Protein AF-0000000078822854 (afdb_homodimer)

Sequence (418 aa):
MWVIKLGGSLLGSSELNLWLDVVARHGDGKVLIVPGGGIFADAVRDAQLSSGVDDATAHRMAVMAMDQYGVLMTGLSPRLVTARSELEIAERGWQHRGIVWLPSEMICADESIPMNWGITSDSLAAYLAAKLNAEHLILVKSSRPDADQQVSLEKLTKEGFVDEAFGDHIAGQSFNTWVVGRQDCVAFNEGFREEELMRVGLPVRCSWNMWVIKLGGSLLGSSELNLWLDVVARHGDGKVLIVPGGGIFADAVRDAQLSSGVDDATAHRMAVMAMDQYGVLMTGLSPRLVTARSELEIAERGWQHRGIVWLPSEMICADESIPMNWGITSDSLAAYLAAKLNAEHLILVKSSRPDADQQVSLEKLTKEGFVDEAFGDHIAGQSFNTWVVGRQDCVAFNEGFREEELMRVGLPVRCSWN

pLDDT: mean 95.38, std 6.07, range [39.19, 98.88]

Organism: Methylobacillus flagellatus (strain ATCC 51484 / DSM 6875 / VKM B-1610 / KT) (NCBI:txid265072)

Radius of gyration: 23.48 Å; Cα contacts (8 Å, |Δi|>4): 858; chains: 2; bounding box: 45×71×51 Å

Solvent-accessible surface area (backbone atoms only — not comparable to full-atom values): 21105 Å² total; per-residue (Å²): 78,36,35,35,32,45,46,33,84,39,67,51,41,71,48,44,56,48,41,52,47,38,35,43,74,46,15,59,25,36,30,34,35,32,39,20,32,36,66,46,24,49,36,38,52,54,47,30,71,49,56,63,47,52,53,50,50,42,31,53,40,26,37,42,18,14,28,44,42,25,52,49,52,31,52,71,36,71,72,29,40,78,25,52,43,73,67,45,43,52,55,41,24,74,67,44,30,12,33,29,39,27,52,37,62,52,54,76,68,36,84,86,55,77,53,35,86,62,54,46,53,67,32,51,39,33,46,49,30,59,75,64,65,21,53,32,36,36,40,44,29,90,66,67,75,94,58,87,74,49,38,46,48,66,56,36,37,74,72,61,75,42,46,82,53,29,56,74,44,50,61,92,51,89,40,47,42,30,40,30,37,50,74,53,45,68,65,32,69,90,32,84,45,72,68,45,46,66,69,66,32,30,42,54,43,58,83,88,110,75,35,34,35,32,46,46,32,83,37,68,50,42,71,47,45,55,49,42,50,47,38,35,43,74,45,15,60,26,37,31,35,35,33,39,18,32,34,64,44,24,47,35,38,53,52,48,32,71,50,57,62,49,54,52,50,51,42,31,53,41,27,38,42,18,13,28,43,42,26,51,50,52,31,53,70,36,70,71,29,39,78,26,51,42,73,67,45,42,52,54,42,23,75,68,44,30,10,33,30,39,27,50,36,62,52,54,74,68,36,85,85,56,76,52,34,87,62,54,44,53,68,33,50,41,32,46,49,28,60,76,64,64,22,53,34,37,36,42,43,28,90,67,66,75,93,57,89,73,50,39,46,50,66,56,37,37,74,72,60,78,41,45,81,54,31,57,74,44,50,60,92,50,89,40,46,44,29,41,31,38,49,74,52,46,66,63,31,70,90,32,85,46,72,68,45,46,67,70,67,32,30,43,53,43,58,82,87,110

Nearest PDB structures (foldseek):
  7qrh-assembly1_AAA  TM=8.323E-01  e=1.284E-14  Methanococcus vannielii
  2ij9-assembly1_B-2  TM=6.956E-01  e=5.495E-09  Archaeoglobus fulgidus DSM 4304
  2ij9-assembly1_A-2  TM=6.717E-01  e=6.196E-09  Archaeoglobus fulgidus DSM 4304
  2j4l-assembly2_G  TM=7.210E-01  e=5.379E-08  Saccharolobus solfataricus
  7zse-assembly1_B  TM=6.983E-01  e=3.673E-07  Azotobacter vinelandii

Secondary structure (DSSP, 8-state):
-EEEEE-GGGTTSHHHHHHHHHHHHH-TTSEEEEE--HHHHHHHHHHHHHH---HHHHHHHHHHHHHHHHHHHHHH-TTSEEE-SHHHHHHHHHTT--EEE--HHHHHH-TTS--STT--HHHHHHHHHHHTT-SEEEEEESS--S-SS-EEHHHHHHTTSS-TTHHHHHTT-SSEEEEEEGGGGGGGTT---HHHHHHH-EEEE-TT-/-EEEEE-GGGTTSHHHHHHHHHHHHH-TTSEEEEE--HHHHHHHHHHHHHH---HHHHHHHHHHHHHHHHHHHHHH-TTSEEE-SHHHHHHHHHTT--EEE--HHHHHH-TTS--STT--HHHHHHHHHHHTT-SEEEEEESS--S-SS-EEHHHHHHTTSS-TTHHHHHTT-SSEEEEEEGGGGGGGTT---HHHHHHH-EEEE-TT-

Foldseek 3Di:
DEEEEDEQVCPPPPLLLLLLVLCLVFVQLQYEYFYFQHPNLVVLVVVCVVPVDDFLVSLLSSLQSSLVVLVVSCVSPVSEEEDADPVRSNVVSVVGGYYYYSDNVVQVVDPVDDRGPLATSLQVSLVVCQVNVHAEYEYEDQDDDPDDQAAEPVSCCVVPVHGPCNCVSNPPGNHWYWYAYSPLSVLANVYDDVVSCNVGIHTYDYVVD/DEEEEDEQVCPPPPLLLLLLVLCLVFVQLQYEYFYFQHPNLVVLVVVCVVPVDDFLVSLLSSLQSSLVVLVVSCVSPVSEEEDADPVRSNVVSVVGGYYYYSDNVVQVVDPVDDRGPLATSLQVSLVVCQVNVHAEYEYEDQDDDPDDQAAEPVSCCVVPVHGPCNCVSNPPGNHWYWYAYSPLSVLANVYDDVVSCNVGIHTYDYVVD

InterPro domains:
  IPR001048 Aspartate/glutamate/uridylate kinase [PF00696] (2-142)
  IPR036393 Acetylglutamate kinase-like superfamily [G3DSA:3.40.1160.10] (1-147)
  IPR036393 Acetylglutamate kinase-like superfamily [SSF53633] (1-166)

Structure (mmCIF, N/CA/C/O backbone):
data_AF-0000000078822854-model_v1
#
loop_
_entity.id
_entity.type
_entity.pdbx_description
1 polymer 'Kinase involved in biosynthesis of tetrahydromethanopterin, Orf21'
#
loop_
_atom_site.group_PDB
_atom_site.id
_atom_site.type_symbol
_atom_site.label_atom_id
_atom_site.label_alt_id
_atom_site.label_comp_id
_atom_site.label_asym_id
_atom_site.label_entity_id
_atom_site.label_seq_id
_atom_site.pdbx_PDB_ins_code
_atom_site.Cartn_x
_atom_site.Cartn_y
_atom_site.Cartn_z
_atom_site.occupancy
_atom_site.B_iso_or_equiv
_atom_site.auth_seq_id
_atom_site.auth_comp_id
_atom_site.auth_asym_id
_atom_site.auth_atom_id
_atom_site.pdbx_PDB_model_num
ATOM 1 N N . MET A 1 1 ? 3.596 -28.359 -1.476 1 94.88 1 MET A N 1
ATOM 2 C CA . MET A 1 1 ? 3.057 -27.016 -1.565 1 94.88 1 MET A CA 1
ATOM 3 C C . MET A 1 1 ? 3.285 -26.422 -2.955 1 94.88 1 MET A C 1
ATOM 5 O O . MET A 1 1 ? 4.336 -26.641 -3.559 1 94.88 1 MET A O 1
ATOM 9 N N . TRP A 1 2 ? 2.281 -25.766 -3.504 1 98.19 2 TRP A N 1
ATOM 10 C CA . TRP A 1 2 ? 2.352 -25.094 -4.789 1 98.19 2 TRP A CA 1
ATOM 11 C C . TRP A 1 2 ? 2.328 -23.578 -4.602 1 98.19 2 TRP A C 1
ATOM 13 O O . TRP A 1 2 ? 1.523 -23.047 -3.826 1 98.19 2 TRP A O 1
ATOM 23 N N . VAL A 1 3 ? 3.287 -22.922 -5.281 1 98.69 3 VAL A N 1
ATOM 24 C CA . VAL A 1 3 ? 3.309 -21.469 -5.309 1 98.69 3 VAL A CA 1
ATOM 25 C C . VAL A 1 3 ? 2.895 -20.969 -6.691 1 98.69 3 VAL A C 1
ATOM 27 O O . VAL A 1 3 ? 3.486 -21.359 -7.699 1 98.69 3 VAL A O 1
ATOM 30 N N . ILE A 1 4 ? 1.875 -20.188 -6.727 1 98.81 4 ILE A N 1
ATOM 31 C CA . ILE A 1 4 ? 1.341 -19.672 -7.98 1 98.81 4 ILE A CA 1
ATOM 32 C C . ILE A 1 4 ? 1.476 -18.141 -8.016 1 98.81 4 ILE A C 1
ATOM 34 O O . ILE A 1 4 ? 0.929 -17.453 -7.16 1 98.81 4 ILE A O 1
ATOM 38 N N . LYS A 1 5 ? 2.188 -17.641 -8.977 1 98.81 5 LYS A N 1
ATOM 39 C CA . LYS A 1 5 ? 2.32 -16.203 -9.148 1 98.81 5 LYS A CA 1
ATOM 40 C C . LYS A 1 5 ? 1.279 -15.664 -10.133 1 98.81 5 LYS A C 1
ATOM 42 O O . LYS A 1 5 ? 1.255 -16.062 -11.297 1 98.81 5 LYS A O 1
ATOM 47 N N . LEU A 1 6 ? 0.415 -14.836 -9.656 1 98.62 6 LEU A N 1
ATOM 48 C CA . LEU A 1 6 ? -0.577 -14.164 -10.484 1 98.62 6 LEU A CA 1
ATOM 49 C C . LEU A 1 6 ? -0.208 -12.703 -10.695 1 98.62 6 LEU A C 1
ATOM 51 O O . LEU A 1 6 ? -0.206 -11.914 -9.742 1 98.62 6 LEU A O 1
ATOM 55 N N . GLY A 1 7 ? 0.019 -12.297 -11.906 1 95.75 7 GLY A N 1
ATOM 56 C CA . GLY A 1 7 ? 0.52 -10.969 -12.242 1 95.75 7 GLY A CA 1
ATOM 57 C C . GLY A 1 7 ? -0.555 -9.898 -12.211 1 95.75 7 GLY A C 1
ATOM 58 O O . GLY A 1 7 ? -1.747 -10.211 -12.219 1 95.75 7 GLY A O 1
ATOM 59 N N . GLY A 1 8 ? -0.075 -8.695 -12.227 1 93.44 8 GLY A N 1
ATOM 60 C CA . GLY A 1 8 ? -0.965 -7.547 -12.195 1 93.44 8 GLY A CA 1
ATOM 61 C C . GLY A 1 8 ? -1.814 -7.414 -13.445 1 93.44 8 GLY A C 1
ATOM 62 O O . GLY A 1 8 ? -2.885 -6.801 -13.414 1 93.44 8 GLY A O 1
ATOM 63 N N . SER A 1 9 ? -1.4 -8.016 -14.492 1 93.06 9 SER A N 1
ATOM 64 C CA . SER A 1 9 ? -2.1 -7.898 -15.773 1 93.06 9 SER A CA 1
ATOM 65 C C . SER A 1 9 ? -3.449 -8.609 -15.727 1 93.06 9 SER A C 1
ATOM 67 O O . SER A 1 9 ? -4.289 -8.414 -16.609 1 93.06 9 SER A O 1
ATOM 69 N N . LEU A 1 10 ? -3.621 -9.422 -14.773 1 96.38 10 LEU A N 1
ATOM 70 C CA . LEU A 1 10 ? -4.859 -10.188 -14.672 1 96.38 10 LEU A CA 1
ATOM 71 C C . LEU A 1 10 ? -5.957 -9.352 -14.023 1 96.38 10 LEU A C 1
ATOM 73 O O . LEU A 1 10 ? -7.129 -9.742 -14.031 1 96.38 10 LEU A O 1
ATOM 77 N N . LEU A 1 11 ? -5.59 -8.273 -13.414 1 96.94 11 LEU A N 1
ATOM 78 C CA . LEU A 1 11 ? -6.566 -7.457 -12.695 1 96.94 11 LEU A CA 1
ATOM 79 C C . LEU A 1 11 ? -7.734 -7.09 -13.609 1 96.94 11 LEU A C 1
ATOM 81 O O . LEU A 1 11 ? -7.531 -6.602 -14.719 1 96.94 11 LEU A O 1
ATOM 85 N N . GLY A 1 12 ? -8.914 -7.324 -13.164 1 95.56 12 GLY A N 1
ATOM 86 C CA . GLY A 1 12 ? -10.117 -6.98 -13.906 1 95.56 12 GLY A CA 1
ATOM 87 C C . GLY A 1 12 ? -10.539 -8.055 -14.883 1 95.56 12 GLY A C 1
ATOM 88 O O . GLY A 1 12 ? -11.594 -7.953 -15.508 1 95.56 12 GLY A O 1
ATOM 89 N N . SER A 1 13 ? -9.781 -9.094 -15.078 1 96.38 13 SER A N 1
ATOM 90 C CA . SER A 1 13 ? -10.117 -10.18 -15.992 1 96.38 13 SER A CA 1
ATOM 91 C C . SER A 1 13 ? -10.969 -11.242 -15.305 1 96.38 13 SER A C 1
ATOM 93 O O . SER A 1 13 ? -10.922 -11.383 -14.086 1 96.38 13 SER A O 1
ATOM 95 N N . SER A 1 14 ? -11.719 -11.969 -16.094 1 96.94 14 SER A N 1
ATOM 96 C CA . SER A 1 14 ? -12.453 -13.109 -15.562 1 96.94 14 SER A CA 1
ATOM 97 C C . SER A 1 14 ? -11.508 -14.211 -15.094 1 96.94 14 SER A C 1
ATOM 99 O O . SER A 1 14 ? -11.812 -14.93 -14.141 1 96.94 14 SER A O 1
ATOM 101 N N . GLU A 1 15 ? -10.375 -14.297 -15.742 1 97.31 15 GLU A N 1
ATOM 102 C CA . GLU A 1 15 ? -9.406 -15.336 -15.422 1 97.31 15 GLU A CA 1
ATOM 103 C C . GLU A 1 15 ? -8.875 -15.18 -13.992 1 97.31 15 GLU A C 1
ATOM 105 O O . GLU A 1 15 ? -8.594 -16.172 -13.312 1 97.31 15 GLU A O 1
ATOM 110 N N . LEU A 1 16 ? -8.711 -13.93 -13.562 1 98.25 16 LEU A N 1
ATOM 111 C CA . LEU A 1 16 ? -8.289 -13.734 -12.18 1 98.25 16 LEU A CA 1
ATOM 112 C C . LEU A 1 16 ? -9.258 -14.414 -11.219 1 98.25 16 LEU A C 1
ATOM 114 O O . LEU A 1 16 ? -8.844 -15.188 -10.352 1 98.25 16 LEU A O 1
ATOM 118 N N . ASN A 1 17 ? -10.539 -14.188 -11.398 1 98.19 17 ASN A N 1
ATOM 119 C CA . ASN A 1 17 ? -11.562 -14.758 -10.523 1 98.19 17 ASN A CA 1
ATOM 120 C C . ASN A 1 17 ? -11.562 -16.281 -10.586 1 98.19 17 ASN A C 1
ATOM 122 O O . ASN A 1 17 ? -11.758 -16.953 -9.57 1 98.19 17 ASN A O 1
ATOM 126 N N . LEU A 1 18 ? -11.367 -16.781 -11.75 1 98.19 18 LEU A N 1
ATOM 127 C CA . LEU A 1 18 ? -11.352 -18.234 -11.922 1 98.19 18 LEU A CA 1
ATOM 128 C C . LEU A 1 18 ? -10.172 -18.859 -11.195 1 98.19 18 LEU A C 1
ATOM 130 O O . LEU A 1 18 ? -10.312 -19.891 -10.539 1 98.19 18 LEU A O 1
ATOM 134 N N . TRP A 1 19 ? -9.016 -18.281 -11.32 1 98.56 19 TRP A N 1
ATOM 135 C CA . TRP A 1 19 ? -7.844 -18.766 -10.602 1 98.56 19 TRP A CA 1
ATOM 136 C C . TRP A 1 19 ? -8.078 -18.75 -9.094 1 98.56 19 TRP A C 1
ATOM 138 O O . TRP A 1 19 ? -7.766 -19.703 -8.398 1 98.56 19 TRP A O 1
ATOM 148 N N . LEU A 1 20 ? -8.602 -17.578 -8.625 1 98.75 20 LEU A N 1
ATOM 149 C CA . LEU A 1 20 ? -8.867 -17.453 -7.195 1 98.75 20 LEU A CA 1
ATOM 150 C C . LEU A 1 20 ? -9.852 -18.516 -6.73 1 98.75 20 LEU A C 1
ATOM 152 O O . LEU A 1 20 ? -9.664 -19.109 -5.672 1 98.75 20 LEU A O 1
ATOM 156 N N . ASP A 1 21 ? -10.82 -18.75 -7.516 1 98.25 21 ASP A N 1
ATOM 157 C CA . ASP A 1 21 ? -11.844 -19.734 -7.172 1 98.25 21 ASP A CA 1
ATOM 158 C C . ASP A 1 21 ? -11.25 -21.141 -7.098 1 98.25 21 ASP A C 1
ATOM 160 O O . ASP A 1 21 ? -11.562 -21.906 -6.18 1 98.25 21 ASP A O 1
ATOM 164 N N . VAL A 1 22 ? -10.461 -21.484 -8.055 1 98.19 22 VAL A N 1
ATOM 165 C CA . VAL A 1 22 ? -9.859 -22.812 -8.102 1 98.19 22 VAL A CA 1
ATOM 166 C C . VAL A 1 22 ? -8.977 -23.016 -6.875 1 98.19 22 VAL A C 1
ATOM 168 O O . VAL A 1 22 ? -9.016 -24.078 -6.242 1 98.19 22 VAL A O 1
ATOM 171 N N . VAL A 1 23 ? -8.18 -22.031 -6.512 1 98.56 23 VAL A N 1
ATOM 172 C CA . VAL A 1 23 ? -7.312 -22.156 -5.348 1 98.56 23 VAL A CA 1
ATOM 173 C C . VAL A 1 23 ? -8.156 -22.234 -4.078 1 98.56 23 VAL A C 1
ATOM 175 O O . VAL A 1 23 ? -7.836 -23 -3.164 1 98.56 23 VAL A O 1
ATOM 178 N N . ALA A 1 24 ? -9.203 -21.438 -4.008 1 98.38 24 ALA A N 1
ATOM 179 C CA . ALA A 1 24 ? -10.078 -21.469 -2.844 1 98.38 24 ALA A CA 1
ATOM 180 C C . ALA A 1 24 ? -10.711 -22.844 -2.66 1 98.38 24 ALA A C 1
ATOM 182 O O . ALA A 1 24 ? -10.828 -23.328 -1.534 1 98.38 24 ALA A O 1
ATOM 183 N N . ARG A 1 25 ? -11.086 -23.484 -3.742 1 97.69 25 ARG A N 1
ATOM 184 C CA . ARG A 1 25 ? -11.797 -24.75 -3.699 1 97.69 25 ARG A CA 1
ATOM 185 C C . ARG A 1 25 ? -10.844 -25.906 -3.434 1 97.69 25 ARG A C 1
ATOM 187 O O . ARG A 1 25 ? -11.18 -26.859 -2.715 1 97.69 25 ARG A O 1
ATOM 194 N N . HIS A 1 26 ? -9.664 -25.719 -4.035 1 97.38 26 HIS A N 1
ATOM 195 C CA . HIS A 1 26 ? -8.859 -26.938 -4.109 1 97.38 26 HIS A CA 1
ATOM 196 C C . HIS A 1 26 ? -7.5 -26.75 -3.451 1 97.38 26 HIS A C 1
ATOM 198 O O . HIS A 1 26 ? -6.68 -27.672 -3.428 1 97.38 26 HIS A O 1
ATOM 204 N N . GLY A 1 27 ? -7.211 -25.562 -2.951 1 95.75 27 GLY A N 1
ATOM 205 C CA . GLY A 1 27 ? -5.906 -25.297 -2.367 1 95.75 27 GLY A CA 1
ATOM 206 C C . GLY A 1 27 ? -5.594 -26.188 -1.175 1 95.75 27 GLY A C 1
ATOM 207 O O . GLY A 1 27 ? -4.461 -26.641 -1.015 1 95.75 27 GLY A O 1
ATOM 208 N N . ASP A 1 28 ? -6.555 -26.422 -0.252 1 96 28 ASP A N 1
ATOM 209 C CA . ASP A 1 28 ? -6.48 -27.359 0.864 1 96 28 ASP A CA 1
ATOM 210 C C . ASP A 1 28 ? -5.207 -27.141 1.681 1 96 28 ASP A C 1
ATOM 212 O O . ASP A 1 28 ? -4.527 -28.109 2.045 1 96 28 ASP A O 1
ATOM 216 N N . GLY A 1 29 ? -4.848 -25.891 1.797 1 95.81 29 GLY A N 1
ATOM 217 C CA . GLY A 1 29 ? -3.686 -25.547 2.6 1 95.81 29 GLY A CA 1
ATOM 218 C C . GLY A 1 29 ? -2.369 -25.812 1.896 1 95.81 29 GLY A C 1
ATOM 219 O O . GLY A 1 29 ? -1.299 -25.656 2.484 1 95.81 29 GLY A O 1
ATOM 220 N N . LYS A 1 30 ? -2.42 -26.156 0.643 1 96.56 30 LYS A N 1
ATOM 221 C CA . LYS A 1 30 ? -1.224 -26.609 -0.061 1 96.56 30 LYS A CA 1
ATOM 222 C C . LYS A 1 30 ? -0.913 -25.719 -1.255 1 96.56 30 LYS A C 1
ATOM 224 O O . LYS A 1 30 ? 0.011 -26 -2.023 1 96.56 30 LYS A O 1
ATOM 229 N N . VAL A 1 31 ? -1.681 -24.672 -1.436 1 98.38 31 VAL A N 1
ATOM 230 C CA . VAL A 1 31 ? -1.477 -23.766 -2.562 1 98.38 31 VAL A CA 1
ATOM 231 C C . VAL A 1 31 ? -1.405 -22.312 -2.061 1 98.38 31 VAL A C 1
ATOM 233 O O . VAL A 1 31 ? -2.262 -21.875 -1.291 1 98.38 31 VAL A O 1
ATOM 236 N N . LEU A 1 32 ? -0.362 -21.656 -2.51 1 98.56 32 LEU A N 1
ATOM 237 C CA . LEU A 1 32 ? -0.13 -20.266 -2.145 1 98.56 32 LEU A CA 1
ATOM 238 C C . LEU A 1 32 ? -0.048 -19.391 -3.385 1 98.56 32 LEU A C 1
ATOM 240 O O . LEU A 1 32 ? 0.632 -19.734 -4.355 1 98.56 32 LEU A O 1
ATOM 244 N N . ILE A 1 33 ? -0.779 -18.281 -3.328 1 98.88 33 ILE A N 1
ATOM 245 C CA . ILE A 1 33 ? -0.764 -17.297 -4.41 1 98.88 33 ILE A CA 1
ATOM 246 C C . ILE A 1 33 ? 0.211 -16.172 -4.07 1 98.88 33 ILE A C 1
ATOM 248 O O . ILE A 1 33 ? 0.23 -15.68 -2.941 1 98.88 33 ILE A O 1
ATOM 252 N N . VAL A 1 34 ? 1.044 -15.82 -4.988 1 98.88 34 VAL A N 1
ATOM 253 C CA . VAL A 1 34 ? 1.876 -14.625 -4.934 1 98.88 34 VAL A CA 1
ATOM 254 C C . VAL A 1 34 ? 1.321 -13.562 -5.883 1 98.88 34 VAL A C 1
ATOM 256 O O . VAL A 1 34 ? 1.384 -13.727 -7.105 1 98.88 34 VAL A O 1
ATOM 259 N N . PRO A 1 35 ? 0.808 -12.484 -5.336 1 98.81 35 PRO A N 1
ATOM 260 C CA . PRO A 1 35 ? 0.307 -11.422 -6.211 1 98.81 35 PRO A CA 1
ATOM 261 C C . PRO A 1 35 ? 1.428 -10.625 -6.875 1 98.81 35 PRO A C 1
ATOM 263 O O . PRO A 1 35 ? 2.52 -10.508 -6.312 1 98.81 35 PRO A O 1
ATOM 266 N N . GLY A 1 36 ? 1.213 -10.125 -8.047 1 97.62 36 GLY A N 1
ATOM 267 C CA . GLY A 1 36 ? 2.066 -9.094 -8.617 1 97.62 36 GLY A CA 1
ATOM 268 C C . GLY A 1 36 ? 1.789 -7.715 -8.062 1 97.62 36 GLY A C 1
ATOM 269 O O . GLY A 1 36 ? 1.143 -7.574 -7.02 1 97.62 36 GLY A O 1
ATOM 270 N N . GLY A 1 37 ? 2.35 -6.77 -8.75 1 96.5 37 GLY A N 1
ATOM 271 C CA . GLY A 1 37 ? 2.125 -5.398 -8.312 1 96.5 37 GLY A CA 1
ATOM 272 C C . GLY A 1 37 ? 1.044 -4.691 -9.109 1 96.5 37 GLY A C 1
ATOM 273 O O . GLY A 1 37 ? 0.25 -3.932 -8.547 1 96.5 37 GLY A O 1
ATOM 274 N N . GLY A 1 38 ? 1.121 -4.895 -10.5 1 96.19 38 GLY A N 1
ATOM 275 C CA . GLY A 1 38 ? 0.129 -4.328 -11.406 1 96.19 38 GLY A CA 1
ATOM 276 C C . GLY A 1 38 ? 0.048 -2.816 -11.328 1 96.19 38 GLY A C 1
ATOM 277 O O . GLY A 1 38 ? 1.074 -2.137 -11.289 1 96.19 38 GLY A O 1
ATOM 278 N N . ILE A 1 39 ? -1.203 -2.32 -11.391 1 98.12 39 ILE A N 1
ATOM 279 C CA . ILE A 1 39 ? -1.471 -0.887 -11.438 1 98.12 39 ILE A CA 1
ATOM 280 C C . ILE A 1 39 ? -0.963 -0.231 -10.148 1 98.12 39 ILE A C 1
ATOM 282 O O . ILE A 1 39 ? -0.625 0.955 -10.148 1 98.12 39 ILE A O 1
ATOM 286 N N . PHE A 1 40 ? -0.895 -0.97 -9.039 1 98.56 40 PHE A N 1
ATOM 287 C CA . PHE A 1 40 ? -0.417 -0.43 -7.773 1 98.56 40 PHE A CA 1
ATOM 288 C C . PHE A 1 40 ? 1.081 -0.155 -7.832 1 98.56 40 PHE A C 1
ATOM 290 O O . PHE A 1 40 ? 1.547 0.883 -7.359 1 98.56 40 PHE A O 1
ATOM 297 N N . ALA A 1 41 ? 1.852 -1.127 -8.352 1 97.94 41 ALA A N 1
ATOM 298 C CA . ALA A 1 41 ? 3.287 -0.929 -8.531 1 97.94 41 ALA A CA 1
ATOM 299 C C . ALA A 1 41 ? 3.568 0.148 -9.57 1 97.94 41 ALA A C 1
ATOM 301 O O . ALA A 1 41 ? 4.543 0.894 -9.453 1 97.94 41 ALA A O 1
ATOM 302 N N . ASP A 1 42 ? 2.729 0.228 -10.578 1 97.94 42 ASP A N 1
ATOM 303 C CA . ASP A 1 42 ? 2.867 1.292 -11.57 1 97.94 42 ASP A CA 1
ATOM 304 C C . ASP A 1 42 ? 2.766 2.668 -10.914 1 97.94 42 ASP A C 1
ATOM 306 O O . ASP A 1 42 ? 3.498 3.59 -11.273 1 97.94 42 ASP A O 1
ATOM 310 N N . ALA A 1 43 ? 1.852 2.809 -10 1 98.56 43 ALA A N 1
ATOM 311 C CA . ALA A 1 43 ? 1.716 4.062 -9.266 1 98.56 43 ALA A CA 1
ATOM 312 C C . ALA A 1 43 ? 3.004 4.406 -8.523 1 98.56 43 ALA A C 1
ATOM 314 O O . ALA A 1 43 ? 3.381 5.574 -8.43 1 98.56 43 ALA A O 1
ATOM 315 N N . VAL A 1 44 ? 3.676 3.389 -7.965 1 98.62 44 VAL A N 1
ATOM 316 C CA . VAL A 1 44 ? 4.938 3.596 -7.266 1 98.62 44 VAL A CA 1
ATOM 317 C C . VAL A 1 44 ? 5.992 4.117 -8.234 1 98.62 44 VAL 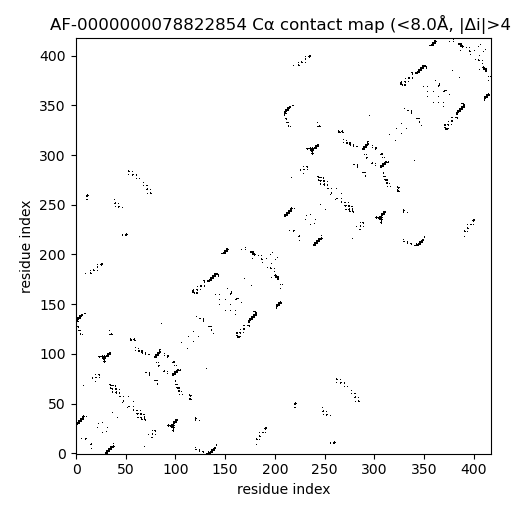A C 1
ATOM 319 O O . VAL A 1 44 ? 6.738 5.047 -7.914 1 98.62 44 VAL A O 1
ATOM 322 N N . ARG A 1 45 ? 6.059 3.547 -9.414 1 97.81 45 ARG A N 1
ATOM 323 C CA . ARG A 1 45 ? 6.996 4.008 -10.43 1 97.81 45 ARG A CA 1
ATOM 324 C C . ARG A 1 45 ? 6.75 5.473 -10.781 1 97.81 45 ARG A C 1
ATOM 326 O O . ARG A 1 45 ? 7.688 6.266 -10.867 1 97.81 45 ARG A O 1
ATOM 333 N N . ASP A 1 46 ? 5.512 5.785 -11.016 1 98.38 46 ASP A N 1
ATOM 334 C CA . ASP A 1 46 ? 5.145 7.16 -11.336 1 98.38 46 ASP A CA 1
ATOM 335 C C . ASP A 1 46 ? 5.523 8.109 -10.203 1 98.38 46 ASP A C 1
ATOM 337 O O . ASP A 1 46 ? 6.035 9.203 -10.453 1 98.38 46 ASP A O 1
ATOM 341 N N . ALA A 1 47 ? 5.234 7.68 -8.992 1 98.5 47 ALA A N 1
ATOM 342 C CA . ALA A 1 47 ? 5.566 8.492 -7.828 1 98.5 47 ALA A CA 1
ATOM 343 C C . ALA A 1 47 ? 7.07 8.727 -7.73 1 98.5 47 ALA A C 1
ATOM 345 O O . ALA A 1 47 ? 7.516 9.82 -7.379 1 98.5 47 ALA A O 1
ATOM 346 N N . GLN A 1 48 ? 7.816 7.676 -7.965 1 98.25 48 GLN A N 1
ATOM 347 C CA . GLN A 1 48 ? 9.266 7.805 -7.918 1 98.25 48 GLN A CA 1
ATOM 348 C C . GLN A 1 48 ? 9.766 8.805 -8.953 1 98.25 48 GLN A C 1
ATOM 350 O O . GLN A 1 48 ? 10.641 9.625 -8.664 1 98.25 48 GLN A O 1
ATOM 355 N N . LEU A 1 49 ? 9.219 8.695 -10.188 1 97.62 49 LEU A N 1
ATOM 356 C CA . LEU A 1 49 ? 9.602 9.609 -11.258 1 97.62 49 LEU A CA 1
ATOM 357 C C . LEU A 1 49 ? 9.328 11.055 -10.859 1 97.62 49 LEU A C 1
ATOM 359 O O . LEU A 1 49 ? 10.141 11.945 -11.117 1 97.62 49 LEU A O 1
ATOM 363 N N . SER A 1 50 ? 8.266 11.297 -10.203 1 97 50 SER A N 1
ATOM 364 C CA . SER A 1 50 ? 7.836 12.648 -9.852 1 97 50 SER A CA 1
ATOM 365 C C . SER A 1 50 ? 8.578 13.164 -8.625 1 97 50 SER A C 1
ATOM 367 O O . SER A 1 50 ? 8.82 14.367 -8.5 1 97 50 SER A O 1
ATOM 369 N N . SER A 1 51 ? 8.914 12.312 -7.707 1 97.69 51 SER A N 1
ATOM 370 C CA . SER A 1 51 ? 9.461 12.734 -6.422 1 97.69 51 SER A CA 1
ATOM 371 C C . SER A 1 51 ? 10.984 12.617 -6.395 1 97.69 51 SER A C 1
ATOM 373 O O . SER A 1 51 ? 11.648 13.266 -5.594 1 97.69 51 SER A O 1
ATOM 375 N N . GLY A 1 52 ? 11.508 11.656 -7.145 1 97.38 52 GLY A N 1
ATOM 376 C CA . GLY A 1 52 ? 12.938 11.398 -7.16 1 97.38 52 GLY A CA 1
ATOM 377 C C . GLY A 1 52 ? 13.406 10.562 -5.984 1 97.38 52 GLY A C 1
ATOM 378 O O . GLY A 1 52 ? 14.594 10.57 -5.648 1 97.38 52 GLY A O 1
ATOM 379 N N . VAL A 1 53 ? 12.5 9.93 -5.344 1 97.5 53 VAL A N 1
ATOM 380 C CA . VAL A 1 53 ? 12.891 9.094 -4.215 1 97.5 53 VAL A CA 1
ATOM 381 C C . VAL A 1 53 ? 13.797 7.965 -4.699 1 97.5 53 VAL A C 1
ATOM 383 O O . VAL A 1 53 ? 13.773 7.602 -5.875 1 97.5 53 VAL A O 1
ATOM 386 N N . ASP A 1 54 ? 14.609 7.359 -3.85 1 97.06 54 ASP A N 1
ATOM 387 C CA . ASP A 1 54 ? 15.625 6.387 -4.234 1 97.06 54 ASP A CA 1
ATOM 388 C C . ASP A 1 54 ? 15.008 5.031 -4.543 1 97.06 54 ASP A C 1
ATOM 390 O O . ASP A 1 54 ? 13.836 4.793 -4.238 1 97.06 54 ASP A O 1
ATOM 394 N N . ASP A 1 55 ? 15.773 4.109 -5.125 1 95.81 55 ASP A N 1
ATOM 395 C CA . ASP A 1 55 ? 15.312 2.803 -5.582 1 95.81 55 ASP A CA 1
ATOM 396 C C . ASP A 1 55 ? 14.875 1.931 -4.406 1 95.81 55 ASP A C 1
ATOM 398 O O . ASP A 1 55 ? 13.898 1.188 -4.508 1 95.81 55 ASP A O 1
ATOM 402 N N . ALA A 1 56 ? 15.625 1.978 -3.338 1 94.88 56 ALA A N 1
ATOM 403 C CA . ALA A 1 56 ? 15.312 1.139 -2.184 1 94.88 56 ALA A CA 1
ATOM 404 C C . ALA A 1 56 ? 13.93 1.469 -1.622 1 94.88 56 ALA A C 1
ATOM 406 O O . ALA A 1 56 ? 13.141 0.568 -1.329 1 94.88 56 ALA A O 1
ATOM 407 N N . THR A 1 57 ? 13.648 2.764 -1.491 1 97.25 57 THR A N 1
ATOM 408 C CA . THR A 1 57 ? 12.344 3.203 -1.022 1 97.25 57 THR A CA 1
ATOM 409 C C . THR A 1 57 ? 11.25 2.801 -2.01 1 97.25 57 THR A C 1
ATOM 411 O O . THR A 1 57 ? 10.195 2.297 -1.61 1 97.25 57 THR A O 1
ATOM 414 N N . ALA A 1 58 ? 11.531 3.02 -3.248 1 97.88 58 ALA A N 1
ATOM 415 C CA . ALA A 1 58 ? 10.57 2.652 -4.285 1 97.88 58 ALA A CA 1
ATOM 416 C C . ALA A 1 58 ? 10.289 1.152 -4.27 1 97.88 58 ALA A C 1
ATOM 418 O O . ALA A 1 58 ? 9.141 0.729 -4.406 1 97.88 58 ALA A O 1
ATOM 419 N N . HIS A 1 59 ? 11.328 0.379 -4.109 1 96.12 59 HIS A N 1
ATOM 420 C CA . HIS A 1 59 ? 11.156 -1.068 -4.047 1 96.12 59 HIS A CA 1
ATOM 421 C C . HIS A 1 59 ? 10.281 -1.468 -2.863 1 96.12 59 HIS A C 1
ATOM 423 O O . HIS A 1 59 ? 9.391 -2.314 -2.998 1 96.12 59 HIS A O 1
ATOM 429 N N . ARG A 1 60 ? 10.562 -0.885 -1.737 1 96.62 60 ARG A N 1
ATOM 430 C CA . ARG A 1 60 ? 9.734 -1.147 -0.562 1 96.62 60 ARG A CA 1
ATOM 431 C C . ARG A 1 60 ? 8.266 -0.842 -0.841 1 96.62 60 ARG A C 1
ATOM 433 O O . ARG A 1 60 ? 7.391 -1.643 -0.516 1 96.62 60 ARG A O 1
ATOM 440 N N . MET A 1 61 ? 8.031 0.235 -1.447 1 98.38 61 MET A N 1
ATOM 441 C CA . MET A 1 61 ? 6.664 0.623 -1.781 1 98.38 61 MET A CA 1
ATOM 442 C C . MET A 1 61 ? 6.059 -0.335 -2.803 1 98.38 61 MET A C 1
ATOM 444 O O . MET A 1 61 ? 4.863 -0.625 -2.758 1 98.38 61 MET A O 1
ATOM 448 N N . ALA A 1 62 ? 6.852 -0.792 -3.719 1 98.19 62 ALA A N 1
ATOM 449 C CA . ALA A 1 62 ? 6.367 -1.727 -4.73 1 98.19 62 ALA A CA 1
ATOM 450 C C . ALA A 1 62 ? 5.957 -3.053 -4.098 1 98.19 62 ALA A C 1
ATOM 452 O O . ALA A 1 62 ? 4.977 -3.672 -4.523 1 98.19 62 ALA A O 1
ATOM 453 N N . VAL A 1 63 ? 6.742 -3.494 -3.17 1 98.06 63 VAL A N 1
ATOM 454 C CA . VAL A 1 63 ? 6.383 -4.727 -2.477 1 98.06 63 VAL A CA 1
ATOM 455 C C . VAL A 1 63 ? 5.109 -4.512 -1.663 1 98.06 63 VAL A C 1
ATOM 457 O O . VAL A 1 63 ? 4.273 -5.41 -1.559 1 98.06 63 VAL A O 1
ATOM 460 N N . MET A 1 64 ? 4.914 -3.334 -1.078 1 98.44 64 MET A N 1
ATOM 461 C CA . MET A 1 64 ? 3.66 -2.977 -0.423 1 98.44 64 MET A CA 1
ATOM 462 C C . MET A 1 64 ? 2.5 -3.01 -1.414 1 98.44 64 MET A C 1
ATOM 464 O O . MET A 1 64 ? 1.374 -3.348 -1.047 1 98.44 64 MET A O 1
ATOM 468 N N . ALA A 1 65 ? 2.783 -2.619 -2.625 1 98.69 65 ALA A N 1
ATOM 469 C CA . ALA A 1 65 ? 1.78 -2.697 -3.684 1 98.69 65 ALA A CA 1
ATOM 470 C C . ALA A 1 65 ? 1.312 -4.133 -3.893 1 98.69 65 ALA A C 1
ATOM 472 O O . ALA A 1 65 ? 0.129 -4.379 -4.137 1 98.69 65 ALA A O 1
ATOM 473 N N . MET A 1 66 ? 2.234 -5.023 -3.785 1 98.69 66 MET A N 1
ATOM 474 C CA . MET A 1 66 ? 1.87 -6.434 -3.885 1 98.69 66 MET A CA 1
ATOM 475 C C . MET A 1 66 ? 0.913 -6.828 -2.766 1 98.69 66 MET A C 1
ATOM 477 O O . MET A 1 66 ? -0.004 -7.625 -2.979 1 98.69 66 MET A O 1
ATOM 481 N N . ASP A 1 67 ? 1.124 -6.277 -1.57 1 98.75 67 ASP A N 1
ATOM 482 C CA . ASP A 1 67 ? 0.19 -6.504 -0.472 1 98.75 67 ASP A CA 1
ATOM 483 C C . ASP A 1 67 ? -1.21 -6.008 -0.83 1 98.75 67 ASP A C 1
ATOM 485 O O . ASP A 1 67 ? -2.203 -6.68 -0.544 1 98.75 67 ASP A O 1
ATOM 489 N N . GLN A 1 68 ? -1.271 -4.844 -1.396 1 98.75 68 GLN A N 1
ATOM 490 C CA . GLN A 1 68 ? -2.562 -4.289 -1.795 1 98.75 68 GLN A CA 1
ATOM 491 C C . GLN A 1 68 ? -3.285 -5.227 -2.76 1 98.75 68 GLN A C 1
ATOM 493 O O . GLN A 1 68 ? -4.488 -5.465 -2.619 1 98.75 68 GLN A O 1
ATOM 498 N N . TYR A 1 69 ? -2.52 -5.719 -3.709 1 98.88 69 TYR A N 1
ATOM 499 C CA . TYR A 1 69 ? -3.127 -6.641 -4.664 1 98.88 69 TYR A CA 1
ATOM 500 C C . TYR A 1 69 ? -3.586 -7.918 -3.973 1 98.88 69 TYR A C 1
ATOM 502 O O . TYR A 1 69 ? -4.645 -8.461 -4.301 1 98.88 69 TYR A O 1
ATOM 510 N N . GLY A 1 70 ? -2.826 -8.445 -3.055 1 98.81 70 GLY A N 1
ATOM 511 C CA . GLY A 1 70 ? -3.25 -9.594 -2.271 1 98.81 70 GLY A CA 1
ATOM 512 C C . GLY A 1 70 ? -4.543 -9.352 -1.514 1 98.81 70 GLY A C 1
ATOM 513 O O . GLY A 1 70 ? -5.422 -10.219 -1.492 1 98.81 70 GLY A O 1
ATOM 514 N N . VAL A 1 71 ? -4.66 -8.195 -0.896 1 98.62 71 VAL A N 1
ATOM 515 C CA . VAL A 1 71 ? -5.875 -7.824 -0.176 1 98.62 71 VAL A CA 1
ATOM 516 C C . VAL A 1 71 ? -7.059 -7.781 -1.143 1 98.62 71 VAL A C 1
ATOM 518 O O . VAL A 1 71 ? -8.148 -8.266 -0.824 1 98.62 71 VAL A O 1
ATOM 521 N N . LEU A 1 72 ? -6.836 -7.234 -2.311 1 98.81 72 LEU A N 1
ATOM 522 C CA . LEU A 1 72 ? -7.879 -7.211 -3.33 1 98.81 72 LEU A CA 1
ATOM 523 C C . LEU A 1 72 ? -8.336 -8.625 -3.676 1 98.81 72 LEU A C 1
ATOM 525 O O . LEU A 1 72 ? -9.539 -8.891 -3.76 1 98.81 72 LEU A O 1
ATOM 529 N N . MET A 1 73 ? -7.352 -9.523 -3.844 1 98.81 73 MET A N 1
ATOM 530 C CA . MET A 1 73 ? -7.66 -10.906 -4.215 1 98.81 73 MET A CA 1
ATOM 531 C C . MET A 1 73 ? -8.539 -11.57 -3.162 1 98.81 73 MET A C 1
ATOM 533 O O . MET A 1 73 ? -9.5 -12.258 -3.5 1 98.81 73 MET A O 1
ATOM 537 N N . THR A 1 74 ? -8.234 -11.336 -1.908 1 98.56 74 THR A N 1
ATOM 538 C CA . THR A 1 74 ? -9.031 -11.961 -0.852 1 98.56 74 THR A CA 1
ATOM 539 C C . THR A 1 74 ? -10.375 -11.258 -0.706 1 98.56 74 THR A C 1
ATOM 541 O O . THR A 1 74 ? -11.336 -11.844 -0.191 1 98.56 74 THR A O 1
ATOM 544 N N . GLY A 1 75 ? -10.477 -9.977 -1.104 1 98.31 75 GLY A N 1
ATOM 545 C CA . GLY A 1 75 ? -11.766 -9.32 -1.217 1 98.31 75 GLY A CA 1
ATOM 546 C C . GLY A 1 75 ? -12.648 -9.922 -2.293 1 98.31 75 GLY A C 1
ATOM 547 O O . GLY A 1 75 ? -13.867 -10.016 -2.123 1 98.31 75 GLY A O 1
ATOM 548 N N . LEU A 1 76 ? -12.102 -10.336 -3.385 1 98.5 76 LEU A N 1
ATOM 549 C CA . LEU A 1 76 ? -12.82 -10.953 -4.492 1 98.5 76 LEU A CA 1
ATOM 550 C C . LEU A 1 76 ? -13.227 -12.383 -4.141 1 98.5 76 LEU A C 1
ATOM 552 O O . LEU A 1 76 ? -14.258 -12.875 -4.613 1 98.5 76 LEU A O 1
ATOM 556 N N . SER A 1 77 ? -12.414 -13.055 -3.377 1 98.38 77 SER A N 1
ATOM 557 C CA . SER A 1 77 ? -12.656 -14.43 -2.941 1 98.38 77 SER A CA 1
ATOM 558 C C . SER A 1 77 ? -12.422 -14.578 -1.443 1 98.38 77 SER A C 1
ATOM 560 O O . SER A 1 77 ? -11.344 -15.008 -1.019 1 98.38 77 SER A O 1
ATOM 562 N N . PRO A 1 78 ? -13.461 -14.383 -0.676 1 96.88 78 PRO A N 1
ATOM 563 C CA . PRO A 1 78 ? -13.328 -14.32 0.782 1 96.88 78 PRO A CA 1
ATOM 564 C C . PRO A 1 78 ? -12.969 -15.672 1.396 1 96.88 78 PRO A C 1
ATOM 566 O O . PRO A 1 78 ? -12.656 -15.75 2.586 1 96.88 78 PRO A O 1
ATOM 569 N N . ARG A 1 79 ? -13.031 -16.75 0.614 1 97.75 79 ARG A N 1
ATOM 570 C CA . ARG A 1 79 ? -12.617 -18.062 1.105 1 97.75 79 ARG A CA 1
ATOM 571 C C . ARG A 1 79 ? -11.102 -18.156 1.227 1 97.75 79 ARG A C 1
ATOM 573 O O . ARG A 1 79 ? -10.578 -19.047 1.915 1 97.75 79 ARG A O 1
ATOM 580 N N . LEU A 1 80 ? -10.398 -17.312 0.501 1 98.56 80 LEU A N 1
ATOM 581 C CA . LEU A 1 80 ? -8.945 -17.234 0.617 1 98.56 80 LEU A CA 1
ATOM 582 C C . LEU A 1 80 ? -8.547 -16.406 1.828 1 98.56 80 LEU A C 1
ATOM 584 O O . LEU A 1 80 ? -9.289 -15.516 2.254 1 98.56 80 LEU A O 1
ATOM 588 N N . VAL A 1 81 ? -7.379 -16.703 2.322 1 98.38 81 VAL A N 1
ATOM 589 C CA . VAL A 1 81 ? -6.875 -15.953 3.473 1 98.38 81 VAL A CA 1
ATOM 590 C C . VAL A 1 81 ? -5.484 -15.406 3.16 1 98.38 81 VAL A C 1
ATOM 592 O O . VAL A 1 81 ? -4.746 -15.984 2.361 1 98.38 81 VAL A O 1
ATOM 595 N N . THR A 1 82 ? -5.133 -14.336 3.812 1 98.56 82 THR A N 1
ATOM 596 C CA . THR A 1 82 ? -3.809 -13.75 3.633 1 98.56 82 THR A CA 1
ATOM 597 C C . THR A 1 82 ? -2.83 -14.297 4.668 1 98.56 82 THR A C 1
ATOM 599 O O . THR A 1 82 ? -3.242 -14.797 5.715 1 98.56 82 THR A O 1
ATOM 602 N N . ALA A 1 83 ? -1.594 -14.273 4.367 1 98.5 83 ALA A N 1
ATOM 603 C CA . ALA A 1 83 ? -0.516 -14.578 5.305 1 98.5 83 ALA A CA 1
ATOM 604 C C . ALA A 1 83 ? 0.702 -13.695 5.043 1 98.5 83 ALA A C 1
ATOM 606 O O . ALA A 1 83 ? 1.091 -13.484 3.893 1 98.5 83 ALA A O 1
ATOM 607 N N . ARG A 1 84 ? 1.345 -13.211 6.113 1 97.62 84 ARG A N 1
ATOM 608 C CA . ARG A 1 84 ? 2.416 -12.227 5.988 1 97.62 84 ARG A CA 1
ATOM 609 C C . ARG A 1 84 ? 3.754 -12.812 6.422 1 97.62 84 ARG A C 1
ATOM 611 O O . ARG A 1 84 ? 4.801 -12.188 6.254 1 97.62 84 ARG A O 1
ATOM 618 N N . SER A 1 85 ? 3.686 -13.969 6.98 1 97.12 85 SER A N 1
ATOM 619 C CA . SER A 1 85 ? 4.895 -14.586 7.516 1 97.12 85 SER A CA 1
ATOM 620 C C . SER A 1 85 ? 4.875 -16.094 7.312 1 97.12 85 SER A C 1
ATOM 622 O O . SER A 1 85 ? 3.83 -16.672 6.996 1 97.12 85 SER A O 1
ATOM 624 N N . GLU A 1 86 ? 6.074 -16.688 7.551 1 96.25 86 GLU A N 1
ATOM 625 C CA . GLU A 1 86 ? 6.148 -18.141 7.453 1 96.25 86 GLU A CA 1
ATOM 626 C C . GLU A 1 86 ? 5.254 -18.812 8.492 1 96.25 86 GLU A C 1
ATOM 628 O O . GLU A 1 86 ? 4.625 -19.828 8.211 1 96.25 86 GLU A O 1
ATOM 633 N N . LEU A 1 87 ? 5.215 -18.188 9.664 1 97.31 87 LEU A N 1
ATOM 634 C CA . LEU A 1 87 ? 4.375 -18.719 10.727 1 97.31 87 LEU A CA 1
ATOM 635 C C . LEU A 1 87 ? 2.9 -18.641 10.344 1 97.31 87 LEU A C 1
ATOM 637 O O . LEU A 1 87 ? 2.156 -19.609 10.531 1 97.31 87 LEU A O 1
ATOM 641 N N . GLU A 1 88 ? 2.463 -17.578 9.812 1 97.94 88 GLU A N 1
ATOM 642 C CA . GLU A 1 88 ? 1.074 -17.422 9.383 1 97.94 88 GLU A CA 1
ATOM 643 C C . GLU A 1 88 ? 0.745 -18.391 8.25 1 97.94 88 GLU A C 1
ATOM 645 O O . GLU A 1 88 ? -0.352 -18.953 8.203 1 97.94 88 GLU A O 1
ATOM 650 N N . ILE A 1 89 ? 1.672 -18.531 7.32 1 97.94 89 ILE A N 1
ATOM 651 C CA . ILE A 1 89 ? 1.478 -19.453 6.203 1 97.94 89 ILE A CA 1
ATOM 652 C C . ILE A 1 89 ? 1.253 -20.875 6.73 1 97.94 89 ILE A C 1
ATOM 654 O O . ILE A 1 89 ? 0.322 -21.562 6.301 1 97.94 89 ILE A O 1
ATOM 658 N N . ALA A 1 90 ? 2.094 -21.297 7.68 1 97.5 90 ALA A N 1
ATOM 659 C CA . ALA A 1 90 ? 1.965 -22.625 8.273 1 97.5 90 ALA A CA 1
ATOM 660 C C . ALA A 1 90 ? 0.616 -22.781 8.969 1 97.5 90 ALA A C 1
ATOM 662 O O . ALA A 1 90 ? -0.058 -23.812 8.797 1 97.5 90 ALA A O 1
ATOM 663 N N . GLU A 1 91 ? 0.25 -21.766 9.719 1 97.88 91 GLU A N 1
ATOM 664 C CA . GLU A 1 91 ? -1.01 -21.797 10.453 1 97.88 91 GLU A CA 1
ATOM 665 C C . GLU A 1 91 ? -2.199 -21.922 9.508 1 97.88 91 GLU A C 1
ATOM 667 O O . GLU A 1 91 ? -3.09 -22.75 9.734 1 97.88 91 GLU A O 1
ATOM 672 N N . ARG A 1 92 ? -2.223 -21.141 8.484 1 97.56 92 ARG A N 1
ATOM 673 C CA . ARG A 1 92 ? -3.318 -21.172 7.523 1 97.56 92 ARG A CA 1
ATOM 674 C C . ARG A 1 92 ? -3.352 -22.5 6.77 1 97.56 92 ARG A C 1
ATOM 676 O O . ARG A 1 92 ? -4.426 -23 6.434 1 97.56 92 ARG A O 1
ATOM 683 N N . GLY A 1 93 ? -2.143 -22.922 6.434 1 96.62 93 GLY A N 1
ATOM 684 C CA . GLY A 1 93 ? -2.051 -24.234 5.801 1 96.62 93 GLY A CA 1
ATOM 685 C C . GLY A 1 93 ? -2.711 -25.328 6.613 1 96.62 93 GLY A C 1
ATOM 686 O O . GLY A 1 93 ? -3.469 -26.141 6.07 1 96.62 93 GLY A O 1
ATOM 687 N N . TRP A 1 94 ? -2.467 -25.312 7.902 1 96.38 94 TRP A N 1
ATOM 688 C CA . TRP A 1 94 ? -3.041 -26.312 8.805 1 96.38 94 TRP A CA 1
ATOM 689 C C . TRP A 1 94 ? -4.562 -26.203 8.836 1 96.38 94 TRP A C 1
ATOM 691 O O . TRP A 1 94 ? -5.254 -27.188 9.102 1 96.38 94 TRP A O 1
ATOM 701 N N . GLN A 1 95 ? -5.094 -25.094 8.484 1 96.75 95 GLN A N 1
ATOM 702 C CA . GLN A 1 95 ? -6.535 -24.875 8.461 1 96.75 95 GLN A CA 1
ATOM 703 C C . GLN A 1 95 ? -7.129 -25.234 7.105 1 96.75 95 GLN A C 1
ATOM 705 O O . GLN A 1 95 ? -8.305 -24.969 6.84 1 96.75 95 GLN A O 1
ATOM 710 N N . HIS A 1 96 ? -6.332 -25.734 6.211 1 96.81 96 HIS A N 1
ATOM 711 C CA . HIS A 1 96 ? -6.73 -26.219 4.895 1 96.81 96 HIS A CA 1
ATOM 712 C C . HIS A 1 96 ? -7.273 -25.094 4.027 1 96.81 96 HIS A C 1
ATOM 714 O O . HIS A 1 96 ? -8.266 -25.266 3.318 1 96.81 96 HIS A O 1
ATOM 720 N N . ARG A 1 97 ? -6.688 -23.891 4.148 1 96.31 97 ARG A N 1
ATOM 721 C CA . ARG A 1 97 ? -7.137 -22.734 3.393 1 96.31 97 ARG A CA 1
ATOM 722 C C . ARG A 1 97 ? -6.16 -22.391 2.27 1 96.31 97 ARG A C 1
ATOM 724 O O . ARG A 1 97 ? -4.945 -22.547 2.43 1 96.31 97 ARG A O 1
ATOM 731 N N . GLY A 1 98 ? -6.707 -21.938 1.077 1 98.12 98 GLY A N 1
ATOM 732 C CA . GLY A 1 98 ? -5.859 -21.266 0.108 1 98.12 98 GLY A CA 1
ATOM 733 C C . GLY A 1 98 ? -5.289 -19.953 0.622 1 98.12 98 GLY A C 1
ATOM 734 O O . GLY A 1 98 ? -5.977 -19.203 1.316 1 98.12 98 GLY A O 1
ATOM 735 N N . ILE A 1 99 ? -4.066 -19.703 0.302 1 98.69 99 ILE A N 1
ATOM 736 C CA . ILE A 1 99 ? -3.369 -18.609 0.947 1 98.69 99 ILE A CA 1
ATOM 737 C C . ILE A 1 99 ? -2.932 -17.578 -0.104 1 98.69 99 ILE A C 1
ATOM 739 O O . ILE A 1 99 ? -2.449 -17.953 -1.176 1 98.69 99 ILE A O 1
ATOM 743 N N . VAL A 1 100 ? -3.152 -16.359 0.155 1 98.88 100 VAL A N 1
ATOM 744 C CA . VAL A 1 100 ? -2.543 -15.273 -0.59 1 98.88 100 VAL A CA 1
ATOM 745 C C . VAL A 1 100 ? -1.429 -14.633 0.241 1 98.88 100 VAL A C 1
ATOM 747 O O . VAL A 1 100 ? -1.671 -14.156 1.35 1 98.88 100 VAL A O 1
ATOM 750 N N . TRP A 1 101 ? -0.229 -14.648 -0.306 1 98.81 101 TRP A N 1
ATOM 751 C CA . TRP A 1 101 ? 0.944 -14.133 0.391 1 98.81 101 TRP A CA 1
ATOM 752 C C . TRP A 1 101 ? 0.975 -12.609 0.346 1 98.81 101 TRP A C 1
ATOM 754 O O . TRP A 1 101 ? 0.763 -12.008 -0.71 1 98.81 101 TRP A O 1
ATOM 764 N N . LEU A 1 102 ? 1.111 -11.977 1.475 1 98.75 102 LEU A N 1
ATOM 765 C CA . LEU A 1 102 ? 1.456 -10.562 1.556 1 98.75 102 LEU A CA 1
ATOM 766 C C . LEU A 1 102 ? 2.943 -10.383 1.842 1 98.75 102 LEU A C 1
ATOM 768 O O . LEU A 1 102 ? 3.383 -10.523 2.984 1 98.75 102 LEU A O 1
ATOM 772 N N . PRO A 1 103 ? 3.697 -10 0.861 1 98.44 103 PRO A N 1
ATOM 773 C CA . PRO A 1 103 ? 5.145 -10.219 0.915 1 98.44 103 PRO A CA 1
ATOM 774 C C . PRO A 1 103 ? 5.883 -9.133 1.688 1 98.44 103 PRO A C 1
ATOM 776 O O . PRO A 1 103 ? 7.043 -9.312 2.059 1 98.44 103 PRO A O 1
ATOM 779 N N . SER A 1 104 ? 5.336 -7.961 1.959 1 97.12 104 SER A N 1
ATOM 780 C CA . SER A 1 104 ? 6.078 -6.77 2.357 1 97.12 104 SER A CA 1
ATOM 781 C C . SER A 1 104 ? 6.898 -7.02 3.617 1 97.12 104 SER A C 1
ATOM 783 O O . SER A 1 104 ? 8.086 -6.703 3.664 1 97.12 104 SER A O 1
ATOM 785 N N . GLU A 1 105 ? 6.301 -7.648 4.598 1 95.06 105 GLU A N 1
ATOM 786 C CA . GLU A 1 105 ? 6.992 -7.867 5.863 1 95.06 105 GLU A CA 1
ATOM 787 C C . GLU A 1 105 ? 8.203 -8.781 5.684 1 95.06 105 GLU A C 1
ATOM 789 O O . GLU A 1 105 ? 9.297 -8.469 6.148 1 95.06 105 GLU A O 1
ATOM 794 N N . MET A 1 106 ? 8.047 -9.891 5.051 1 96.25 106 MET A N 1
ATOM 795 C CA . MET A 1 106 ? 9.109 -10.875 4.859 1 96.25 106 MET A CA 1
ATOM 796 C C . MET A 1 106 ? 10.219 -10.312 3.982 1 96.25 106 MET A C 1
ATOM 798 O O . MET A 1 106 ? 11.406 -10.477 4.289 1 96.25 106 MET A O 1
ATOM 802 N N . ILE A 1 107 ? 9.859 -9.617 2.943 1 95.94 107 ILE A N 1
ATOM 803 C CA . ILE A 1 107 ? 10.836 -9.133 1.972 1 95.94 107 ILE A CA 1
ATOM 804 C C . ILE A 1 107 ? 11.641 -7.988 2.576 1 95.94 107 ILE A C 1
ATOM 806 O O . ILE A 1 107 ? 12.859 -7.914 2.396 1 95.94 107 ILE A O 1
ATOM 810 N N . CYS A 1 108 ? 10.977 -7.082 3.312 1 90.56 108 CYS A N 1
ATOM 811 C CA . CYS A 1 108 ? 11.672 -5.941 3.904 1 90.56 108 CYS A CA 1
ATOM 812 C C . CYS A 1 108 ? 12.578 -6.387 5.043 1 90.56 108 CYS A C 1
ATOM 814 O O . CYS A 1 108 ? 13.539 -5.691 5.387 1 90.56 108 CYS A O 1
ATOM 816 N N . ALA A 1 109 ? 12.312 -7.551 5.543 1 91.19 109 ALA A N 1
ATOM 817 C CA . ALA A 1 109 ? 13.117 -8.062 6.652 1 91.19 109 ALA A CA 1
ATOM 818 C C . ALA A 1 109 ? 14.312 -8.859 6.145 1 91.19 109 ALA A C 1
ATOM 820 O O . ALA A 1 109 ? 15.234 -9.164 6.906 1 91.19 109 ALA A O 1
ATOM 821 N N . ASP A 1 110 ? 14.305 -9.266 4.918 1 92.75 110 ASP A N 1
ATOM 822 C CA . ASP A 1 110 ? 15.352 -10.125 4.363 1 92.75 110 ASP A CA 1
ATOM 823 C C . ASP A 1 110 ? 16.391 -9.312 3.596 1 92.75 110 ASP A C 1
ATOM 825 O O . ASP A 1 110 ? 16.156 -8.914 2.453 1 92.75 110 ASP A O 1
ATOM 829 N N . GLU A 1 111 ? 17.516 -9.148 4.07 1 89.62 111 GLU A N 1
ATOM 830 C CA . GLU A 1 111 ? 18.578 -8.305 3.516 1 89.62 111 GLU A CA 1
ATOM 831 C C . GLU A 1 111 ? 19.188 -8.938 2.268 1 89.62 111 GLU A C 1
ATOM 833 O O . GLU A 1 111 ? 19.906 -8.266 1.514 1 89.62 111 GLU A O 1
ATOM 838 N N . SER A 1 112 ? 18.938 -10.203 2.045 1 88.56 112 SER A N 1
ATOM 839 C CA . SER A 1 112 ? 19.531 -10.898 0.904 1 88.56 112 SER A CA 1
ATOM 840 C C . SER A 1 112 ? 18.797 -10.555 -0.391 1 88.56 112 SER A C 1
ATOM 842 O O . SER A 1 112 ? 19.297 -10.836 -1.482 1 88.56 112 SER A O 1
ATOM 844 N N . ILE A 1 113 ? 17.656 -9.961 -0.303 1 89.81 113 ILE A N 1
ATOM 845 C CA . ILE A 1 113 ? 16.875 -9.57 -1.48 1 89.81 113 ILE A CA 1
ATOM 846 C C . ILE A 1 113 ? 17.25 -8.148 -1.89 1 89.81 113 ILE A C 1
ATOM 848 O O . ILE A 1 113 ? 16.984 -7.195 -1.148 1 89.81 113 ILE A O 1
ATOM 852 N N . PRO A 1 114 ? 17.828 -8.031 -3.039 1 87.12 114 PRO A N 1
ATOM 853 C CA . PRO A 1 114 ? 18.125 -6.676 -3.492 1 87.12 114 PRO A CA 1
ATOM 854 C C . PRO A 1 114 ? 16.875 -5.801 -3.598 1 87.12 114 PRO A C 1
ATOM 856 O O . PRO A 1 114 ? 15.844 -6.258 -4.078 1 87.12 114 PRO A O 1
ATOM 859 N N . MET A 1 115 ? 17.031 -4.562 -3.207 1 86.06 115 MET A N 1
ATOM 860 C CA . MET A 1 115 ? 15.891 -3.643 -3.186 1 86.06 115 MET A CA 1
ATOM 861 C C . MET A 1 115 ? 15.969 -2.66 -4.352 1 86.06 115 MET A C 1
ATOM 863 O O . MET A 1 115 ? 16.25 -1.477 -4.152 1 86.06 115 MET A O 1
ATOM 867 N N . ASN A 1 116 ? 15.656 -3.203 -5.504 1 87.94 116 ASN A N 1
ATOM 868 C CA . ASN A 1 116 ? 15.641 -2.373 -6.707 1 87.94 116 ASN A CA 1
ATOM 869 C C . ASN A 1 116 ? 14.664 -2.91 -7.746 1 87.94 116 ASN A C 1
ATOM 871 O O . ASN A 1 116 ? 14.039 -3.953 -7.539 1 87.94 116 ASN A O 1
ATOM 875 N N . TRP A 1 117 ? 14.547 -2.186 -8.883 1 87.62 117 TRP A N 1
ATOM 876 C CA . TRP A 1 117 ? 13.523 -2.492 -9.883 1 87.62 117 TRP A CA 1
ATOM 877 C C . TRP A 1 117 ? 13.938 -3.686 -10.734 1 87.62 117 TRP A C 1
ATOM 879 O O . TRP A 1 117 ? 13.156 -4.18 -11.547 1 87.62 117 TRP A O 1
ATOM 889 N N . GLY A 1 118 ? 15.109 -4.168 -10.531 1 89.38 118 GLY A N 1
ATOM 890 C CA . GLY A 1 118 ? 15.547 -5.348 -11.266 1 89.38 118 GLY A CA 1
ATOM 891 C C . GLY A 1 118 ? 14.906 -6.629 -10.766 1 89.38 118 GLY A C 1
ATOM 892 O O . GLY A 1 118 ? 14.93 -7.652 -11.453 1 89.38 118 GLY A O 1
ATOM 893 N N . ILE A 1 119 ? 14.328 -6.594 -9.648 1 90.75 119 ILE A N 1
ATOM 894 C CA . ILE A 1 119 ? 13.641 -7.742 -9.062 1 90.75 119 ILE A CA 1
ATOM 895 C C . ILE A 1 119 ? 12.125 -7.562 -9.195 1 90.75 119 ILE A C 1
ATOM 897 O O . ILE A 1 119 ? 11.578 -6.555 -8.742 1 90.75 119 ILE A O 1
ATOM 901 N N . THR A 1 120 ? 11.477 -8.516 -9.805 1 94.81 120 THR A N 1
ATOM 902 C CA . THR A 1 120 ? 10.031 -8.453 -9.961 1 94.81 120 THR A CA 1
ATOM 903 C C . THR A 1 120 ? 9.352 -9.492 -9.07 1 94.81 120 THR A C 1
ATOM 905 O O . THR A 1 120 ? 10.016 -10.25 -8.367 1 94.81 120 THR A O 1
ATOM 908 N N . SER A 1 121 ? 8.031 -9.445 -9.164 1 97.06 121 SER A N 1
ATOM 909 C CA . SER A 1 121 ? 7.23 -10.367 -8.367 1 97.06 121 SER A CA 1
ATOM 910 C C . SER A 1 121 ? 7.504 -11.82 -8.758 1 97.06 121 SER A C 1
ATOM 912 O O . SER A 1 121 ? 7.332 -12.734 -7.945 1 97.06 121 SER A O 1
ATOM 914 N N . ASP A 1 122 ? 7.961 -12.086 -9.969 1 97.38 122 ASP A N 1
ATOM 915 C CA . ASP A 1 122 ? 8.32 -13.445 -10.375 1 97.38 122 ASP A CA 1
ATOM 916 C C . ASP A 1 122 ? 9.484 -13.977 -9.547 1 97.38 122 ASP A C 1
ATOM 918 O O . ASP A 1 122 ? 9.453 -15.109 -9.055 1 97.38 122 ASP A O 1
ATOM 922 N N . SER A 1 123 ? 10.5 -13.109 -9.359 1 97.12 123 SER A N 1
ATOM 923 C CA . SER A 1 123 ? 11.648 -13.492 -8.539 1 97.12 123 SER A CA 1
ATOM 924 C C . SER A 1 123 ? 11.25 -13.656 -7.074 1 97.12 123 SER A C 1
ATOM 926 O O . SER A 1 123 ? 11.758 -14.547 -6.391 1 97.12 123 SER A O 1
ATOM 928 N N . LEU A 1 124 ? 10.359 -12.859 -6.652 1 97.5 124 LEU A N 1
ATOM 929 C CA . LEU A 1 124 ? 9.922 -12.961 -5.266 1 97.5 124 LEU A CA 1
ATOM 930 C C . LEU A 1 124 ? 9.102 -14.227 -5.039 1 97.5 124 LEU A C 1
ATOM 932 O O . LEU A 1 124 ? 9.141 -14.812 -3.957 1 97.5 124 LEU A O 1
ATOM 936 N N . ALA A 1 125 ? 8.344 -14.617 -6.062 1 98.38 125 ALA A N 1
ATOM 937 C CA . ALA A 1 125 ? 7.648 -15.898 -5.992 1 98.38 125 ALA A CA 1
ATOM 938 C C . ALA A 1 125 ? 8.633 -17.047 -5.875 1 98.38 125 ALA A C 1
ATOM 940 O O . ALA A 1 125 ? 8.414 -17.984 -5.105 1 98.38 125 ALA A O 1
ATOM 941 N N . ALA A 1 126 ? 9.711 -16.984 -6.617 1 97.62 126 ALA A N 1
ATOM 942 C CA . ALA A 1 126 ? 10.758 -18 -6.535 1 97.62 126 ALA A CA 1
ATOM 943 C C . ALA A 1 126 ? 11.414 -18 -5.156 1 97.62 126 ALA A C 1
ATOM 945 O O . ALA A 1 126 ? 11.68 -19.078 -4.594 1 97.62 126 ALA A O 1
ATOM 946 N N . TYR A 1 127 ? 11.68 -16.844 -4.68 1 96.62 127 TYR A N 1
ATOM 947 C CA . TYR A 1 127 ? 12.188 -16.688 -3.324 1 96.62 127 TYR A CA 1
ATOM 948 C C . TYR A 1 127 ? 11.297 -17.406 -2.316 1 96.62 127 TYR A C 1
ATOM 950 O O . TYR A 1 127 ? 11.789 -18.172 -1.478 1 96.62 127 TYR A O 1
ATOM 958 N N . LEU A 1 128 ? 9.984 -17.188 -2.447 1 97.62 128 LEU A N 1
ATOM 959 C CA . LEU A 1 128 ? 9.039 -17.797 -1.517 1 97.62 128 LEU A CA 1
ATOM 960 C C . LEU A 1 128 ? 9.016 -19.312 -1.688 1 97.62 128 LEU A C 1
ATOM 962 O O . LEU A 1 128 ? 8.953 -20.047 -0.702 1 97.62 128 LEU A O 1
ATOM 966 N N . ALA A 1 129 ? 8.977 -19.766 -2.914 1 98.06 129 ALA A N 1
ATOM 967 C CA . ALA A 1 129 ? 8.969 -21.188 -3.195 1 98.06 129 ALA A CA 1
ATOM 968 C C . ALA A 1 129 ? 10.156 -21.891 -2.533 1 98.06 129 ALA A C 1
ATOM 970 O O . ALA A 1 129 ? 10 -22.969 -1.949 1 98.06 129 ALA A O 1
ATOM 971 N N . ALA A 1 130 ? 11.297 -21.266 -2.607 1 96.31 130 ALA A N 1
ATOM 972 C CA . ALA A 1 130 ? 12.5 -21.828 -1.976 1 96.31 130 ALA A CA 1
ATOM 973 C C . ALA A 1 130 ? 12.352 -21.844 -0.457 1 96.31 130 ALA A C 1
ATOM 975 O O . ALA A 1 130 ? 12.648 -22.859 0.184 1 96.31 130 ALA A O 1
ATOM 976 N N . LYS A 1 131 ? 11.906 -20.75 0.064 1 95.12 131 LYS A N 1
ATOM 977 C CA . LYS A 1 131 ? 11.766 -20.594 1.51 1 95.12 131 LYS A CA 1
ATOM 978 C C . LYS A 1 131 ? 10.82 -21.656 2.082 1 95.12 131 LYS A C 1
ATOM 980 O O . LYS A 1 131 ? 10.992 -22.094 3.223 1 95.12 131 LYS A O 1
ATOM 985 N N . LEU A 1 132 ? 9.844 -22.047 1.267 1 96.31 132 LEU A N 1
ATOM 986 C CA . LEU A 1 132 ? 8.805 -22.953 1.758 1 96.31 132 LEU A CA 1
ATOM 987 C C . LEU A 1 132 ? 9.078 -24.391 1.33 1 96.31 132 LEU A C 1
ATOM 989 O O . LEU A 1 132 ? 8.273 -25.281 1.599 1 96.31 132 LEU A O 1
ATOM 993 N N . ASN A 1 133 ? 10.172 -24.594 0.694 1 95.94 133 ASN A N 1
ATOM 994 C CA . ASN A 1 133 ? 10.461 -25.906 0.112 1 95.94 133 ASN A CA 1
ATOM 995 C C . ASN A 1 133 ? 9.297 -26.406 -0.73 1 95.94 133 ASN A C 1
ATOM 997 O O . ASN A 1 133 ? 8.82 -27.531 -0.53 1 95.94 133 ASN A O 1
ATOM 1001 N N . ALA A 1 134 ? 8.789 -25.562 -1.617 1 97.56 134 ALA A N 1
ATOM 1002 C CA . ALA A 1 134 ? 7.652 -25.891 -2.475 1 97.56 134 ALA A CA 1
ATOM 1003 C C . ALA A 1 134 ? 8.031 -26.984 -3.473 1 97.56 134 ALA A C 1
ATOM 1005 O O . ALA A 1 134 ? 9.211 -27.219 -3.732 1 97.56 134 ALA A O 1
ATOM 1006 N N . GLU A 1 135 ? 7.012 -27.656 -3.926 1 97.69 135 GLU A N 1
ATOM 1007 C CA . GLU A 1 135 ? 7.199 -28.641 -4.988 1 97.69 135 GLU A CA 1
ATOM 1008 C C . GLU A 1 135 ? 7.18 -27.984 -6.363 1 97.69 135 GLU A C 1
ATOM 1010 O O . GLU A 1 135 ? 7.961 -28.344 -7.242 1 97.69 135 GLU A O 1
ATOM 1015 N N . HIS A 1 136 ? 6.297 -27.031 -6.527 1 98.25 136 HIS A N 1
ATOM 1016 C CA . HIS A 1 136 ? 6.105 -26.391 -7.824 1 98.25 136 HIS A CA 1
ATOM 1017 C C . HIS A 1 136 ? 5.973 -24.875 -7.68 1 98.25 136 HIS A C 1
ATOM 1019 O O . HIS A 1 136 ? 5.324 -24.391 -6.75 1 98.25 136 HIS A O 1
ATOM 1025 N N . LEU A 1 137 ? 6.633 -24.156 -8.547 1 98.62 137 LEU A N 1
ATOM 1026 C CA . LEU A 1 137 ? 6.395 -22.734 -8.82 1 98.62 137 LEU A CA 1
ATOM 1027 C C . LEU A 1 137 ? 5.734 -22.547 -10.18 1 98.62 137 LEU A C 1
ATOM 1029 O O . LEU A 1 137 ? 6.277 -22.984 -11.203 1 98.62 137 LEU A O 1
ATOM 1033 N N . ILE A 1 138 ? 4.582 -21.969 -10.164 1 98.44 138 ILE A N 1
ATOM 1034 C CA . ILE A 1 138 ? 3.822 -21.766 -11.391 1 98.44 138 ILE A CA 1
ATOM 1035 C C . ILE A 1 138 ? 3.73 -20.266 -11.695 1 98.44 138 ILE A C 1
ATOM 1037 O O . ILE A 1 138 ? 3.201 -19.5 -10.891 1 98.44 138 ILE A O 1
ATOM 1041 N N . LEU A 1 139 ? 4.242 -19.859 -12.805 1 98.44 139 LEU A N 1
ATOM 1042 C CA . LEU A 1 139 ? 4.094 -18.484 -13.289 1 98.44 139 LEU A CA 1
ATOM 1043 C C . LEU A 1 139 ? 2.947 -18.391 -14.289 1 98.44 139 LEU A C 1
ATOM 1045 O O . LEU A 1 139 ? 3.027 -18.938 -15.391 1 98.44 139 LEU A O 1
ATOM 1049 N N . VAL A 1 140 ? 1.906 -17.703 -13.922 1 98.25 140 VAL A N 1
ATOM 1050 C CA . VAL A 1 140 ? 0.776 -17.484 -14.82 1 98.25 140 VAL A CA 1
ATOM 1051 C C . VAL A 1 140 ? 1.017 -16.234 -15.664 1 98.25 140 VAL A C 1
ATOM 1053 O O . VAL A 1 140 ? 1.145 -15.125 -15.125 1 98.25 140 VAL A O 1
ATOM 1056 N N . LYS A 1 141 ? 1.088 -16.406 -16.953 1 96.88 141 LYS A N 1
ATOM 1057 C CA . LYS A 1 141 ? 1.385 -15.289 -17.844 1 96.88 141 LYS A CA 1
ATOM 1058 C C . LYS A 1 141 ? 0.214 -15.023 -18.797 1 96.88 141 LYS A C 1
ATOM 1060 O O . LYS A 1 141 ? -0.549 -15.93 -19.125 1 96.88 141 LYS A O 1
ATOM 1065 N N . SER A 1 142 ? 0.049 -13.742 -19.141 1 92.12 142 SER A N 1
ATOM 1066 C CA . SER A 1 142 ? -1.011 -13.344 -20.062 1 92.12 142 SER A CA 1
ATOM 1067 C C . SER A 1 142 ? -0.801 -13.953 -21.438 1 92.12 142 SER A C 1
ATOM 1069 O O . SER A 1 142 ? -1.767 -14.266 -22.141 1 92.12 142 SER A O 1
ATOM 1071 N N . SER A 1 143 ? 0.469 -14.047 -21.828 1 88.56 143 SER A N 1
ATOM 1072 C CA . SER A 1 143 ? 0.828 -14.695 -23.094 1 88.56 143 SER A CA 1
ATOM 1073 C C . SER A 1 143 ? 1.837 -15.82 -22.859 1 88.56 143 SER A C 1
ATOM 1075 O O . SER A 1 143 ? 2.82 -15.641 -22.141 1 88.56 143 SER A O 1
ATOM 1077 N N . ARG A 1 144 ? 1.602 -16.922 -23.469 1 87.56 144 ARG A N 1
ATOM 1078 C CA . ARG A 1 144 ? 2.51 -18.047 -23.344 1 87.56 144 ARG A CA 1
ATOM 1079 C C . ARG A 1 144 ? 3.73 -17.875 -24.234 1 87.56 144 ARG A C 1
ATOM 1081 O O . ARG A 1 144 ? 3.607 -17.422 -25.375 1 87.56 144 ARG A O 1
ATOM 1088 N N . PRO 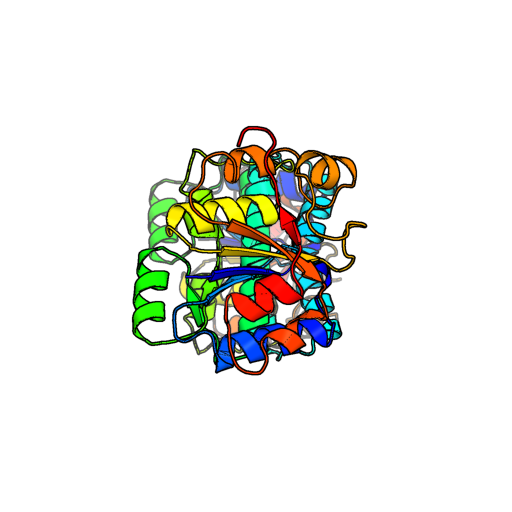A 1 145 ? 4.785 -18.203 -23.625 1 92.19 145 PRO A N 1
ATOM 1089 C CA . PRO A 1 145 ? 5.953 -18.234 -24.5 1 92.19 145 PRO A CA 1
ATOM 1090 C C . PRO A 1 145 ? 5.797 -19.234 -25.656 1 92.19 145 PRO A C 1
ATOM 1092 O O . PRO A 1 145 ? 5.156 -20.281 -25.484 1 92.19 145 PRO A O 1
ATOM 1095 N N . ASP A 1 146 ? 6.324 -18.859 -26.766 1 90.75 146 ASP A N 1
ATOM 1096 C CA . ASP A 1 146 ? 6.328 -19.781 -27.906 1 90.75 146 ASP A CA 1
ATOM 1097 C C . ASP A 1 146 ? 7.281 -20.938 -27.672 1 90.75 146 ASP A C 1
ATOM 1099 O O . ASP A 1 146 ? 8.5 -20.797 -27.797 1 90.75 146 ASP A O 1
ATOM 1103 N N . ALA A 1 147 ? 6.77 -22.016 -27.219 1 89.25 147 ALA A N 1
ATOM 1104 C CA . ALA A 1 147 ? 7.523 -23.234 -26.953 1 89.25 147 ALA A CA 1
ATOM 1105 C C . ALA A 1 147 ? 6.598 -24.453 -26.891 1 89.25 147 ALA A C 1
ATOM 1107 O O . ALA A 1 147 ? 5.426 -24.328 -26.531 1 89.25 147 ALA A O 1
ATOM 1108 N N . ASP A 1 148 ? 7.027 -25.641 -27.25 1 86.31 148 ASP A N 1
ATOM 1109 C CA . ASP A 1 148 ? 6.195 -26.828 -27.344 1 86.31 148 ASP A CA 1
ATOM 1110 C C . ASP A 1 148 ? 6.219 -27.625 -26.047 1 86.31 148 ASP A C 1
ATOM 1112 O O . ASP A 1 148 ? 5.195 -27.75 -25.375 1 86.31 148 ASP A O 1
ATOM 1116 N N . GLN A 1 149 ? 7.387 -28.125 -25.641 1 90.5 149 GLN A N 1
ATOM 1117 C CA . GLN A 1 149 ? 7.441 -29.062 -24.531 1 90.5 149 GLN A CA 1
ATOM 1118 C C . GLN A 1 149 ? 8.086 -28.422 -23.297 1 90.5 149 GLN A C 1
ATOM 1120 O O . GLN A 1 149 ? 7.746 -28.75 -22.156 1 90.5 149 GLN A O 1
ATOM 1125 N N . GLN A 1 150 ? 9.023 -27.531 -23.547 1 93.81 150 GLN A N 1
ATOM 1126 C CA . GLN A 1 150 ? 9.75 -26.859 -22.484 1 93.81 150 GLN A CA 1
ATOM 1127 C C . GLN A 1 150 ? 10.258 -25.484 -22.938 1 93.81 150 GLN A C 1
ATOM 1129 O O . GLN A 1 150 ? 10.281 -25.203 -24.141 1 93.81 150 GLN A O 1
ATOM 1134 N N . VAL A 1 151 ? 10.539 -24.641 -21.969 1 95.75 151 VAL A N 1
ATOM 1135 C CA . VAL A 1 151 ? 11.078 -23.328 -22.281 1 95.75 151 VAL A CA 1
ATOM 1136 C C . VAL A 1 151 ? 12.344 -23.078 -21.484 1 95.75 151 VAL A C 1
ATOM 1138 O O . VAL A 1 151 ? 12.43 -23.469 -20.312 1 95.75 151 VAL A O 1
ATOM 1141 N N . SER A 1 152 ? 13.367 -22.516 -22.094 1 95.06 152 SER A N 1
ATOM 1142 C CA . SER A 1 152 ? 14.609 -22.219 -21.391 1 95.06 152 SER A CA 1
ATOM 1143 C C . SER A 1 152 ? 14.5 -20.938 -20.578 1 95.06 152 SER A C 1
ATOM 1145 O O . SER A 1 152 ? 13.781 -20.016 -20.969 1 95.06 152 SER A O 1
ATOM 1147 N N . LEU A 1 153 ? 15.211 -20.891 -19.547 1 95.5 153 LEU A N 1
ATOM 1148 C CA . LEU A 1 153 ? 15.297 -19.672 -18.75 1 95.5 153 LEU A CA 1
ATOM 1149 C C . LEU A 1 153 ? 15.82 -18.5 -19.578 1 95.5 153 LEU A C 1
ATOM 1151 O O . LEU A 1 153 ? 15.344 -17.375 -19.438 1 95.5 153 LEU A O 1
ATOM 1155 N N . GLU A 1 154 ? 16.766 -18.781 -20.406 1 94.38 154 GLU A N 1
ATOM 1156 C CA . GLU A 1 154 ? 17.359 -17.781 -21.281 1 94.38 154 GLU A CA 1
ATOM 1157 C C . GLU A 1 154 ? 16.312 -17.141 -22.188 1 94.38 154 GLU A C 1
ATOM 1159 O O . GLU A 1 154 ? 16.281 -15.922 -22.359 1 94.38 154 GLU A O 1
ATOM 1164 N N . LYS A 1 155 ? 15.539 -17.969 -22.75 1 94.94 155 LYS A N 1
ATOM 1165 C CA . LYS A 1 155 ? 14.484 -17.469 -23.625 1 94.94 155 LYS A CA 1
ATOM 1166 C C . LYS A 1 155 ? 13.492 -16.609 -22.844 1 94.94 155 LYS A C 1
ATOM 1168 O O . LYS A 1 155 ? 13.109 -15.523 -23.297 1 94.94 155 LYS A O 1
ATOM 1173 N N . LEU A 1 156 ? 13.07 -17.031 -21.672 1 96.12 156 LEU A N 1
ATOM 1174 C CA . LEU A 1 156 ? 12.133 -16.297 -20.844 1 96.12 156 LEU A CA 1
ATOM 1175 C C . LEU A 1 156 ? 12.68 -14.914 -20.5 1 96.12 156 LEU A C 1
ATOM 1177 O O . LEU A 1 156 ? 11.961 -13.922 -20.547 1 96.12 156 LEU A O 1
ATOM 1181 N N . THR A 1 157 ? 13.945 -14.859 -20.141 1 95.31 157 THR A N 1
ATOM 1182 C CA . THR A 1 157 ? 14.578 -13.602 -19.766 1 95.31 157 THR A CA 1
ATOM 1183 C C . THR A 1 157 ? 14.727 -12.68 -20.969 1 95.31 157 THR A C 1
ATOM 1185 O O . THR A 1 157 ? 14.383 -11.5 -20.906 1 95.31 157 THR A O 1
ATOM 1188 N N . LYS A 1 158 ? 15.133 -13.242 -22.047 1 94.75 158 LYS A N 1
ATOM 1189 C CA . LYS A 1 158 ? 15.359 -12.477 -23.281 1 94.75 158 LYS A CA 1
ATOM 1190 C C . LYS A 1 158 ? 14.062 -11.875 -23.797 1 94.75 158 LYS A C 1
ATOM 1192 O O . LYS A 1 158 ? 14.039 -10.75 -24.297 1 94.75 158 LYS A O 1
ATOM 1197 N N . GLU A 1 159 ? 13 -12.633 -23.703 1 95.12 159 GLU A N 1
ATOM 1198 C CA . GLU A 1 159 ? 11.719 -12.195 -24.234 1 95.12 159 GLU A CA 1
ATOM 1199 C C . GLU A 1 159 ? 10.945 -11.367 -23.203 1 95.12 159 GLU A C 1
ATOM 1201 O O . GLU A 1 159 ? 9.82 -10.945 -23.469 1 95.12 159 GLU A O 1
ATOM 1206 N N . GLY A 1 160 ? 11.438 -11.234 -21.984 1 93.62 160 GLY A N 1
ATOM 1207 C CA . GLY A 1 160 ? 10.906 -10.305 -21 1 93.62 160 GLY A CA 1
ATOM 1208 C C . GLY A 1 160 ? 9.805 -10.906 -20.156 1 93.62 160 GLY A C 1
ATOM 1209 O O . GLY A 1 160 ? 9.023 -10.18 -19.531 1 93.62 160 GLY A O 1
ATOM 1210 N N . PHE A 1 161 ? 9.688 -12.203 -20.188 1 94.44 161 PHE A N 1
ATOM 1211 C CA . PHE A 1 161 ? 8.672 -12.859 -19.375 1 94.44 161 PHE A CA 1
ATOM 1212 C C . PHE A 1 161 ? 9.039 -12.812 -17.891 1 94.44 161 PHE A C 1
ATOM 1214 O O . PHE A 1 161 ? 8.164 -12.781 -17.031 1 94.44 161 PHE A O 1
ATOM 1221 N N . VAL A 1 162 ? 10.367 -12.852 -17.594 1 95.69 162 VAL A N 1
ATOM 1222 C CA . VAL A 1 162 ? 10.875 -12.742 -16.234 1 95.69 162 VAL A CA 1
ATOM 1223 C C . VAL A 1 162 ? 12.062 -11.781 -16.203 1 95.69 162 VAL A C 1
ATOM 1225 O O . VAL A 1 162 ? 12.625 -11.445 -17.25 1 95.69 162 VAL A O 1
ATOM 1228 N N . ASP A 1 163 ? 12.367 -11.32 -15.016 1 94.62 163 ASP A N 1
ATOM 1229 C CA . ASP A 1 163 ? 13.484 -10.391 -14.875 1 94.62 163 ASP A CA 1
ATOM 1230 C C . ASP A 1 163 ? 14.82 -11.133 -14.906 1 94.62 163 ASP A C 1
ATOM 1232 O O . ASP A 1 163 ? 14.852 -12.359 -14.828 1 94.62 163 ASP A O 1
ATOM 1236 N N . GLU A 1 164 ? 15.883 -10.414 -14.93 1 91.81 164 GLU A N 1
ATOM 1237 C CA . GLU A 1 164 ? 17.219 -10.977 -15.062 1 91.81 164 GLU A CA 1
ATOM 1238 C C . GLU A 1 164 ? 17.641 -11.727 -13.805 1 91.81 164 GLU A C 1
ATOM 1240 O O . GLU A 1 164 ? 18.438 -12.656 -13.859 1 91.81 164 GLU A O 1
ATOM 1245 N N . ALA A 1 165 ? 17.078 -11.344 -12.727 1 91.69 165 ALA A N 1
ATOM 1246 C CA . ALA A 1 165 ? 17.469 -11.93 -11.453 1 91.69 165 ALA A CA 1
ATOM 1247 C C . ALA A 1 165 ? 16.734 -13.25 -11.195 1 91.69 165 ALA A C 1
ATOM 1249 O O . ALA A 1 165 ? 17.125 -14.016 -10.312 1 91.69 165 ALA A O 1
ATOM 1250 N N . PHE A 1 166 ? 15.773 -13.57 -11.969 1 95.94 166 PHE A N 1
ATOM 1251 C CA . PHE A 1 166 ? 14.898 -14.719 -11.734 1 95.94 166 PHE A CA 1
ATOM 1252 C C . PHE A 1 166 ? 15.695 -16.016 -11.695 1 95.94 166 PHE A C 1
ATOM 1254 O O . PHE A 1 166 ? 15.461 -16.859 -10.836 1 95.94 166 PHE A O 1
ATOM 1261 N N . GLY A 1 167 ? 16.578 -16.109 -12.602 1 93.56 167 GLY A N 1
ATOM 1262 C CA . GLY A 1 167 ? 17.391 -17.312 -12.688 1 93.56 167 GLY A CA 1
ATOM 1263 C C . GLY A 1 167 ? 18.156 -17.609 -11.414 1 93.56 167 GLY A C 1
ATOM 1264 O O . GLY A 1 167 ? 18.297 -18.766 -11.031 1 93.56 167 GLY A O 1
ATOM 1265 N N . ASP A 1 168 ? 18.609 -16.594 -10.734 1 91.56 168 ASP A N 1
ATOM 1266 C CA . ASP A 1 168 ? 19.359 -16.75 -9.492 1 91.56 168 ASP A CA 1
ATOM 1267 C C . ASP A 1 168 ? 18.5 -17.359 -8.398 1 91.56 168 ASP A C 1
ATOM 1269 O O . ASP A 1 168 ? 19 -18.047 -7.5 1 91.56 168 ASP A O 1
ATOM 1273 N N . HIS A 1 169 ? 17.203 -17.219 -8.547 1 92.31 169 HIS A N 1
ATOM 1274 C CA . HIS A 1 169 ? 16.297 -17.672 -7.5 1 92.31 169 HIS A CA 1
ATOM 1275 C C . HIS A 1 169 ? 15.797 -19.094 -7.77 1 92.31 169 HIS A C 1
ATOM 1277 O O . HIS A 1 169 ? 15.297 -19.766 -6.863 1 92.31 169 HIS A O 1
ATOM 1283 N N . ILE A 1 170 ? 15.961 -19.516 -9.008 1 94.06 170 ILE A N 1
ATOM 1284 C CA . ILE A 1 170 ? 15.406 -20.844 -9.273 1 94.06 170 ILE A CA 1
ATOM 1285 C C . ILE A 1 170 ? 16.531 -21.828 -9.516 1 94.06 170 ILE A C 1
ATOM 1287 O O . ILE A 1 170 ? 16.328 -23.047 -9.438 1 94.06 170 ILE A O 1
ATOM 1291 N N . ALA A 1 171 ? 17.703 -21.328 -9.844 1 90.31 171 ALA A N 1
ATOM 1292 C CA . ALA A 1 171 ? 18.844 -22.203 -10.117 1 90.31 171 ALA A CA 1
ATOM 1293 C C . ALA A 1 171 ? 19.203 -23.031 -8.883 1 90.31 171 ALA A C 1
ATOM 1295 O O . ALA A 1 171 ? 19.359 -22.484 -7.785 1 90.31 171 ALA A O 1
ATOM 1296 N N . GLY A 1 172 ? 19.312 -24.344 -9.094 1 89.5 172 GLY A N 1
ATOM 1297 C CA . GLY A 1 172 ? 19.75 -25.234 -8.031 1 89.5 172 GLY A CA 1
ATOM 1298 C C . GLY A 1 172 ? 18.656 -25.531 -7.02 1 89.5 172 GLY A C 1
ATOM 1299 O O . GLY A 1 172 ? 18.906 -26.219 -6.023 1 89.5 172 GLY A O 1
ATOM 1300 N N . GLN A 1 173 ? 17.531 -25.047 -7.281 1 92.25 173 GLN A N 1
ATOM 1301 C CA . GLN A 1 173 ? 16.438 -25.281 -6.34 1 92.25 173 GLN A CA 1
ATOM 1302 C C . GLN A 1 173 ? 15.766 -26.625 -6.598 1 92.25 173 GLN A C 1
ATOM 1304 O O . GLN A 1 173 ? 15.898 -27.203 -7.684 1 92.25 173 GLN A O 1
ATOM 1309 N N . SER A 1 174 ? 15.047 -27.109 -5.598 1 92.88 174 SER A N 1
ATOM 1310 C CA . SER A 1 174 ? 14.453 -28.453 -5.668 1 92.88 174 SER A CA 1
ATOM 1311 C C . SER A 1 174 ? 13.07 -28.406 -6.312 1 92.88 174 SER A C 1
ATOM 1313 O O . SER A 1 174 ? 12.57 -29.438 -6.781 1 92.88 174 SER A O 1
ATOM 1315 N N . PHE A 1 175 ? 12.469 -27.266 -6.316 1 96.44 175 PHE A N 1
ATOM 1316 C CA . PHE A 1 175 ? 11.125 -27.188 -6.875 1 96.44 175 PHE A CA 1
ATOM 1317 C C . PHE A 1 175 ? 11.172 -27.078 -8.391 1 96.44 175 PHE A C 1
ATOM 1319 O O . PHE A 1 175 ? 12.156 -26.594 -8.953 1 96.44 175 PHE A O 1
ATOM 1326 N N . ASN A 1 176 ? 10.117 -27.562 -9.023 1 96.75 176 ASN A N 1
ATOM 1327 C CA . ASN A 1 176 ? 9.945 -27.391 -10.469 1 96.75 176 ASN A CA 1
ATOM 1328 C C . ASN A 1 176 ? 9.266 -26.078 -10.805 1 96.75 176 ASN A C 1
ATOM 1330 O O . ASN A 1 176 ? 8.352 -25.641 -10.102 1 96.75 176 ASN A O 1
ATOM 1334 N N . THR A 1 177 ? 9.766 -25.406 -11.875 1 97.81 177 THR A N 1
ATOM 1335 C CA . THR A 1 177 ? 9.188 -24.141 -12.312 1 97.81 177 THR A CA 1
ATOM 1336 C C . THR A 1 177 ? 8.414 -24.312 -13.617 1 97.81 177 THR A C 1
ATOM 1338 O O . THR A 1 177 ? 8.914 -24.938 -14.555 1 97.81 177 THR A O 1
ATOM 1341 N N . TRP A 1 178 ? 7.195 -23.766 -13.648 1 97.31 178 TRP A N 1
ATOM 1342 C CA . TRP A 1 178 ? 6.309 -23.922 -14.797 1 97.31 178 TRP A CA 1
ATOM 1343 C C . TRP A 1 178 ? 5.781 -22.562 -15.266 1 97.31 178 TRP A C 1
ATOM 1345 O O . TRP A 1 178 ? 5.555 -21.672 -14.445 1 97.31 178 TRP A O 1
ATOM 1355 N N . VAL A 1 179 ? 5.562 -22.422 -16.547 1 97.81 179 VAL A N 1
ATOM 1356 C CA . VAL A 1 179 ? 4.801 -21.312 -17.109 1 97.81 179 VAL A CA 1
ATOM 1357 C C . VAL A 1 179 ? 3.463 -21.812 -17.641 1 97.81 179 VAL A C 1
ATOM 1359 O O . VAL A 1 179 ? 3.414 -22.797 -18.375 1 97.81 179 VAL A O 1
ATOM 1362 N N . VAL A 1 180 ? 2.396 -21.219 -17.219 1 97 180 VAL A N 1
ATOM 1363 C CA . VAL A 1 180 ? 1.073 -21.531 -17.75 1 97 180 VAL A CA 1
ATOM 1364 C C . VAL A 1 180 ? 0.398 -20.25 -18.234 1 97 180 VAL A C 1
ATOM 1366 O O . VAL A 1 180 ? 0.825 -19.141 -17.875 1 97 180 VAL A O 1
ATOM 1369 N N . GLY A 1 181 ? -0.619 -20.359 -19.094 1 96.06 181 GLY A N 1
ATOM 1370 C CA . GLY A 1 181 ? -1.394 -19.219 -19.531 1 96.06 181 GLY A CA 1
ATOM 1371 C C . GLY A 1 181 ? -2.523 -18.859 -18.594 1 96.06 181 GLY A C 1
ATOM 1372 O O . GLY A 1 181 ? -2.996 -19.703 -17.828 1 96.06 181 GLY A O 1
ATOM 1373 N N . ARG A 1 182 ? -2.959 -17.594 -18.703 1 96 182 ARG A N 1
ATOM 1374 C CA . ARG A 1 182 ? -4.004 -17.109 -17.797 1 96 182 ARG A CA 1
ATOM 1375 C C . ARG A 1 182 ? -5.277 -17.938 -17.953 1 96 182 ARG A C 1
ATOM 1377 O O . ARG A 1 182 ? -6.055 -18.062 -17 1 96 182 ARG A O 1
ATOM 1384 N N . GLN A 1 183 ? -5.465 -18.625 -19.062 1 95.44 183 GLN A N 1
ATOM 1385 C CA . GLN A 1 183 ? -6.688 -19.391 -19.312 1 95.44 183 GLN A CA 1
ATOM 1386 C C . GLN A 1 183 ? -6.555 -20.828 -18.797 1 95.44 183 GLN A C 1
ATOM 1388 O O . GLN A 1 183 ? -7.539 -21.562 -18.75 1 95.44 183 GLN A O 1
ATOM 1393 N N . ASP A 1 184 ? -5.434 -21.156 -18.391 1 96.62 184 ASP A N 1
ATOM 1394 C CA . ASP A 1 184 ? -5.168 -22.562 -18.062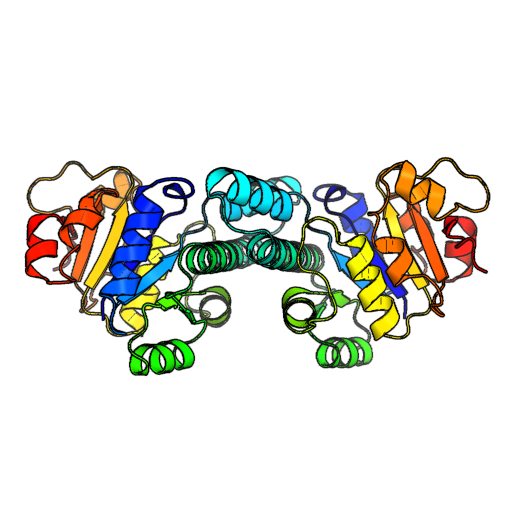 1 96.62 184 ASP A CA 1
ATOM 1395 C C . ASP A 1 184 ? -5.715 -22.922 -16.688 1 96.62 184 ASP A C 1
ATOM 1397 O O . ASP A 1 184 ? -5.551 -24.047 -16.219 1 96.62 184 ASP A O 1
ATOM 1401 N N . CYS A 1 185 ? -6.367 -21.969 -15.992 1 95.81 185 CYS A N 1
ATOM 1402 C CA . CYS A 1 185 ? -7 -22.234 -14.703 1 95.81 185 CYS A CA 1
ATOM 1403 C C . CYS A 1 185 ? -7.992 -23.391 -14.812 1 95.81 185 CYS A C 1
ATOM 1405 O O . CYS A 1 185 ? -8.172 -24.156 -13.859 1 95.81 185 CYS A O 1
ATOM 1407 N N . VAL A 1 186 ? -8.539 -23.609 -15.992 1 95.75 186 VAL A N 1
ATOM 1408 C CA . VAL A 1 186 ? -9.586 -24.609 -16.219 1 95.75 186 VAL A CA 1
ATOM 1409 C C . VAL A 1 186 ? -9.016 -26.016 -16.016 1 95.75 186 VAL A C 1
ATOM 1411 O O . VAL A 1 186 ? -9.742 -26.938 -15.656 1 95.75 186 VAL A O 1
ATOM 1414 N N . ALA A 1 187 ? -7.773 -26.156 -16.281 1 96.5 187 ALA A N 1
ATOM 1415 C CA . ALA A 1 187 ? -7.125 -27.469 -16.141 1 96.5 187 ALA A CA 1
ATOM 1416 C C . ALA A 1 187 ? -7.156 -27.938 -14.695 1 96.5 187 ALA A C 1
ATOM 1418 O O . ALA A 1 187 ? -7.07 -29.141 -14.422 1 96.5 187 ALA A O 1
ATOM 1419 N N . PHE A 1 188 ? -7.332 -27 -13.734 1 97.06 188 PHE A N 1
ATOM 1420 C CA . PHE A 1 188 ? -7.234 -27.328 -12.32 1 97.06 188 PHE A CA 1
ATOM 1421 C C . PHE A 1 188 ? -8.609 -27.312 -11.664 1 97.06 188 PHE A C 1
ATOM 1423 O O . PHE A 1 188 ? -8.719 -27.297 -10.438 1 97.06 188 PHE A O 1
ATOM 1430 N N . ASN A 1 189 ? -9.648 -27.328 -12.43 1 96.06 189 ASN A N 1
ATOM 1431 C CA . ASN A 1 189 ? -11.016 -27.234 -11.922 1 96.06 189 ASN A CA 1
ATOM 1432 C C . ASN A 1 189 ? -11.344 -28.406 -10.992 1 96.06 189 ASN A C 1
ATOM 1434 O O . ASN A 1 189 ? -12.203 -28.281 -10.125 1 96.06 189 ASN A O 1
ATOM 1438 N N . GLU A 1 190 ? -10.68 -29.531 -11.219 1 95.19 190 GLU A N 1
ATOM 1439 C CA . GLU A 1 190 ? -10.945 -30.703 -10.398 1 95.19 190 GLU A CA 1
ATOM 1440 C C . GLU A 1 190 ? -9.867 -30.906 -9.336 1 95.19 190 GLU A C 1
ATOM 1442 O O . GLU A 1 190 ? -9.828 -31.938 -8.656 1 95.19 190 GLU A O 1
ATOM 1447 N N . GLY A 1 191 ? -8.984 -29.953 -9.297 1 95.94 191 GLY A N 1
ATOM 1448 C CA . GLY A 1 191 ? -7.934 -30.016 -8.289 1 95.94 191 GLY A CA 1
ATOM 1449 C C . GLY A 1 191 ? -6.543 -29.828 -8.867 1 95.94 191 GLY A C 1
ATOM 1450 O O . GLY A 1 191 ? -6.355 -29.906 -10.086 1 95.94 191 GLY A O 1
ATOM 1451 N N . PHE A 1 192 ? -5.66 -29.609 -8.008 1 96.06 192 PHE A N 1
ATOM 1452 C CA . PHE A 1 192 ? -4.27 -29.438 -8.414 1 96.06 192 PHE A CA 1
ATOM 1453 C C . PHE A 1 192 ? -3.545 -30.781 -8.445 1 96.06 192 PHE A C 1
ATOM 1455 O O . PHE A 1 192 ? -3.307 -31.391 -7.402 1 96.06 192 PHE A O 1
ATOM 1462 N N . ARG A 1 193 ? -3.281 -31.266 -9.57 1 94.88 193 ARG A N 1
ATOM 1463 C CA . ARG A 1 193 ? -2.531 -32.5 -9.812 1 94.88 193 ARG A CA 1
ATOM 1464 C C . ARG A 1 193 ? -1.382 -32.25 -10.781 1 94.88 193 ARG A C 1
ATOM 1466 O O . ARG A 1 193 ? -1.521 -31.5 -11.742 1 94.88 193 ARG A O 1
ATOM 1473 N N . GLU A 1 194 ? -0.297 -32.875 -10.5 1 95.25 194 GLU A N 1
ATOM 1474 C CA . GLU A 1 194 ? 0.887 -32.688 -11.328 1 95.25 194 GLU A CA 1
ATOM 1475 C C . GLU A 1 194 ? 0.602 -33.062 -12.781 1 95.25 194 GLU A C 1
ATOM 1477 O O . GLU A 1 194 ? 1.146 -32.438 -13.703 1 95.25 194 GLU A O 1
ATOM 1482 N N . GLU A 1 195 ? -0.308 -34 -12.992 1 95.5 195 GLU A N 1
ATOM 1483 C CA . GLU A 1 195 ? -0.662 -34.438 -14.344 1 95.5 195 GLU A CA 1
ATOM 1484 C C . GLU A 1 195 ? -1.253 -33.281 -15.156 1 95.5 195 GLU A C 1
ATOM 1486 O O . GLU A 1 195 ? -1.007 -33.188 -16.359 1 95.5 195 GLU A O 1
ATOM 1491 N N . GLU A 1 196 ? -2.086 -32.469 -14.523 1 94.75 196 GLU A N 1
ATOM 1492 C CA . GLU A 1 196 ? -2.66 -31.312 -15.188 1 94.75 196 GLU A CA 1
ATOM 1493 C C . GLU A 1 196 ? -1.583 -30.297 -15.539 1 94.75 196 GLU A C 1
ATOM 1495 O O . GLU A 1 196 ? -1.641 -29.656 -16.594 1 94.75 196 GLU A O 1
ATOM 1500 N N . LEU A 1 197 ? -0.656 -30.141 -14.617 1 94.5 197 LEU A N 1
ATOM 1501 C CA . LEU A 1 197 ? 0.457 -29.219 -14.852 1 94.5 197 LEU A CA 1
ATOM 1502 C C . LEU A 1 197 ? 1.3 -29.688 -16.031 1 94.5 197 LEU A C 1
ATOM 1504 O O . LEU A 1 197 ? 1.723 -28.875 -16.859 1 94.5 197 LEU A O 1
ATOM 1508 N N . MET A 1 198 ? 1.534 -31.016 -16.156 1 94.75 198 MET A N 1
ATOM 1509 C CA . MET A 1 198 ? 2.301 -31.594 -17.25 1 94.75 198 MET A CA 1
ATOM 1510 C C . MET A 1 198 ? 1.568 -31.406 -18.578 1 94.75 198 MET A C 1
ATOM 1512 O O . MET A 1 198 ? 2.199 -31.266 -19.625 1 94.75 198 MET A O 1
ATOM 1516 N N . ARG A 1 199 ? 0.295 -31.375 -18.469 1 94.19 199 ARG A N 1
ATOM 1517 C CA . ARG A 1 199 ? -0.535 -31.281 -19.656 1 94.19 199 ARG A CA 1
ATOM 1518 C C . ARG A 1 199 ? -0.553 -29.859 -20.203 1 94.19 199 ARG A C 1
ATOM 1520 O O . ARG A 1 199 ? -0.457 -29.641 -21.406 1 94.19 199 ARG A O 1
ATOM 1527 N N . VAL A 1 200 ? -0.635 -28.859 -19.375 1 94.81 200 VAL A N 1
ATOM 1528 C CA . VAL A 1 200 ? -0.913 -27.516 -19.859 1 94.81 200 VAL A CA 1
ATOM 1529 C C . VAL A 1 200 ? 0.296 -26.609 -19.625 1 94.81 200 VAL A C 1
ATOM 1531 O O . VAL A 1 200 ? 0.399 -25.531 -20.203 1 94.81 200 VAL A O 1
ATOM 1534 N N . GLY A 1 201 ? 1.212 -27 -18.734 1 96.44 201 GLY A N 1
ATOM 1535 C CA . GLY A 1 201 ? 2.32 -26.141 -18.359 1 96.44 201 GLY A CA 1
ATOM 1536 C C . GLY A 1 201 ? 3.562 -26.359 -19.203 1 96.44 201 GLY A C 1
ATOM 1537 O O . GLY A 1 201 ? 3.723 -27.406 -19.828 1 96.44 201 GLY A O 1
ATOM 1538 N N . LEU A 1 202 ? 4.367 -25.328 -19.297 1 96.81 202 LEU A N 1
ATOM 1539 C CA . LEU A 1 202 ? 5.707 -25.406 -19.875 1 96.81 202 LEU A CA 1
ATOM 1540 C C . LEU A 1 202 ? 6.762 -25.438 -18.766 1 96.81 202 LEU A C 1
ATOM 1542 O O . LEU A 1 202 ? 6.973 -24.438 -18.078 1 96.81 202 LEU A O 1
ATOM 1546 N N . PRO A 1 203 ? 7.414 -26.578 -18.562 1 96.56 203 PRO A N 1
ATOM 1547 C CA . PRO A 1 203 ? 8.5 -26.578 -17.578 1 96.56 203 PRO A CA 1
ATOM 1548 C C . PRO A 1 203 ? 9.664 -25.688 -17.984 1 96.56 203 PRO A C 1
ATOM 1550 O O . PRO A 1 203 ? 10.016 -25.625 -19.172 1 96.56 203 PRO A O 1
ATOM 1553 N N . VAL A 1 204 ? 10.195 -24.984 -17.047 1 96.44 204 VAL A N 1
ATOM 1554 C CA . VAL A 1 204 ? 11.328 -24.094 -17.281 1 96.44 204 VAL A CA 1
ATOM 1555 C C . VAL A 1 204 ? 12.633 -24.859 -17.062 1 96.44 204 VAL A C 1
ATOM 1557 O O . VAL A 1 204 ? 12.836 -25.453 -15.992 1 96.44 204 VAL A O 1
ATOM 1560 N N . ARG A 1 205 ? 13.508 -24.859 -18.016 1 92.31 205 ARG A N 1
ATOM 1561 C CA . ARG A 1 205 ? 14.797 -25.547 -17.922 1 92.31 205 ARG A CA 1
ATOM 1562 C C . ARG A 1 205 ? 15.922 -24.547 -17.672 1 92.31 205 ARG A C 1
ATOM 1564 O O . ARG A 1 205 ? 16.016 -23.516 -18.344 1 92.31 205 ARG A O 1
ATOM 1571 N N . CYS A 1 206 ? 16.703 -24.844 -16.656 1 87 206 CYS A N 1
ATOM 1572 C CA . CYS A 1 206 ? 17.875 -24.031 -16.359 1 87 206 CYS A CA 1
ATOM 1573 C C . CYS A 1 206 ? 19.141 -24.656 -16.938 1 87 206 CYS A C 1
ATOM 1575 O O . CYS A 1 206 ? 19.234 -25.891 -17.062 1 87 206 CYS A O 1
ATOM 1577 N N . SER A 1 207 ? 19.828 -24.094 -17.891 1 66.5 207 SER A N 1
ATOM 1578 C CA . SER A 1 207 ? 21 -24.672 -18.516 1 66.5 207 SER A CA 1
ATOM 1579 C C . SER A 1 207 ? 21.859 -25.438 -17.5 1 66.5 207 SER A C 1
ATOM 1581 O O . SER A 1 207 ? 22.688 -26.266 -17.875 1 66.5 207 SER A O 1
ATOM 1583 N N . TRP A 1 208 ? 22 -25.094 -16.25 1 51.97 208 TRP A N 1
ATOM 1584 C CA . TRP A 1 208 ? 23.031 -25.844 -15.547 1 51.97 208 TRP A CA 1
ATOM 1585 C C . TRP A 1 208 ? 22.578 -27.25 -15.234 1 51.97 208 TRP A C 1
ATOM 1587 O O . TRP A 1 208 ? 23.312 -28.031 -14.609 1 51.97 208 TRP A O 1
ATOM 1597 N N . ASN A 1 209 ? 21.156 -27.547 -15.344 1 39.78 209 ASN A N 1
ATOM 1598 C CA . ASN A 1 209 ? 21.062 -28.969 -15.031 1 39.78 209 ASN A CA 1
ATOM 1599 C C . ASN A 1 209 ? 21.391 -29.828 -16.234 1 39.78 209 ASN A C 1
ATOM 1601 O O . ASN A 1 209 ? 21.062 -29.484 -17.375 1 39.78 209 ASN A O 1
ATOM 1605 N N . MET B 1 1 ? 0.931 18.531 20.922 1 94.81 1 MET B N 1
ATOM 1606 C CA . MET B 1 1 ? 1.202 17.797 19.688 1 94.81 1 MET B CA 1
ATOM 1607 C C . MET B 1 1 ? 0.446 18.406 18.516 1 94.81 1 MET B C 1
ATOM 1609 O O . MET B 1 1 ? -0.698 18.828 18.656 1 94.81 1 MET B O 1
ATOM 1613 N N . TRP B 1 2 ? 1.107 18.531 17.375 1 98.19 2 TRP B N 1
ATOM 1614 C CA . TRP B 1 2 ? 0.519 19.016 16.141 1 98.19 2 TRP B CA 1
ATOM 1615 C C . TRP B 1 2 ? 0.377 17.891 15.125 1 98.19 2 TRP B C 1
ATOM 1617 O O . TRP B 1 2 ? 1.302 17.094 14.93 1 98.19 2 TRP B O 1
ATOM 1627 N N . VAL B 1 3 ? -0.841 17.828 14.562 1 98.69 3 VAL B N 1
ATOM 1628 C CA . VAL B 1 3 ? -1.09 16.875 13.477 1 98.69 3 VAL B CA 1
ATOM 1629 C C . VAL B 1 3 ? -1.228 17.641 12.156 1 98.69 3 VAL B C 1
ATOM 1631 O O . VAL B 1 3 ? -2.051 18.547 12.039 1 98.69 3 VAL B O 1
ATOM 1634 N N . ILE B 1 4 ? -0.399 17.312 11.219 1 98.81 4 ILE B N 1
ATOM 1635 C CA . ILE B 1 4 ? -0.388 17.984 9.922 1 98.81 4 ILE B CA 1
ATOM 1636 C C . ILE B 1 4 ? -0.755 16.984 8.82 1 98.81 4 ILE B C 1
ATOM 1638 O O . ILE B 1 4 ? -0.07 15.984 8.633 1 98.81 4 ILE B O 1
ATOM 1642 N N . LYS B 1 5 ? -1.81 17.25 8.109 1 98.81 5 LYS B N 1
ATOM 1643 C CA . LYS B 1 5 ? -2.213 16.422 6.984 1 98.81 5 LYS B CA 1
ATOM 1644 C C . LYS B 1 5 ? -1.641 16.953 5.672 1 98.81 5 LYS B C 1
ATOM 1646 O O . LYS B 1 5 ? -1.936 18.078 5.273 1 98.81 5 LYS B O 1
ATOM 1651 N N . LEU B 1 6 ? -0.798 16.188 5.062 1 98.56 6 LEU B N 1
ATOM 1652 C CA . LEU B 1 6 ? -0.245 16.5 3.75 1 98.56 6 LEU B CA 1
ATOM 1653 C C . LEU B 1 6 ? -0.876 15.641 2.666 1 98.56 6 LEU B C 1
ATOM 1655 O O . LEU B 1 6 ? -0.684 14.422 2.648 1 98.56 6 LEU B O 1
ATOM 1659 N N . GLY B 1 7 ? -1.537 16.234 1.73 1 95.81 7 GLY B N 1
ATOM 1660 C CA . GLY B 1 7 ? -2.311 15.531 0.717 1 95.81 7 GLY B CA 1
ATOM 1661 C C . GLY B 1 7 ? -1.456 14.969 -0.405 1 95.81 7 GLY B C 1
ATOM 1662 O O . GLY B 1 7 ? -0.301 15.367 -0.569 1 95.81 7 GLY B O 1
ATOM 1663 N N . GLY B 1 8 ? -2.084 14.125 -1.152 1 93.38 8 GLY B N 1
ATOM 1664 C CA . GLY B 1 8 ? -1.411 13.484 -2.271 1 93.38 8 GLY B CA 1
ATOM 1665 C C . GLY B 1 8 ? -1.056 14.445 -3.387 1 93.38 8 GLY B C 1
ATOM 1666 O O . GLY B 1 8 ? -0.142 14.188 -4.172 1 93.38 8 GLY B O 1
ATOM 1667 N N . SER B 1 9 ? -1.714 15.547 -3.424 1 93 9 SER B N 1
ATOM 1668 C CA . SER B 1 9 ? -1.5 16.516 -4.488 1 93 9 SER B CA 1
ATOM 1669 C C . SER B 1 9 ? -0.123 17.172 -4.379 1 93 9 SER B C 1
ATOM 1671 O O . SER B 1 9 ? 0.341 17.812 -5.316 1 93 9 SER B O 1
ATOM 1673 N N . LEU B 1 10 ? 0.474 17.047 -3.273 1 96.31 10 LEU B N 1
ATOM 1674 C CA . LEU B 1 10 ? 1.777 17.656 -3.049 1 96.31 10 LEU B CA 1
ATOM 1675 C C . LEU B 1 10 ? 2.891 16.797 -3.646 1 96.31 10 LEU B C 1
ATOM 1677 O O . LEU B 1 10 ? 4.035 17.25 -3.748 1 96.31 10 LEU B O 1
ATOM 1681 N N . LEU B 1 11 ? 2.584 15.578 -3.979 1 96.81 11 LEU B N 1
ATOM 1682 C CA . LEU B 1 11 ? 3.607 14.664 -4.477 1 96.81 11 LEU B CA 1
ATOM 1683 C C . LEU B 1 11 ? 4.352 15.273 -5.66 1 96.81 11 LEU B C 1
ATOM 1685 O O . LEU B 1 11 ? 3.725 15.75 -6.613 1 96.81 11 LEU B O 1
ATOM 1689 N N . GLY B 1 12 ? 5.629 15.281 -5.602 1 95.31 12 GLY B N 1
ATOM 1690 C CA . GLY B 1 12 ? 6.461 15.781 -6.68 1 95.31 12 GLY B CA 1
ATOM 1691 C C . GLY B 1 12 ? 6.695 17.281 -6.605 1 95.31 12 GLY B C 1
ATOM 1692 O O . GLY B 1 12 ? 7.465 17.828 -7.391 1 95.31 12 GLY B O 1
ATOM 1693 N N . SER B 1 13 ? 6.082 17.984 -5.695 1 96.31 13 SER B N 1
ATOM 1694 C CA . SER B 1 13 ? 6.258 19.422 -5.543 1 96.31 13 SER B CA 1
ATOM 1695 C C . SER B 1 13 ? 7.434 19.734 -4.629 1 96.31 13 SER B C 1
ATOM 1697 O O . SER B 1 13 ? 7.816 18.922 -3.787 1 96.31 13 SER B O 1
ATOM 1699 N N . SER B 1 14 ? 7.973 20.922 -4.805 1 96.94 14 SER B N 1
ATOM 1700 C CA . SER B 1 14 ? 9.008 21.391 -3.887 1 96.94 14 SER B CA 1
ATOM 1701 C C . SER B 1 14 ? 8.438 21.625 -2.488 1 96.94 14 SER B C 1
ATOM 1703 O O . SER B 1 14 ? 9.141 21.438 -1.493 1 96.94 14 SER B O 1
ATOM 1705 N N . GLU B 1 15 ? 7.188 21.969 -2.436 1 97.19 15 GLU B N 1
ATOM 1706 C CA . GLU B 1 15 ? 6.547 22.266 -1.159 1 97.19 15 GLU B CA 1
ATOM 1707 C C . GLU B 1 15 ? 6.492 21.031 -0.267 1 97.19 15 GLU B C 1
ATOM 1709 O O . GLU B 1 15 ? 6.605 21.141 0.956 1 97.19 15 GLU B O 1
ATOM 1714 N N . LEU B 1 16 ? 6.293 19.875 -0.877 1 98.25 16 LEU B N 1
ATOM 1715 C CA . LEU B 1 16 ? 6.328 18.656 -0.07 1 98.25 16 LEU B CA 1
ATOM 1716 C C . LEU B 1 16 ? 7.648 18.547 0.682 1 98.25 16 LEU B C 1
ATOM 1718 O O . LEU B 1 16 ? 7.66 18.344 1.898 1 98.25 16 LEU B O 1
ATOM 1722 N N . ASN B 1 17 ? 8.75 18.719 -0.013 1 98.12 17 ASN B N 1
ATOM 1723 C CA . ASN B 1 17 ? 10.07 18.609 0.589 1 98.12 17 ASN B CA 1
ATOM 1724 C C . ASN B 1 17 ? 10.281 19.656 1.68 1 98.12 17 ASN B C 1
ATOM 1726 O O . ASN B 1 17 ? 10.898 19.359 2.709 1 98.12 17 ASN B O 1
ATOM 1730 N N . LEU B 1 18 ? 9.797 20.812 1.433 1 98.19 18 LEU B N 1
ATOM 1731 C CA . LEU B 1 18 ? 9.953 21.891 2.404 1 98.19 18 LEU B CA 1
ATOM 1732 C C . LEU B 1 18 ? 9.172 21.578 3.682 1 98.19 18 LEU B C 1
ATOM 1734 O O . LEU B 1 18 ? 9.688 21.781 4.785 1 98.19 18 LEU B O 1
ATOM 1738 N N . TRP B 1 19 ? 7.973 21.125 3.562 1 98.56 19 TRP B N 1
ATOM 1739 C CA . TRP B 1 19 ? 7.184 20.719 4.723 1 98.56 19 TRP B CA 1
ATOM 1740 C C . TRP B 1 19 ? 7.891 19.625 5.516 1 98.56 19 TRP B C 1
ATOM 1742 O O . TRP B 1 19 ? 7.973 19.688 6.746 1 98.56 19 TRP B O 1
ATOM 1752 N N . LEU B 1 20 ? 8.359 18.594 4.758 1 98.69 20 LEU B N 1
ATOM 1753 C CA . LEU B 1 20 ? 9.047 17.5 5.414 1 98.69 20 LEU B CA 1
ATOM 1754 C C . LEU B 1 20 ? 10.281 18 6.156 1 98.69 20 LEU B C 1
ATOM 1756 O O . LEU B 1 20 ? 10.547 17.578 7.289 1 98.69 20 LEU B O 1
ATOM 1760 N N . ASP B 1 21 ? 10.969 18.891 5.566 1 98.25 21 ASP B N 1
ATOM 1761 C CA . ASP B 1 21 ? 12.188 19.438 6.164 1 98.25 21 ASP B CA 1
ATOM 1762 C C . ASP B 1 21 ? 11.867 20.203 7.441 1 98.25 21 ASP B C 1
ATOM 1764 O O . ASP B 1 21 ? 12.57 20.078 8.445 1 98.25 21 ASP B O 1
ATOM 1768 N N . VAL B 1 22 ? 10.867 21.016 7.379 1 98.19 22 VAL B N 1
ATOM 1769 C CA . VAL B 1 22 ? 10.484 21.828 8.531 1 98.19 22 VAL B CA 1
ATOM 1770 C C . VAL B 1 22 ? 10.094 20.922 9.695 1 98.19 22 VAL B C 1
ATOM 1772 O O . VAL B 1 22 ? 10.5 21.156 10.836 1 98.19 22 VAL B O 1
ATOM 1775 N N . VAL B 1 23 ? 9.336 19.891 9.438 1 98.56 23 VAL B N 1
ATOM 1776 C CA . VAL B 1 23 ? 8.922 18.969 10.492 1 98.56 23 VAL B CA 1
ATOM 1777 C C . VAL B 1 23 ? 10.141 18.219 11.031 1 98.56 23 VAL B C 1
ATOM 1779 O O . VAL B 1 23 ? 10.25 17.984 12.234 1 98.56 23 VAL B O 1
ATOM 1782 N N . ALA B 1 24 ? 11.008 17.797 10.141 1 98.31 24 ALA B N 1
ATOM 1783 C CA . ALA B 1 24 ? 12.211 17.094 10.555 1 98.31 24 ALA B CA 1
ATOM 1784 C C . ALA B 1 24 ? 13.062 17.953 11.484 1 98.31 24 ALA B C 1
ATOM 1786 O O . ALA B 1 24 ? 13.617 17.469 12.469 1 98.31 24 ALA B O 1
ATOM 1787 N N . ARG B 1 25 ? 13.164 19.234 11.203 1 97.62 25 ARG B N 1
ATOM 1788 C CA . ARG B 1 25 ? 14.031 20.156 11.938 1 97.62 25 ARG B CA 1
ATOM 1789 C C . ARG B 1 25 ? 13.398 20.562 13.258 1 97.62 25 ARG B C 1
ATOM 1791 O O . ARG B 1 25 ? 14.094 20.703 14.273 1 97.62 25 ARG B O 1
ATOM 1798 N N . HIS B 1 26 ? 12.07 20.703 13.141 1 97.31 26 HIS B N 1
ATOM 1799 C CA . HIS B 1 26 ? 11.477 21.438 14.258 1 97.31 26 HIS B CA 1
ATOM 1800 C C . HIS B 1 26 ? 10.398 20.609 14.953 1 97.31 26 HIS B C 1
ATOM 1802 O O . HIS B 1 26 ? 9.789 21.062 15.922 1 97.31 26 HIS B O 1
ATOM 1808 N N . GLY B 1 27 ? 10.109 19.422 14.461 1 95.56 27 GLY B N 1
ATOM 1809 C CA . GLY B 1 27 ? 9.039 18.609 15.031 1 95.56 27 GLY B CA 1
ATOM 1810 C C . GLY B 1 27 ? 9.273 18.266 16.484 1 95.56 27 GLY B C 1
ATOM 1811 O O . GLY B 1 27 ? 8.344 18.266 17.297 1 95.56 27 GLY B O 1
ATOM 1812 N N . ASP B 1 28 ? 10.508 17.875 16.906 1 95.81 28 ASP B N 1
ATOM 1813 C CA . ASP B 1 28 ? 10.945 17.656 18.281 1 95.81 28 ASP B CA 1
ATOM 1814 C C . ASP B 1 28 ? 9.992 16.719 19.016 1 95.81 28 ASP B C 1
ATOM 1816 O O . ASP B 1 28 ? 9.617 16.984 20.172 1 95.81 28 ASP B O 1
ATOM 1820 N N . GLY B 1 29 ? 9.5 15.75 18.281 1 95.69 29 GLY B N 1
ATOM 1821 C CA . GLY B 1 29 ? 8.617 14.758 18.875 1 95.69 29 GLY B CA 1
ATOM 1822 C C . GLY B 1 29 ? 7.207 15.266 19.094 1 95.69 29 GLY B C 1
ATOM 1823 O O . GLY B 1 29 ? 6.371 14.57 19.672 1 95.69 29 GLY B O 1
ATOM 1824 N N . LYS B 1 30 ? 6.898 16.438 18.594 1 96.38 30 LYS B N 1
ATOM 1825 C CA . LYS B 1 30 ? 5.629 17.078 18.906 1 96.38 30 LYS B CA 1
ATOM 1826 C C . LYS B 1 30 ? 4.812 17.312 17.625 1 96.38 30 LYS B C 1
ATOM 1828 O O . LYS B 1 30 ? 3.744 17.938 17.688 1 96.38 30 LYS B O 1
ATOM 1833 N N . VAL B 1 31 ? 5.309 16.875 16.5 1 98.31 31 VAL B N 1
ATOM 1834 C CA . VAL B 1 31 ? 4.613 17.094 15.227 1 98.31 31 VAL B CA 1
ATOM 1835 C C . VAL B 1 31 ? 4.492 15.758 14.477 1 98.31 31 VAL B C 1
ATOM 1837 O O . VAL B 1 31 ? 5.477 15.031 14.336 1 98.31 31 VAL B O 1
ATOM 1840 N N . LEU B 1 32 ? 3.279 15.5 14.062 1 98.56 32 LEU B N 1
ATOM 1841 C CA . LEU B 1 32 ? 2.971 14.281 13.328 1 98.56 32 LEU B CA 1
ATOM 1842 C C . LEU B 1 32 ? 2.355 14.609 11.969 1 98.56 32 LEU B C 1
ATOM 1844 O O . LEU B 1 32 ? 1.458 15.445 11.875 1 98.56 32 LEU B O 1
ATOM 1848 N N . ILE B 1 33 ? 2.895 13.945 10.945 1 98.88 33 ILE B N 1
ATOM 1849 C CA . ILE B 1 33 ? 2.379 14.102 9.594 1 98.88 33 ILE B CA 1
ATOM 1850 C C . ILE B 1 33 ? 1.412 12.961 9.273 1 98.88 33 ILE B C 1
ATOM 1852 O O . ILE B 1 33 ? 1.688 11.805 9.578 1 98.88 33 ILE B O 1
ATOM 1856 N N . VAL B 1 34 ? 0.282 13.281 8.742 1 98.88 34 VAL B N 1
ATOM 1857 C CA . VAL B 1 34 ? -0.657 12.328 8.164 1 98.88 34 VAL B CA 1
ATOM 1858 C C . VAL B 1 34 ? -0.609 12.422 6.637 1 98.88 34 VAL B C 1
ATOM 1860 O O . VAL B 1 34 ? -1.032 13.422 6.055 1 98.88 34 VAL B O 1
ATOM 1863 N N . PRO B 1 35 ? -0.124 11.375 6 1 98.81 35 PRO B N 1
ATOM 1864 C CA . PRO B 1 35 ? -0.101 11.406 4.535 1 98.81 35 PRO B CA 1
ATOM 1865 C C . PRO B 1 35 ? -1.484 11.203 3.92 1 98.81 35 PRO B C 1
ATOM 1867 O O . PRO B 1 35 ? -2.338 10.539 4.516 1 98.81 35 PRO B O 1
ATOM 1870 N N . GLY B 1 36 ? -1.739 11.781 2.785 1 97.69 36 GLY B N 1
ATOM 1871 C CA . GLY B 1 36 ? -2.881 11.406 1.968 1 97.69 36 GLY B CA 1
ATOM 1872 C C . GLY B 1 36 ? -2.65 10.125 1.179 1 97.69 36 GLY B C 1
ATOM 1873 O O . GLY B 1 36 ? -1.731 9.367 1.478 1 97.69 36 GLY B O 1
ATOM 1874 N N . GLY B 1 37 ? -3.549 9.93 0.265 1 96.5 37 GLY B N 1
ATOM 1875 C CA . GLY B 1 37 ? -3.41 8.742 -0.569 1 96.5 37 GLY B CA 1
ATOM 1876 C C . GLY B 1 37 ? -2.766 9.031 -1.911 1 96.5 37 GLY B C 1
ATOM 1877 O O . GLY B 1 37 ? -1.959 8.242 -2.402 1 96.5 37 GLY B O 1
ATOM 1878 N N . GLY B 1 38 ? -3.242 10.188 -2.555 1 96.19 38 GLY B N 1
ATOM 1879 C CA . GLY B 1 38 ? -2.695 10.633 -3.824 1 96.19 38 GLY B CA 1
ATOM 1880 C C . GLY B 1 38 ? -2.828 9.602 -4.93 1 96.19 38 GLY B C 1
ATOM 1881 O O . GLY B 1 38 ? -3.879 8.977 -5.074 1 96.19 38 GLY B O 1
ATOM 1882 N N . ILE B 1 39 ? -1.754 9.523 -5.738 1 98.12 39 ILE B N 1
ATOM 1883 C CA . ILE B 1 39 ? -1.734 8.656 -6.914 1 98.12 39 ILE B CA 1
ATOM 1884 C C . ILE B 1 39 ? -1.889 7.203 -6.484 1 98.12 39 ILE B C 1
ATOM 1886 O O . ILE B 1 39 ? -2.381 6.371 -7.25 1 98.12 39 ILE B O 1
ATOM 1890 N N . PHE B 1 40 ? -1.48 6.84 -5.27 1 98.56 40 PHE B N 1
ATOM 1891 C CA . PHE B 1 40 ? -1.598 5.473 -4.773 1 98.56 40 PHE B CA 1
ATOM 1892 C C . PHE B 1 40 ? -3.057 5.109 -4.523 1 98.56 40 PHE B C 1
ATOM 1894 O O . PHE B 1 40 ? -3.496 4.008 -4.859 1 98.56 40 PHE B O 1
ATOM 1901 N N . ALA B 1 41 ? -3.795 6.016 -3.852 1 98 41 ALA B N 1
ATOM 1902 C CA . ALA B 1 41 ? -5.223 5.797 -3.635 1 98 41 ALA B CA 1
ATOM 1903 C C . ALA B 1 41 ? -5.988 5.828 -4.953 1 98 41 ALA B C 1
ATOM 1905 O O . ALA B 1 41 ? -6.977 5.105 -5.121 1 98 41 ALA B O 1
ATOM 1906 N N . ASP B 1 42 ? -5.551 6.648 -5.879 1 98 42 ASP B N 1
ATOM 1907 C CA . ASP B 1 42 ? -6.164 6.668 -7.203 1 98 42 ASP B CA 1
ATOM 1908 C C . ASP B 1 42 ? -6.062 5.297 -7.875 1 98 42 ASP B C 1
ATOM 1910 O O . ASP B 1 42 ? -7.004 4.855 -8.531 1 98 42 ASP B O 1
ATOM 1914 N N . ALA B 1 43 ? -4.93 4.668 -7.742 1 98.62 43 ALA B N 1
ATOM 1915 C CA . ALA B 1 43 ? -4.758 3.322 -8.281 1 98.62 43 ALA B CA 1
ATOM 1916 C C . ALA B 1 43 ? -5.77 2.352 -7.68 1 98.62 43 ALA B C 1
ATOM 1918 O O . ALA B 1 43 ? -6.273 1.462 -8.375 1 98.62 43 ALA B O 1
ATOM 1919 N N . VAL B 1 44 ? -6.059 2.498 -6.383 1 98.62 44 VAL B N 1
ATOM 1920 C CA . VAL B 1 44 ? -7.043 1.65 -5.715 1 98.62 44 VAL B CA 1
ATOM 1921 C C . VAL B 1 44 ? -8.422 1.87 -6.332 1 98.62 44 VAL B C 1
ATOM 1923 O O . VAL B 1 44 ? -9.156 0.912 -6.586 1 98.62 44 VAL B O 1
ATOM 1926 N N . ARG B 1 45 ? -8.781 3.119 -6.57 1 97.88 45 ARG B N 1
ATOM 1927 C CA . ARG B 1 45 ? -10.062 3.43 -7.207 1 97.88 45 ARG B CA 1
ATOM 1928 C C . ARG B 1 45 ? -10.164 2.771 -8.578 1 97.88 45 ARG B C 1
ATOM 1930 O O . ARG B 1 45 ? -11.188 2.168 -8.906 1 97.88 45 ARG B O 1
ATOM 1937 N N . ASP B 1 46 ? -9.133 2.926 -9.352 1 98.38 46 ASP B N 1
ATOM 1938 C CA . ASP B 1 46 ? -9.102 2.32 -10.68 1 98.38 46 ASP B CA 1
ATOM 1939 C C . ASP B 1 46 ? -9.234 0.801 -10.594 1 98.38 46 ASP B C 1
ATOM 1941 O O . ASP B 1 46 ? -9.953 0.191 -11.383 1 98.38 46 ASP B O 1
ATOM 1945 N N . ALA B 1 47 ? -8.5 0.219 -9.664 1 98.5 47 ALA B N 1
ATOM 1946 C CA . ALA B 1 47 ? -8.555 -1.228 -9.469 1 98.5 47 ALA B CA 1
ATOM 1947 C C . ALA B 1 47 ? -9.961 -1.679 -9.094 1 98.5 47 ALA B C 1
ATOM 1949 O O . ALA B 1 47 ? -10.43 -2.721 -9.562 1 98.5 47 ALA B O 1
ATOM 1950 N N . GLN B 1 48 ? -10.578 -0.932 -8.211 1 98.25 48 GLN B N 1
ATOM 1951 C CA . GLN B 1 48 ? -11.938 -1.27 -7.805 1 98.25 48 GLN B CA 1
ATOM 1952 C C . GLN B 1 48 ? -12.891 -1.231 -8.992 1 98.25 48 GLN B C 1
ATOM 1954 O O . GLN B 1 48 ? -13.742 -2.113 -9.141 1 98.25 48 GLN B O 1
ATOM 1959 N N . LEU B 1 49 ? -12.766 -0.16 -9.812 1 97.69 49 LEU B N 1
ATOM 1960 C CA . LEU B 1 49 ? -13.609 -0.031 -10.992 1 97.69 49 LEU B CA 1
ATOM 1961 C C . LEU B 1 49 ? -13.445 -1.232 -11.922 1 97.69 49 LEU B C 1
ATOM 1963 O O . LEU B 1 49 ? -14.422 -1.742 -12.469 1 97.69 49 LEU B O 1
ATOM 1967 N N . SER B 1 50 ? -12.273 -1.712 -12.062 1 97 50 SER B N 1
ATOM 1968 C CA . SER B 1 50 ? -11.969 -2.789 -12.992 1 97 50 SER B CA 1
ATOM 1969 C C . SER B 1 50 ? -12.344 -4.148 -12.414 1 97 50 SER B C 1
ATOM 1971 O O . SER B 1 50 ? -12.727 -5.059 -13.156 1 97 50 SER B O 1
ATOM 1973 N N . SER B 1 51 ? -12.227 -4.32 -11.133 1 97.69 51 SER B N 1
ATOM 1974 C CA . SER B 1 51 ? -12.383 -5.637 -10.516 1 97.69 51 SER B CA 1
ATOM 1975 C C . SER B 1 51 ? -13.773 -5.801 -9.914 1 97.69 51 SER B C 1
ATOM 1977 O O . SER B 1 51 ? -14.234 -6.926 -9.703 1 97.69 51 SER B O 1
ATOM 1979 N N . GLY B 1 52 ? -14.352 -4.699 -9.469 1 97.44 52 GLY B N 1
ATOM 1980 C CA . GLY B 1 52 ? -15.656 -4.742 -8.82 1 97.44 52 GLY B CA 1
ATOM 1981 C C . GLY B 1 52 ? -15.586 -5.133 -7.359 1 97.44 52 GLY B C 1
ATOM 1982 O O . GLY B 1 52 ? -16.578 -5.559 -6.773 1 97.44 52 GLY B O 1
ATOM 1983 N N . VAL B 1 53 ? -14.43 -5.051 -6.812 1 97.56 53 VAL B N 1
ATOM 1984 C CA . VAL B 1 53 ? -14.289 -5.395 -5.402 1 97.56 53 VAL B CA 1
ATOM 1985 C C . VAL B 1 53 ? -15.133 -4.438 -4.555 1 97.56 53 VAL B C 1
ATOM 1987 O O . VAL B 1 53 ? -15.43 -3.318 -4.984 1 97.56 53 VAL B O 1
ATOM 1990 N N . ASP B 1 54 ? -15.523 -4.793 -3.348 1 97.25 54 ASP B N 1
ATOM 1991 C CA . ASP B 1 54 ? -16.453 -4.027 -2.521 1 97.25 54 ASP B CA 1
ATOM 1992 C C . ASP B 1 54 ? -15.766 -2.812 -1.903 1 97.25 54 ASP B C 1
ATOM 1994 O O . ASP B 1 54 ? -14.539 -2.705 -1.928 1 97.25 54 ASP B O 1
ATOM 1998 N N . ASP B 1 55 ? -16.531 -1.894 -1.316 1 96 55 ASP B N 1
ATOM 1999 C CA . ASP B 1 55 ? -16.062 -0.628 -0.767 1 96 55 ASP B CA 1
ATOM 2000 C C . ASP B 1 55 ? -15.141 -0.861 0.43 1 96 55 ASP B C 1
ATOM 2002 O O . ASP B 1 55 ? -14.148 -0.152 0.604 1 96 55 ASP B O 1
ATOM 2006 N N . ALA B 1 56 ? -15.492 -1.789 1.266 1 95.06 56 ALA B N 1
ATOM 2007 C CA . ALA B 1 56 ? -14.703 -2.047 2.467 1 95.06 56 ALA B CA 1
ATOM 2008 C C . ALA B 1 56 ? -13.281 -2.471 2.107 1 95.06 56 ALA B C 1
ATOM 2010 O O . ALA B 1 56 ? -12.312 -1.979 2.693 1 95.06 56 ALA B O 1
ATOM 2011 N N . THR B 1 57 ? -13.172 -3.377 1.138 1 97.44 57 THR B N 1
ATOM 2012 C CA . THR B 1 57 ? -11.867 -3.816 0.667 1 97.44 57 THR B CA 1
ATOM 2013 C C . THR B 1 57 ? -11.102 -2.658 0.028 1 97.44 57 THR B C 1
ATOM 2015 O O . THR B 1 57 ? -9.914 -2.467 0.299 1 97.44 57 THR B O 1
ATOM 2018 N N . ALA B 1 58 ? -11.797 -1.929 -0.776 1 98 58 ALA B N 1
ATOM 2019 C CA . ALA B 1 58 ? -11.18 -0.777 -1.43 1 98 58 ALA B CA 1
ATOM 2020 C C . ALA B 1 58 ? -10.68 0.236 -0.401 1 98 58 ALA B C 1
ATOM 2022 O O . ALA B 1 58 ? -9.586 0.79 -0.544 1 98 58 ALA B O 1
ATOM 2023 N N . HIS B 1 59 ? -11.484 0.474 0.602 1 96.25 59 HIS B N 1
ATOM 2024 C CA . HIS B 1 59 ? -11.086 1.403 1.653 1 96.25 59 HIS B CA 1
ATOM 2025 C C . HIS B 1 59 ? -9.828 0.924 2.363 1 96.25 59 HIS B C 1
ATOM 2027 O O . HIS B 1 59 ? -8.914 1.714 2.619 1 96.25 59 HIS B O 1
ATOM 2033 N N . ARG B 1 60 ? -9.812 -0.338 2.689 1 96.75 60 ARG B N 1
ATOM 2034 C CA . ARG B 1 60 ? -8.617 -0.911 3.311 1 96.75 60 ARG B CA 1
ATOM 2035 C C . ARG B 1 60 ? -7.387 -0.685 2.443 1 96.75 60 ARG B C 1
ATOM 2037 O O . ARG B 1 60 ? -6.336 -0.273 2.943 1 96.75 60 ARG B O 1
ATOM 2044 N N . MET B 1 61 ? -7.527 -0.903 1.215 1 98.38 61 MET B N 1
ATOM 2045 C CA . MET B 1 61 ? -6.418 -0.706 0.286 1 98.38 61 MET B CA 1
ATOM 2046 C C . MET B 1 61 ? -6.043 0.769 0.195 1 98.38 61 MET B C 1
ATOM 2048 O O . MET B 1 61 ? -4.867 1.105 0.043 1 98.38 61 MET B O 1
ATOM 2052 N N . ALA B 1 62 ? -7.004 1.626 0.251 1 98.19 62 ALA B N 1
ATOM 2053 C CA . ALA B 1 62 ? -6.734 3.061 0.191 1 98.19 62 ALA B CA 1
ATOM 2054 C C . ALA B 1 62 ? -5.945 3.523 1.412 1 98.19 62 ALA B C 1
ATOM 2056 O O . ALA B 1 62 ? -5.074 4.391 1.305 1 98.19 62 ALA B O 1
ATOM 2057 N N . VAL B 1 63 ? -6.309 3.004 2.537 1 98.12 63 VAL B N 1
ATOM 2058 C CA . VAL B 1 63 ? -5.566 3.35 3.744 1 98.12 63 VAL B CA 1
ATOM 2059 C C . VAL B 1 63 ? -4.145 2.801 3.648 1 98.12 63 VAL B C 1
ATOM 2061 O O . VAL B 1 63 ? -3.191 3.441 4.102 1 98.12 63 VAL B O 1
ATOM 2064 N N . MET B 1 64 ? -3.949 1.625 3.053 1 98.44 64 MET B N 1
ATOM 2065 C CA . MET B 1 64 ? -2.619 1.098 2.764 1 98.44 64 MET B CA 1
ATOM 2066 C C . MET B 1 64 ? -1.854 2.029 1.83 1 98.44 64 MET B C 1
ATOM 2068 O O . MET B 1 64 ? -0.632 2.15 1.932 1 98.44 64 MET B O 1
ATOM 2072 N N . ALA B 1 65 ? -2.572 2.627 0.927 1 98.69 65 ALA B N 1
ATOM 2073 C CA . ALA B 1 65 ? -1.97 3.613 0.035 1 98.69 65 ALA B CA 1
ATOM 2074 C C . ALA B 1 65 ? -1.384 4.781 0.825 1 98.69 65 ALA B C 1
ATOM 2076 O O . ALA B 1 65 ? -0.325 5.305 0.475 1 98.69 65 ALA B O 1
ATOM 2077 N N . MET B 1 66 ? -2.072 5.145 1.846 1 98.69 66 MET B N 1
ATOM 2078 C CA . MET B 1 66 ? -1.553 6.195 2.717 1 98.69 66 MET B CA 1
ATOM 2079 C C . MET B 1 66 ? -0.236 5.773 3.357 1 98.69 66 MET B C 1
ATOM 2081 O O . MET B 1 66 ? 0.67 6.59 3.523 1 98.69 66 MET B O 1
ATOM 2085 N N . ASP B 1 67 ? -0.125 4.488 3.713 1 98.75 67 ASP B N 1
ATOM 2086 C CA . ASP B 1 67 ? 1.138 3.965 4.223 1 98.75 67 ASP B CA 1
ATOM 2087 C C . ASP B 1 67 ? 2.252 4.117 3.191 1 98.75 67 ASP B C 1
ATOM 2089 O O . ASP B 1 67 ? 3.375 4.492 3.533 1 98.75 67 ASP B O 1
ATOM 2093 N N . GLN B 1 68 ? 1.95 3.787 1.974 1 98.75 68 GLN B N 1
ATOM 2094 C CA . GLN B 1 68 ? 2.939 3.916 0.909 1 98.75 68 GLN B CA 1
ATOM 2095 C C . GLN B 1 68 ? 3.447 5.352 0.8 1 98.75 68 GLN B C 1
ATOM 2097 O O . GLN B 1 68 ? 4.648 5.582 0.669 1 98.75 68 GLN B O 1
ATOM 2102 N N . TYR B 1 69 ? 2.506 6.27 0.869 1 98.81 69 TYR B N 1
ATOM 2103 C CA . TYR B 1 69 ? 2.9 7.672 0.792 1 98.81 69 TYR B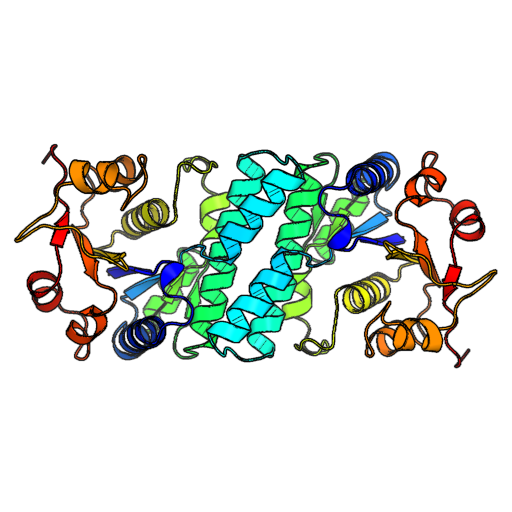 CA 1
ATOM 2104 C C . TYR B 1 69 ? 3.748 8.07 1.994 1 98.81 69 TYR B C 1
ATOM 2106 O O . TYR B 1 69 ? 4.707 8.828 1.861 1 98.81 69 TYR B O 1
ATOM 2114 N N . GLY B 1 70 ? 3.408 7.613 3.166 1 98.81 70 GLY B N 1
ATOM 2115 C CA . GLY B 1 70 ? 4.23 7.852 4.34 1 98.81 70 GLY B CA 1
ATOM 2116 C C . GLY B 1 70 ? 5.648 7.328 4.191 1 98.81 70 GLY B C 1
ATOM 2117 O O . GLY B 1 70 ? 6.605 8.016 4.559 1 98.81 70 GLY B O 1
ATOM 2118 N N . VAL B 1 71 ? 5.785 6.129 3.652 1 98.62 71 VAL B N 1
ATOM 2119 C CA . VAL B 1 71 ? 7.098 5.539 3.408 1 98.62 71 VAL B CA 1
ATOM 2120 C C . VAL B 1 71 ? 7.879 6.402 2.422 1 98.62 71 VAL B C 1
ATOM 2122 O O . VAL B 1 71 ? 9.07 6.648 2.609 1 98.62 71 VAL B O 1
ATOM 2125 N N . LEU B 1 72 ? 7.207 6.879 1.396 1 98.81 72 LEU B N 1
ATOM 2126 C CA . LEU B 1 72 ? 7.844 7.773 0.438 1 98.81 72 LEU B CA 1
ATOM 2127 C C . LEU B 1 72 ? 8.375 9.023 1.131 1 98.81 72 LEU B C 1
ATOM 2129 O O . LEU B 1 72 ? 9.508 9.445 0.886 1 98.81 72 LEU B O 1
ATOM 2133 N N . MET B 1 73 ? 7.539 9.586 2.025 1 98.81 73 MET B N 1
ATOM 2134 C CA . MET B 1 73 ? 7.914 10.812 2.727 1 98.81 73 MET B CA 1
ATOM 2135 C C . MET B 1 73 ? 9.18 10.602 3.549 1 98.81 73 MET B C 1
ATOM 2137 O O . MET B 1 73 ? 10.07 11.453 3.551 1 98.81 73 MET B O 1
ATOM 2141 N N . THR B 1 74 ? 9.273 9.477 4.215 1 98.56 74 THR B N 1
ATOM 2142 C CA . THR B 1 74 ? 10.445 9.219 5.039 1 98.56 74 THR B CA 1
ATOM 2143 C C . THR B 1 74 ? 11.648 8.859 4.168 1 98.56 74 THR B C 1
ATOM 2145 O O . THR B 1 74 ? 12.797 9.008 4.594 1 98.56 74 THR B O 1
ATOM 2148 N N . GLY B 1 75 ? 11.422 8.336 2.953 1 98.31 75 GLY B N 1
ATOM 2149 C CA . GLY B 1 75 ? 12.484 8.18 1.979 1 98.31 75 GLY B CA 1
ATOM 2150 C C . GLY B 1 75 ? 13.055 9.508 1.502 1 98.31 75 GLY B C 1
ATOM 2151 O O . GLY B 1 75 ? 14.258 9.625 1.271 1 98.31 75 GLY B O 1
ATOM 2152 N N . LEU B 1 76 ? 12.242 10.5 1.348 1 98.44 76 LEU B N 1
ATOM 2153 C CA . LEU B 1 76 ? 12.648 11.836 0.922 1 98.44 76 LEU B CA 1
ATOM 2154 C C . LEU B 1 76 ? 13.359 12.57 2.053 1 98.44 76 LEU B C 1
ATOM 2156 O O . LEU B 1 76 ? 14.234 13.398 1.803 1 98.44 76 LEU B O 1
ATOM 2160 N N . SER B 1 77 ? 12.945 12.328 3.271 1 98.38 77 SER B N 1
ATOM 2161 C CA . SER B 1 77 ? 13.523 12.938 4.465 1 98.38 77 SER B CA 1
ATOM 2162 C C . SER B 1 77 ? 13.812 11.891 5.535 1 98.38 77 SER B C 1
ATOM 2164 O O . SER B 1 77 ? 13.016 11.688 6.449 1 98.38 77 SER B O 1
ATOM 2166 N N . PRO B 1 78 ? 15 11.359 5.488 1 96.88 78 PRO B N 1
ATOM 2167 C CA . PRO B 1 78 ? 15.344 10.219 6.348 1 96.88 78 PRO B CA 1
ATOM 2168 C C . PRO B 1 78 ? 15.414 10.602 7.828 1 96.88 78 PRO B C 1
ATOM 2170 O O . PRO B 1 78 ? 15.516 9.719 8.688 1 96.88 78 PRO B O 1
ATOM 2173 N N . ARG B 1 79 ? 15.375 11.898 8.156 1 97.69 79 ARG B N 1
ATOM 2174 C CA . ARG B 1 79 ? 15.344 12.328 9.547 1 97.69 79 ARG B CA 1
ATOM 2175 C C . ARG B 1 79 ? 13.984 12.07 10.18 1 97.69 79 ARG B C 1
ATOM 2177 O O . ARG B 1 79 ? 13.852 12.055 11.398 1 97.69 79 ARG B O 1
ATOM 2184 N N . LEU B 1 80 ? 12.961 11.945 9.344 1 98.5 80 LEU B N 1
ATOM 2185 C CA . LEU B 1 80 ? 11.633 11.586 9.828 1 98.5 80 LEU B CA 1
ATOM 2186 C C . LEU B 1 80 ? 11.523 10.086 10.047 1 98.5 80 LEU B C 1
ATOM 2188 O O . LEU B 1 80 ? 12.227 9.305 9.398 1 98.5 80 LEU B O 1
ATOM 2192 N N . VAL B 1 81 ? 10.648 9.734 10.938 1 98.38 81 VAL B N 1
ATOM 2193 C CA . VAL B 1 81 ? 10.438 8.32 11.227 1 98.38 81 VAL B CA 1
ATOM 2194 C C . VAL B 1 81 ? 8.961 7.977 11.094 1 98.38 81 VAL B C 1
ATOM 2196 O O . VAL B 1 81 ? 8.094 8.836 11.289 1 98.38 81 VAL B O 1
ATOM 2199 N N . THR B 1 82 ? 8.688 6.734 10.805 1 98.56 82 THR B N 1
ATOM 2200 C CA . THR B 1 82 ? 7.305 6.285 10.695 1 98.56 82 THR B CA 1
ATOM 2201 C C . THR B 1 82 ? 6.816 5.719 12.031 1 98.56 82 THR B C 1
ATOM 2203 O O . THR B 1 82 ? 7.617 5.328 12.875 1 98.56 82 THR B O 1
ATOM 2206 N N . ALA B 1 83 ? 5.555 5.75 12.234 1 98.5 83 ALA B N 1
ATOM 2207 C CA . ALA B 1 83 ? 4.902 5.086 13.359 1 98.5 83 ALA B CA 1
ATOM 2208 C C . ALA B 1 83 ? 3.547 4.52 12.953 1 98.5 83 ALA B C 1
ATOM 2210 O O . ALA B 1 83 ? 2.777 5.176 12.25 1 98.5 83 ALA B O 1
ATOM 2211 N N . ARG B 1 84 ? 3.221 3.303 13.438 1 97.62 84 ARG B N 1
ATOM 2212 C CA . ARG B 1 84 ? 2.031 2.592 12.977 1 97.62 84 ARG B CA 1
ATOM 2213 C C . ARG B 1 84 ? 1.016 2.447 14.109 1 97.62 84 ARG B C 1
ATOM 2215 O O . ARG B 1 84 ? -0.106 1.986 13.883 1 97.62 84 ARG B O 1
ATOM 2222 N N . SER B 1 85 ? 1.429 2.807 15.273 1 97.12 85 SER B N 1
ATOM 2223 C CA . SER B 1 85 ? 0.569 2.637 16.438 1 97.12 85 SER B CA 1
ATOM 2224 C C . SER B 1 85 ? 0.75 3.779 17.422 1 97.12 85 SER B C 1
ATOM 2226 O O . SER B 1 85 ? 1.709 4.547 17.328 1 97.12 85 SER B O 1
ATOM 2228 N N . GLU B 1 86 ? -0.197 3.801 18.391 1 96.25 86 GLU B N 1
ATOM 2229 C CA . GLU B 1 86 ? -0.082 4.816 19.438 1 96.25 86 GLU B CA 1
ATOM 2230 C C . GLU B 1 86 ? 1.192 4.625 20.25 1 96.25 86 GLU B C 1
ATOM 2232 O O . GLU B 1 86 ? 1.84 5.602 20.641 1 96.25 86 GLU B O 1
ATOM 2237 N N . LEU B 1 87 ? 1.517 3.355 20.453 1 97.25 87 LEU B N 1
ATOM 2238 C CA . LEU B 1 87 ? 2.729 3.049 21.203 1 97.25 87 LEU B CA 1
ATOM 2239 C C . LEU B 1 87 ? 3.969 3.512 20.453 1 97.25 87 LEU B C 1
ATOM 2241 O O . LEU B 1 87 ? 4.867 4.117 21.031 1 97.25 87 LEU B O 1
ATOM 2245 N N . GLU B 1 88 ? 4.047 3.258 19.203 1 97.94 88 GLU B N 1
ATOM 2246 C CA . GLU B 1 88 ? 5.18 3.691 18.391 1 97.94 88 GLU B CA 1
ATOM 2247 C C . GLU B 1 88 ? 5.262 5.215 18.328 1 97.94 88 GLU B C 1
ATOM 2249 O O . GLU B 1 88 ? 6.355 5.785 18.359 1 97.94 88 GLU B O 1
ATOM 2254 N N . ILE B 1 89 ? 4.117 5.855 18.203 1 97.94 89 ILE B N 1
ATOM 2255 C CA . ILE B 1 89 ? 4.074 7.312 18.156 1 97.94 89 ILE B CA 1
ATOM 2256 C C . ILE B 1 89 ? 4.668 7.891 19.438 1 97.94 89 ILE B C 1
ATOM 2258 O O . ILE B 1 89 ? 5.504 8.797 19.391 1 97.94 89 ILE B O 1
ATOM 2262 N N . ALA B 1 90 ? 4.258 7.348 20.578 1 97.44 90 ALA B N 1
ATOM 2263 C CA . ALA B 1 90 ? 4.77 7.801 21.875 1 97.44 90 ALA B CA 1
ATOM 2264 C C . ALA B 1 90 ? 6.281 7.602 21.969 1 97.44 90 ALA B C 1
ATOM 2266 O O . ALA B 1 90 ? 7.008 8.492 22.391 1 97.44 90 ALA B O 1
ATOM 2267 N N . GLU B 1 91 ? 6.707 6.418 21.531 1 97.81 91 GLU B N 1
ATOM 2268 C CA . GLU B 1 91 ? 8.125 6.09 21.594 1 97.81 91 GLU B CA 1
ATOM 2269 C C . GLU B 1 91 ? 8.953 7.051 20.75 1 97.81 91 GLU B C 1
ATOM 2271 O O . GLU B 1 91 ? 9.984 7.559 21.188 1 97.81 91 GLU B O 1
ATOM 2276 N N . ARG B 1 92 ? 8.523 7.293 19.547 1 97.5 92 ARG B N 1
ATOM 2277 C CA . ARG B 1 92 ? 9.234 8.188 18.641 1 97.5 92 ARG B CA 1
ATOM 2278 C C . ARG B 1 92 ? 9.227 9.617 19.172 1 97.5 92 ARG B C 1
ATOM 2280 O O . ARG B 1 92 ? 10.195 10.359 19 1 97.5 92 ARG B O 1
ATOM 2287 N N . GLY B 1 93 ? 8.055 9.969 19.688 1 96.56 93 GLY B N 1
ATOM 2288 C CA . GLY B 1 93 ? 7.961 11.281 20.297 1 96.56 93 GLY B CA 1
ATOM 2289 C C . GLY B 1 93 ? 9.008 11.508 21.391 1 96.56 93 GLY B C 1
ATOM 2290 O O . GLY B 1 93 ? 9.656 12.547 21.422 1 96.56 93 GLY B O 1
ATOM 2291 N N . TRP B 1 94 ? 9.188 10.516 22.219 1 96.31 94 TRP B N 1
ATOM 2292 C CA . TRP B 1 94 ? 10.164 10.586 23.297 1 96.31 94 TRP B CA 1
ATOM 2293 C C . TRP B 1 94 ? 11.578 10.719 22.75 1 96.31 94 TRP B C 1
ATOM 2295 O O . TRP B 1 94 ? 12.453 11.273 23.406 1 96.31 94 TRP B O 1
ATOM 2305 N N . GLN B 1 95 ? 11.789 10.328 21.547 1 96.75 95 GLN B N 1
ATOM 2306 C CA . GLN B 1 95 ? 13.094 10.414 20.906 1 96.75 95 GLN B CA 1
ATOM 2307 C C . GLN B 1 95 ? 13.266 11.742 20.172 1 96.75 95 GLN B C 1
ATOM 2309 O O . GLN B 1 95 ? 14.227 11.93 19.438 1 96.75 95 GLN B O 1
ATOM 2314 N N . HIS B 1 96 ? 12.305 12.609 20.281 1 96.69 96 HIS B N 1
ATOM 2315 C CA . HIS B 1 96 ? 12.328 13.961 19.734 1 96.69 96 HIS B CA 1
ATOM 2316 C C . HIS B 1 96 ? 12.383 13.945 18.219 1 96.69 96 HIS B C 1
ATOM 2318 O O . HIS B 1 96 ? 13.102 14.734 17.609 1 96.69 96 HIS B O 1
ATOM 2324 N N . ARG B 1 97 ? 11.68 12.984 17.578 1 96.19 97 ARG B N 1
ATOM 2325 C CA . ARG B 1 97 ? 11.68 12.852 16.125 1 96.19 97 ARG B CA 1
ATOM 2326 C C . ARG B 1 97 ? 10.359 13.32 15.539 1 96.19 97 ARG B C 1
ATOM 2328 O O . ARG B 1 97 ? 9.297 13.117 16.141 1 96.19 97 ARG B O 1
ATOM 2335 N N . GLY B 1 98 ? 10.406 13.984 14.32 1 98.12 98 GLY B N 1
ATOM 2336 C CA . GLY B 1 98 ? 9.203 14.133 13.516 1 98.12 98 GLY B CA 1
ATOM 2337 C C . GLY B 1 98 ? 8.641 12.805 13.039 1 98.12 98 GLY B C 1
ATOM 2338 O O . GLY B 1 98 ? 9.398 11.906 12.664 1 98.12 98 GLY B O 1
ATOM 2339 N N . ILE B 1 99 ? 7.359 12.695 13.07 1 98.69 99 ILE B N 1
ATOM 2340 C CA . ILE B 1 99 ? 6.75 11.383 12.852 1 98.69 99 ILE B CA 1
ATOM 2341 C C . ILE B 1 99 ? 5.844 11.43 11.625 1 98.69 99 ILE B C 1
ATOM 2343 O O . ILE B 1 99 ? 5.102 12.398 11.43 1 98.69 99 ILE B O 1
ATOM 2347 N N . VAL B 1 100 ? 5.953 10.469 10.805 1 98.88 100 VAL B N 1
ATOM 2348 C CA . VAL B 1 100 ? 4.973 10.203 9.75 1 98.88 100 VAL B CA 1
ATOM 2349 C C . VAL B 1 100 ? 4.109 9.008 10.133 1 98.88 100 VAL B C 1
ATOM 2351 O O . VAL B 1 100 ? 4.625 7.91 10.352 1 98.88 100 VAL B O 1
ATOM 2354 N N . TRP B 1 101 ? 2.816 9.242 10.211 1 98.81 101 TRP B N 1
ATOM 2355 C CA . TRP B 1 101 ? 1.869 8.211 10.617 1 98.81 101 TRP B CA 1
ATOM 2356 C C . TRP B 1 101 ? 1.594 7.238 9.477 1 98.81 101 TRP B C 1
ATOM 2358 O O . TRP B 1 101 ? 1.36 7.66 8.336 1 98.81 101 TRP B O 1
ATOM 2368 N N . LEU B 1 102 ? 1.727 5.977 9.719 1 98.75 102 LEU B N 1
ATOM 2369 C CA . LEU B 1 102 ? 1.217 4.941 8.828 1 98.75 102 LEU B CA 1
ATOM 2370 C C . LEU B 1 102 ? -0.106 4.383 9.344 1 98.75 102 LEU B C 1
ATOM 2372 O O . LEU B 1 102 ? -0.123 3.561 10.266 1 98.75 102 LEU B O 1
ATOM 2376 N N . PRO B 1 103 ? -1.176 4.73 8.734 1 98.44 103 PRO B N 1
ATOM 2377 C CA . PRO B 1 103 ? -2.475 4.617 9.398 1 98.44 103 PRO B CA 1
ATOM 2378 C C . PRO B 1 103 ? -3.076 3.219 9.289 1 98.44 103 PRO B C 1
ATOM 2380 O O . PRO B 1 103 ? -4.016 2.885 10.016 1 98.44 103 PRO B O 1
ATOM 2383 N N . SER B 1 104 ? -2.666 2.34 8.406 1 97.12 104 SER B N 1
ATOM 2384 C CA . SER B 1 104 ? -3.406 1.149 8 1 97.12 104 SER B CA 1
ATOM 2385 C C . SER B 1 104 ? -3.723 0.26 9.195 1 97.12 104 SER B C 1
ATOM 2387 O O . SER B 1 104 ? -4.867 -0.163 9.375 1 97.12 104 SER B O 1
ATOM 2389 N N . GLU B 1 105 ? -2.748 0.041 10.047 1 95.19 105 GLU B N 1
ATOM 2390 C CA . GLU B 1 105 ? -2.947 -0.858 11.18 1 95.19 105 GLU B CA 1
ATOM 2391 C C . GLU B 1 105 ? -3.994 -0.308 12.148 1 95.19 105 GLU B C 1
ATOM 2393 O O . GLU B 1 105 ? -4.918 -1.023 12.547 1 95.19 105 GLU B O 1
ATOM 2398 N N . MET B 1 106 ? -3.889 0.914 12.547 1 96.31 106 MET B N 1
ATOM 2399 C CA . MET B 1 106 ? -4.797 1.536 13.508 1 96.31 106 MET B CA 1
ATOM 2400 C C . MET B 1 106 ? -6.207 1.643 12.938 1 96.31 106 MET B C 1
ATOM 2402 O O . MET B 1 106 ? -7.184 1.352 13.625 1 96.31 106 MET B O 1
ATOM 2406 N N . ILE B 1 107 ? -6.312 2.008 11.695 1 96.06 107 ILE B N 1
ATOM 2407 C CA . ILE B 1 107 ? -7.617 2.26 11.086 1 96.06 107 ILE B CA 1
ATOM 2408 C C . ILE B 1 107 ? -8.344 0.937 10.852 1 96.06 107 ILE B C 1
ATOM 2410 O O . ILE B 1 107 ? -9.547 0.836 11.086 1 96.06 107 ILE B O 1
ATOM 2414 N N . CYS B 1 108 ? -7.617 -0.096 10.398 1 90.56 108 CYS B N 1
ATOM 2415 C CA . CYS B 1 108 ? -8.242 -1.387 10.133 1 90.56 108 CYS B CA 1
ATOM 2416 C C . CYS B 1 108 ? -8.656 -2.074 11.43 1 90.56 108 CYS B C 1
ATOM 2418 O O . CYS B 1 108 ? -9.547 -2.926 11.43 1 90.56 108 CYS B O 1
ATOM 2420 N N . ALA B 1 109 ? -8.062 -1.636 12.492 1 91.31 109 ALA B N 1
ATOM 2421 C CA . ALA B 1 109 ? -8.367 -2.24 13.789 1 91.31 109 ALA B CA 1
ATOM 2422 C C . ALA B 1 109 ? -9.531 -1.52 14.469 1 91.31 109 ALA B C 1
ATOM 2424 O O . ALA B 1 109 ? -10.094 -2.021 15.445 1 91.31 109 ALA B O 1
ATOM 2425 N N . ASP B 1 110 ? -9.867 -0.354 14.047 1 92.94 110 ASP B N 1
ATOM 2426 C CA . ASP B 1 110 ? -10.891 0.459 14.703 1 92.94 110 ASP B CA 1
ATOM 2427 C C . ASP B 1 110 ? -12.234 0.334 13.984 1 92.94 110 ASP B C 1
ATOM 2429 O O . ASP 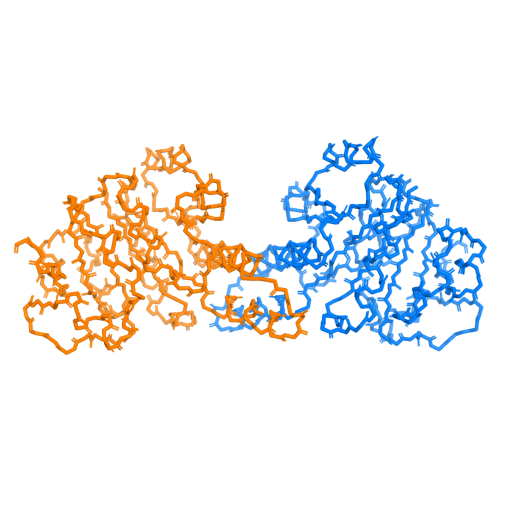B 1 110 ? -12.445 0.963 12.945 1 92.94 110 ASP B O 1
ATOM 2433 N N . GLU B 1 111 ? -13.156 -0.296 14.508 1 89.94 111 GLU B N 1
ATOM 2434 C CA . GLU B 1 111 ? -14.445 -0.603 13.898 1 89.94 111 GLU B CA 1
ATOM 2435 C C . GLU B 1 111 ? -15.328 0.639 13.828 1 89.94 111 GLU B C 1
ATOM 2437 O O . GLU B 1 111 ? -16.344 0.649 13.117 1 89.94 111 GLU B O 1
ATOM 2442 N N . SER B 1 112 ? -14.977 1.677 14.562 1 88.81 112 SER B N 1
ATOM 2443 C CA . SER B 1 112 ? -15.797 2.883 14.594 1 88.81 112 SER B CA 1
ATOM 2444 C C . SER B 1 112 ? -15.594 3.723 13.336 1 88.81 112 SER B C 1
ATOM 2446 O O . SER B 1 112 ? -16.359 4.645 13.062 1 88.81 112 SER B O 1
ATOM 2448 N N . ILE B 1 113 ? -14.586 3.439 12.57 1 90.19 113 ILE B N 1
ATOM 2449 C CA . ILE B 1 113 ? -14.305 4.176 11.344 1 90.19 113 ILE B CA 1
ATOM 2450 C C . ILE B 1 113 ? -14.992 3.488 10.164 1 90.19 113 ILE B C 1
ATOM 2452 O O . ILE B 1 113 ? -14.648 2.357 9.812 1 90.19 113 ILE B O 1
ATOM 2456 N N . PRO B 1 114 ? -15.93 4.176 9.594 1 87.56 114 PRO B N 1
ATOM 2457 C CA . PRO B 1 114 ? -16.562 3.578 8.414 1 87.56 114 PRO B CA 1
ATOM 2458 C C . PRO B 1 114 ? -15.555 3.275 7.305 1 87.56 114 PRO B C 1
ATOM 2460 O O . PRO B 1 114 ? -14.68 4.094 7.016 1 87.56 114 PRO B O 1
ATOM 2463 N N . MET B 1 115 ? -15.75 2.154 6.652 1 86.81 115 MET B N 1
ATOM 2464 C CA . MET B 1 115 ? -14.82 1.713 5.617 1 86.81 115 MET B CA 1
ATOM 2465 C C . MET B 1 115 ? -15.414 1.917 4.23 1 86.81 115 MET B C 1
ATOM 2467 O O . MET B 1 115 ? -15.789 0.95 3.561 1 86.81 115 MET B O 1
ATOM 2471 N N . ASN B 1 116 ? -15.422 3.172 3.865 1 88.56 116 ASN B N 1
ATOM 2472 C CA . ASN B 1 116 ? -15.93 3.52 2.541 1 88.56 116 ASN B CA 1
ATOM 2473 C C . ASN B 1 116 ? -15.281 4.797 2.01 1 88.56 116 ASN B C 1
ATOM 2475 O O . ASN B 1 116 ? -14.469 5.414 2.699 1 88.56 116 ASN B O 1
ATOM 2479 N N . TRP B 1 117 ? -15.664 5.188 0.759 1 88.06 117 TRP B N 1
ATOM 2480 C CA . TRP B 1 117 ? -14.992 6.289 0.071 1 88.06 117 TRP B CA 1
ATOM 2481 C C . TRP B 1 117 ? -15.484 7.633 0.595 1 88.06 117 TRP B C 1
ATOM 2483 O O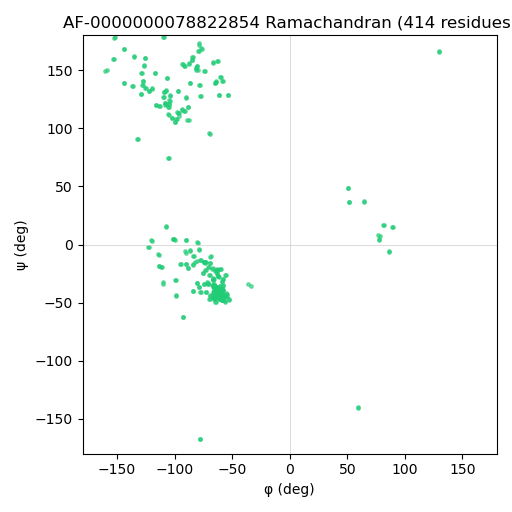 . TRP B 1 117 ? -14.938 8.68 0.231 1 88.06 117 TRP B O 1
ATOM 2493 N N . GLY B 1 118 ? -16.422 7.613 1.454 1 89.88 118 GLY B N 1
ATOM 2494 C CA . GLY B 1 118 ? -16.891 8.852 2.051 1 89.88 118 GLY B CA 1
ATOM 2495 C C . GLY B 1 118 ? -15.938 9.422 3.084 1 89.88 118 GLY B C 1
ATOM 2496 O O . GLY B 1 118 ? -16.031 10.594 3.453 1 89.88 118 GLY B O 1
ATOM 2497 N N . ILE B 1 119 ? -15.031 8.656 3.516 1 91 119 ILE B N 1
ATOM 2498 C CA . ILE B 1 119 ? -14.023 9.078 4.48 1 91 119 ILE B CA 1
ATOM 2499 C C . ILE B 1 119 ? -12.688 9.281 3.773 1 91 119 ILE B C 1
ATOM 2501 O O . ILE B 1 119 ? -12.18 8.375 3.107 1 91 119 ILE B O 1
ATOM 2505 N N . THR B 1 120 ? -12.125 10.453 3.918 1 94.88 120 THR B N 1
ATOM 2506 C CA . THR B 1 120 ? -10.836 10.75 3.307 1 94.88 120 THR B CA 1
ATOM 2507 C C . THR B 1 120 ? -9.75 10.883 4.371 1 94.88 120 THR B C 1
ATOM 2509 O O . THR B 1 120 ? -10.031 10.758 5.566 1 94.88 120 THR B O 1
ATOM 2512 N N . SER B 1 121 ? -8.562 11.125 3.848 1 97.06 121 SER B N 1
ATOM 2513 C CA . SER B 1 121 ? -7.414 11.266 4.738 1 97.06 121 SER B CA 1
ATOM 2514 C C . SER B 1 121 ? -7.582 12.461 5.668 1 97.06 121 SER B C 1
ATOM 2516 O O . SER B 1 121 ? -7.023 12.484 6.77 1 97.06 121 SER B O 1
ATOM 2518 N N . ASP B 1 122 ? -8.359 13.469 5.305 1 97.44 122 ASP B N 1
ATOM 2519 C CA . ASP B 1 122 ? -8.625 14.602 6.188 1 97.44 122 ASP B CA 1
ATOM 2520 C C . ASP B 1 122 ? -9.367 14.156 7.445 1 97.44 122 ASP B C 1
ATOM 2522 O O . ASP B 1 122 ? -9.008 14.547 8.555 1 97.44 122 ASP B O 1
ATOM 2526 N N . SER B 1 123 ? -10.383 13.297 7.242 1 97.19 123 SER B N 1
ATOM 2527 C CA . SER B 1 123 ? -11.133 12.766 8.375 1 97.19 123 SER B CA 1
ATOM 2528 C C . SER B 1 123 ? -10.258 11.852 9.234 1 97.19 123 SER B C 1
ATOM 2530 O O . SER B 1 123 ? -10.367 11.852 10.461 1 97.19 123 SER B O 1
ATOM 2532 N N . LEU B 1 124 ? -9.406 11.156 8.609 1 97.56 124 LEU B N 1
ATOM 2533 C CA . LE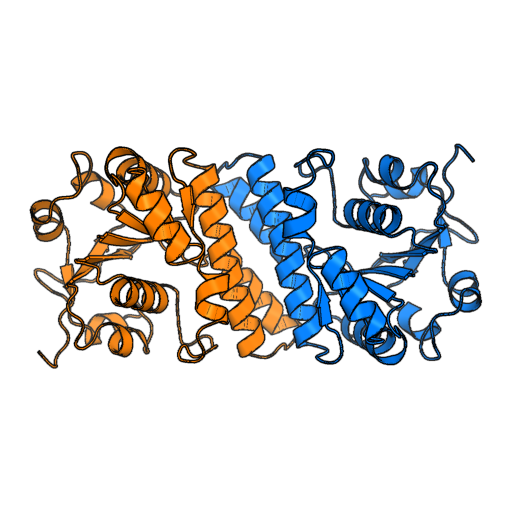U B 1 124 ? -8.531 10.258 9.352 1 97.56 124 LEU B CA 1
ATOM 2534 C C . LEU B 1 124 ? -7.5 11.047 10.156 1 97.56 124 LEU B C 1
ATOM 2536 O O . LEU B 1 124 ? -7.102 10.625 11.242 1 97.56 124 LEU B O 1
ATOM 2540 N N . ALA B 1 125 ? -7.07 12.172 9.594 1 98.38 125 ALA B N 1
ATOM 2541 C CA . ALA B 1 125 ? -6.203 13.07 10.359 1 98.38 125 ALA B CA 1
ATOM 2542 C C . ALA B 1 125 ? -6.91 13.586 11.602 1 98.38 125 ALA B C 1
ATOM 2544 O O . ALA B 1 125 ? -6.309 13.672 12.68 1 98.38 125 ALA B O 1
ATOM 2545 N N . ALA B 1 126 ? -8.164 13.922 11.469 1 97.69 126 ALA B N 1
ATOM 2546 C CA . ALA B 1 126 ? -8.953 14.375 12.609 1 97.69 126 ALA B CA 1
ATOM 2547 C C . ALA B 1 126 ? -9.117 13.258 13.633 1 97.69 126 ALA B C 1
ATOM 2549 O O . ALA B 1 126 ? -9.031 13.492 14.836 1 97.69 126 ALA B O 1
ATOM 2550 N N . TYR B 1 127 ? -9.383 12.102 13.148 1 96.69 127 TYR B N 1
ATOM 2551 C CA . TYR B 1 127 ? -9.438 10.914 14 1 96.69 127 TYR B CA 1
ATOM 2552 C C . TYR B 1 127 ? -8.172 10.781 14.828 1 96.69 127 TYR B C 1
ATOM 2554 O O . TYR B 1 127 ? -8.242 10.578 16.047 1 96.69 127 TYR B O 1
ATOM 2562 N N . LEU B 1 128 ? -7.031 10.93 14.156 1 97.69 128 LEU B N 1
ATOM 2563 C CA . LEU B 1 128 ? -5.754 10.789 14.844 1 97.69 128 LEU B CA 1
ATOM 2564 C C . LEU B 1 128 ? -5.555 11.906 15.859 1 97.69 128 LEU B C 1
ATOM 2566 O O . LEU B 1 128 ? -5.066 11.672 16.969 1 97.69 128 LEU B O 1
ATOM 2570 N N . ALA B 1 129 ? -5.855 13.117 15.461 1 98.06 129 ALA B N 1
ATOM 2571 C CA . ALA B 1 129 ? -5.723 14.266 16.359 1 98.06 129 ALA B CA 1
ATOM 2572 C C . ALA B 1 129 ? -6.512 14.055 17.641 1 98.06 129 ALA B C 1
ATOM 2574 O O . ALA B 1 129 ? -6.02 14.359 18.734 1 98.06 129 ALA B O 1
ATOM 2575 N N . ALA B 1 130 ? -7.695 13.531 17.516 1 96.31 130 ALA B N 1
ATOM 2576 C CA . ALA B 1 130 ? -8.523 13.242 18.688 1 96.31 130 ALA B CA 1
ATOM 2577 C C . ALA B 1 130 ? -7.887 12.156 19.547 1 96.31 130 ALA B C 1
ATOM 2579 O O . ALA B 1 130 ? -7.805 12.305 20.766 1 96.31 130 ALA B O 1
ATOM 2580 N N . LYS B 1 131 ? -7.469 11.125 18.906 1 95.12 131 LYS B N 1
ATOM 2581 C CA . LYS B 1 131 ? -6.887 9.977 19.594 1 95.12 131 LYS B CA 1
ATOM 2582 C C . LYS B 1 131 ? -5.66 10.391 20.406 1 95.12 131 LYS B C 1
ATOM 2584 O O . LYS B 1 131 ? -5.375 9.805 21.453 1 95.12 131 LYS B O 1
ATOM 2589 N N . LEU B 1 132 ? -4.949 11.406 19.891 1 96.31 132 LEU B N 1
ATOM 2590 C CA . LEU B 1 132 ? -3.684 11.789 20.516 1 96.31 132 LEU B CA 1
ATOM 2591 C C . LEU B 1 132 ? -3.865 13.008 21.406 1 96.31 132 LEU B C 1
ATOM 2593 O O . LEU B 1 132 ? -2.893 13.523 21.969 1 96.31 132 LEU B O 1
ATOM 2597 N N . ASN B 1 133 ? -5.066 13.453 21.547 1 95.94 133 ASN B N 1
ATOM 2598 C CA . ASN B 1 133 ? -5.328 14.695 22.266 1 95.94 133 ASN B CA 1
ATOM 2599 C C . ASN B 1 133 ? -4.438 15.828 21.75 1 95.94 133 ASN B C 1
ATOM 2601 O O . ASN B 1 133 ? -3.762 16.484 22.547 1 95.94 133 ASN B O 1
ATOM 2605 N N . ALA B 1 134 ? -4.379 16 20.438 1 97.5 134 ALA B N 1
ATOM 2606 C CA . ALA B 1 134 ? -3.551 17.031 19.812 1 97.5 134 ALA B CA 1
ATOM 2607 C C . ALA B 1 134 ? -4.059 18.422 20.156 1 97.5 134 ALA B C 1
ATOM 2609 O O . ALA B 1 134 ? -5.215 18.594 20.562 1 97.5 134 ALA B O 1
ATOM 2610 N N . GLU B 1 135 ? -3.154 19.359 20.062 1 97.69 135 GLU B N 1
ATOM 2611 C CA . GLU B 1 135 ? -3.527 20.75 20.234 1 97.69 135 GLU B CA 1
ATOM 2612 C C . GLU B 1 135 ? -4.059 21.344 18.922 1 97.69 135 GLU B C 1
ATOM 2614 O O . GLU B 1 135 ? -5.02 22.109 18.922 1 97.69 135 GLU B O 1
ATOM 2619 N N . HIS B 1 136 ? -3.438 20.984 17.844 1 98.25 136 HIS B N 1
ATOM 2620 C CA . HIS B 1 136 ? -3.781 21.547 16.547 1 98.25 136 HIS B CA 1
ATOM 2621 C C . HIS B 1 136 ? -3.838 20.469 15.461 1 98.25 136 HIS B C 1
ATOM 2623 O O . HIS B 1 136 ? -3 19.562 15.438 1 98.25 136 HIS B O 1
ATOM 2629 N N . LEU B 1 137 ? -4.844 20.531 14.625 1 98.62 137 LEU B N 1
ATOM 2630 C CA . LEU B 1 137 ? -4.922 19.844 13.344 1 98.62 137 LEU B CA 1
ATOM 2631 C C . LEU B 1 137 ? -4.777 20.828 12.188 1 98.62 137 LEU B C 1
ATOM 2633 O O . LEU B 1 137 ? -5.551 21.781 12.07 1 98.62 137 LEU B O 1
ATOM 2637 N N . ILE B 1 138 ? -3.787 20.609 11.383 1 98.44 138 ILE B N 1
ATOM 2638 C CA . ILE B 1 138 ? -3.508 21.5 10.258 1 98.44 138 ILE B CA 1
ATOM 2639 C C . ILE B 1 138 ? -3.746 20.75 8.945 1 98.44 138 ILE B C 1
ATOM 2641 O O . ILE B 1 138 ? -3.104 19.734 8.672 1 98.44 138 ILE B O 1
ATOM 2645 N N . LEU B 1 139 ? -4.652 21.219 8.156 1 98.44 139 LEU B N 1
ATOM 2646 C CA . LEU B 1 139 ? -4.879 20.703 6.812 1 98.44 139 LEU B CA 1
ATOM 2647 C C . LEU B 1 139 ? -4.148 21.547 5.777 1 98.44 139 LEU B C 1
ATOM 2649 O O . LEU B 1 139 ? -4.5 22.719 5.559 1 98.44 139 LEU B O 1
ATOM 2653 N N . VAL B 1 140 ? -3.158 20.984 5.141 1 98.25 140 VAL B N 1
ATOM 2654 C CA . VAL B 1 140 ? -2.43 21.688 4.086 1 98.25 140 VAL B CA 1
ATOM 2655 C C . VAL B 1 140 ? -3.117 21.453 2.742 1 98.25 140 VAL B C 1
ATOM 2657 O O . VAL B 1 140 ? -3.229 20.312 2.287 1 98.25 140 VAL B O 1
ATOM 2660 N N . LYS B 1 141 ? -3.572 22.5 2.131 1 96.88 141 LYS B N 1
ATOM 2661 C CA . LYS B 1 141 ? -4.309 22.391 0.875 1 96.88 141 LYS B CA 1
ATOM 2662 C C . LYS B 1 141 ? -3.566 23.094 -0.26 1 96.88 141 LYS B C 1
ATOM 2664 O O . LYS B 1 141 ? -2.82 24.047 -0.029 1 96.88 141 LYS B O 1
ATOM 2669 N N . SER B 1 142 ? -3.717 22.547 -1.465 1 92.06 142 SER B N 1
ATOM 2670 C CA . SER B 1 142 ? -3.088 23.109 -2.648 1 92.06 142 SER B CA 1
ATOM 2671 C C . SER B 1 142 ? -3.637 24.5 -2.943 1 92.06 142 SER B C 1
ATOM 2673 O O . SER B 1 142 ? -2.912 25.375 -3.432 1 92.06 142 SER B O 1
ATOM 2675 N N . SER B 1 143 ? -4.926 24.656 -2.686 1 88.38 143 SER B N 1
ATOM 2676 C CA . SER B 1 143 ? -5.566 25.969 -2.828 1 88.38 143 SER B CA 1
ATOM 2677 C C . SER B 1 143 ? -6.277 26.375 -1.544 1 88.38 143 SER B C 1
ATOM 2679 O O . SER B 1 143 ? -7.008 25.578 -0.949 1 88.38 143 SER B O 1
ATOM 2681 N N . ARG B 1 144 ? -6.086 27.562 -1.155 1 87.5 144 ARG B N 1
ATOM 2682 C CA . ARG B 1 144 ? -6.73 28.078 0.054 1 87.5 144 ARG B CA 1
ATOM 2683 C C . ARG B 1 144 ? -8.188 28.438 -0.212 1 87.5 144 ARG B C 1
ATOM 2685 O O . ARG B 1 144 ? -8.508 29 -1.26 1 87.5 144 ARG B O 1
ATOM 2692 N N . PRO B 1 145 ? -8.914 28.031 0.747 1 92.19 145 PRO B N 1
ATOM 2693 C CA . PRO B 1 145 ? -10.289 28.531 0.626 1 92.19 145 PRO B CA 1
ATOM 2694 C C . PRO B 1 145 ? -10.367 30.062 0.64 1 92.19 145 PRO B C 1
ATOM 2696 O O . PRO B 1 145 ? -9.555 30.719 1.299 1 92.19 145 PRO B O 1
ATOM 2699 N N . ASP B 1 146 ? -11.273 30.578 -0.125 1 90.69 146 ASP B N 1
ATOM 2700 C CA . ASP B 1 146 ? -11.508 32 -0.12 1 90.69 146 ASP B CA 1
ATOM 2701 C C . ASP B 1 146 ? -12.148 32.469 1.193 1 90.69 146 ASP B C 1
ATOM 2703 O O . ASP B 1 146 ? -13.352 32.281 1.4 1 90.69 146 ASP B O 1
ATOM 2707 N N . ALA B 1 147 ? -11.367 32.906 2.086 1 89.12 147 ALA B N 1
ATOM 2708 C CA . ALA B 1 147 ? -11.805 33.406 3.393 1 89.12 147 ALA B CA 1
ATOM 2709 C C . ALA B 1 147 ? -10.742 34.312 4.023 1 89.12 147 ALA B C 1
ATOM 2711 O O . ALA B 1 147 ? -9.547 34.156 3.758 1 89.12 147 ALA B O 1
ATOM 2712 N N . ASP B 1 148 ? -11.078 35.281 4.824 1 86.12 148 ASP B N 1
ATOM 2713 C CA . ASP B 1 148 ? -10.156 36.25 5.383 1 86.12 148 ASP B CA 1
ATOM 2714 C C . ASP B 1 148 ? -9.633 35.812 6.742 1 86.12 148 ASP B C 1
ATOM 2716 O O . ASP B 1 148 ? -8.43 35.562 6.902 1 86.12 148 ASP B O 1
ATOM 2720 N N . GLN B 1 149 ? -10.516 35.656 7.746 1 90.38 149 GLN B N 1
ATOM 2721 C CA . GLN B 1 149 ? -10.062 35.438 9.109 1 90.38 149 GLN B CA 1
ATOM 2722 C C . GLN B 1 149 ? -10.359 34 9.562 1 90.38 149 GLN B C 1
ATOM 2724 O O . GLN B 1 149 ? -9.625 33.438 10.367 1 90.38 149 GLN B O 1
ATOM 2729 N N . GLN B 1 150 ? -11.461 33.469 9.07 1 93.69 150 GLN B N 1
ATOM 2730 C CA . GLN B 1 150 ? -11.891 32.125 9.438 1 93.69 150 GLN B CA 1
ATOM 2731 C C . GLN B 1 150 ? -12.719 31.484 8.32 1 93.69 150 GLN B C 1
ATOM 2733 O O . GLN B 1 150 ? -13.172 32.188 7.406 1 93.69 150 GLN B O 1
ATOM 2738 N N . VAL B 1 151 ? -12.797 30.172 8.359 1 95.75 151 VAL B N 1
ATOM 2739 C CA . VAL B 1 151 ? -13.602 29.453 7.375 1 95.75 151 VAL B CA 1
ATOM 2740 C C . VAL B 1 151 ? -14.562 28.5 8.078 1 95.75 151 VAL B C 1
ATOM 2742 O O . VAL B 1 151 ? -14.203 27.875 9.078 1 95.75 151 VAL B O 1
ATOM 2745 N N . SER B 1 152 ? -15.797 28.438 7.617 1 94.94 152 SER B N 1
ATOM 2746 C CA . SER B 1 152 ? -16.766 27.547 8.227 1 94.94 152 SER B CA 1
ATOM 2747 C C . SER B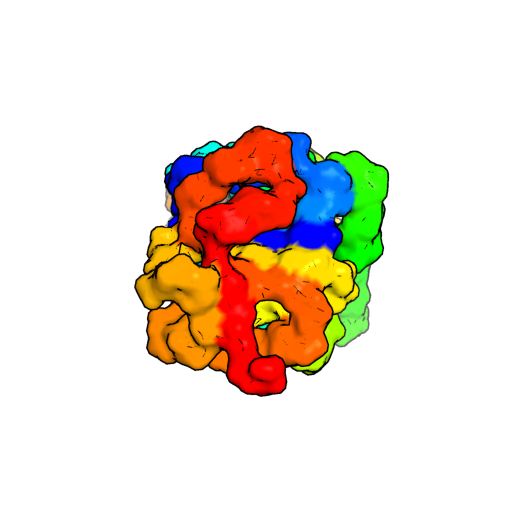 1 152 ? -16.609 26.109 7.715 1 94.94 152 SER B C 1
ATOM 2749 O O . SER B 1 152 ? -16.188 25.906 6.57 1 94.94 152 SER B O 1
ATOM 2751 N N . LEU B 1 153 ? -16.938 25.203 8.523 1 95.44 153 LEU B N 1
ATOM 2752 C CA . LEU B 1 153 ? -16.938 23.797 8.117 1 95.44 153 LEU B CA 1
ATOM 2753 C C . LEU B 1 153 ? -17.875 23.578 6.938 1 95.44 153 LEU B C 1
ATOM 2755 O O . LEU B 1 153 ? -17.562 22.812 6.023 1 95.44 153 LEU B O 1
ATOM 2759 N N . GLU B 1 154 ? -18.984 24.234 6.965 1 94.25 154 GLU B N 1
ATOM 2760 C CA . GLU B 1 154 ? -19.984 24.125 5.895 1 94.25 154 GLU B CA 1
ATOM 2761 C C . GLU B 1 154 ? -19.375 24.531 4.551 1 94.25 154 GLU B C 1
ATOM 2763 O O . GLU B 1 154 ? -19.594 23.859 3.539 1 94.25 154 GLU B O 1
ATOM 2768 N N . LYS B 1 155 ? -18.719 25.609 4.578 1 94.88 155 LYS B N 1
ATOM 2769 C CA . LYS B 1 155 ? -18.094 26.094 3.348 1 94.88 155 LYS B CA 1
ATOM 2770 C C . LYS B 1 155 ? -17.047 25.094 2.85 1 94.88 155 LYS B C 1
ATOM 2772 O O . LYS B 1 155 ? -17 24.781 1.658 1 94.88 155 LYS B O 1
ATOM 2777 N N . LEU B 1 156 ? -16.203 24.578 3.717 1 96 156 LEU B N 1
ATOM 2778 C CA . LEU B 1 156 ? -15.172 23.625 3.357 1 96 156 LEU B CA 1
ATOM 2779 C C . LEU B 1 156 ? -15.773 22.375 2.719 1 96 156 LEU B C 1
ATOM 2781 O O . LEU B 1 156 ? -15.266 21.875 1.715 1 96 156 LEU B O 1
ATOM 2785 N N . THR B 1 157 ? -16.844 21.891 3.295 1 95.25 157 THR B N 1
ATOM 2786 C CA . THR B 1 157 ? -17.5 20.688 2.797 1 95.25 157 THR B CA 1
ATOM 2787 C C . THR B 1 157 ? -18.172 20.953 1.449 1 95.25 157 THR B C 1
ATOM 2789 O O . THR B 1 157 ? -18 20.172 0.505 1 95.25 157 THR B O 1
ATOM 2792 N N . LYS B 1 158 ? -18.828 22.047 1.358 1 94.62 158 LYS B N 1
ATOM 2793 C CA . LYS B 1 158 ? -19.547 22.422 0.144 1 94.62 158 LYS B CA 1
ATOM 2794 C C . LYS B 1 158 ? -18.594 22.609 -1.028 1 94.62 158 LYS B C 1
ATOM 2796 O O . LYS B 1 158 ? -18.906 22.234 -2.162 1 94.62 158 LYS B O 1
ATOM 2801 N N . GLU B 1 159 ? -17.469 23.203 -0.754 1 95.06 159 GLU B N 1
ATOM 2802 C CA . GLU B 1 159 ? -16.5 23.5 -1.812 1 95.06 159 GLU B CA 1
ATOM 2803 C C . GLU B 1 159 ? -15.57 22.328 -2.066 1 95.06 159 GLU B C 1
ATOM 2805 O O . GLU B 1 159 ? -14.664 22.406 -2.895 1 95.06 159 GLU B O 1
ATOM 2810 N N . GLY B 1 160 ? -15.648 21.266 -1.28 1 93.5 160 GLY B N 1
ATOM 2811 C CA . GLY B 1 160 ? -14.969 20 -1.562 1 93.5 160 GLY B CA 1
ATOM 2812 C C . GLY B 1 160 ? -13.57 19.938 -0.976 1 93.5 160 GLY B C 1
ATOM 2813 O O . GLY B 1 160 ? -12.75 19.125 -1.402 1 93.5 160 GLY B O 1
ATOM 2814 N N . PHE B 1 161 ? -13.281 20.828 -0.084 1 94.31 161 PHE B N 1
ATOM 2815 C CA . PHE B 1 161 ? -11.969 20.828 0.555 1 94.31 161 PHE B CA 1
ATOM 2816 C C . PHE B 1 161 ? -11.844 19.641 1.51 1 94.31 161 PHE B C 1
ATOM 2818 O O . PHE B 1 161 ? -10.742 19.125 1.713 1 94.31 161 PHE B O 1
ATOM 2825 N N . VAL B 1 162 ? -12.977 19.234 2.152 1 95.62 162 VAL B N 1
ATOM 2826 C CA . VAL B 1 162 ? -13.031 18.078 3.039 1 95.62 162 VAL B CA 1
ATOM 2827 C C . VAL B 1 162 ? -14.273 17.25 2.736 1 95.62 162 VAL B C 1
ATOM 2829 O O . VAL B 1 162 ? -15.188 17.719 2.055 1 95.62 162 VAL B O 1
ATOM 2832 N N . ASP B 1 163 ? -14.227 16.016 3.199 1 94.56 163 ASP B N 1
ATOM 2833 C CA . ASP B 1 163 ? -15.367 15.133 2.963 1 94.56 163 ASP B CA 1
ATOM 2834 C C . ASP B 1 163 ? -16.5 15.438 3.93 1 94.56 163 ASP B C 1
ATOM 2836 O O . ASP B 1 163 ? -16.328 16.188 4.895 1 94.56 163 ASP B O 1
ATOM 2840 N N . GLU B 1 164 ? -17.625 14.828 3.713 1 91.81 164 GLU B N 1
ATOM 2841 C CA . GLU B 1 164 ? -18.828 15.094 4.488 1 91.81 164 GLU B CA 1
ATOM 2842 C C . GLU B 1 164 ? -18.688 14.586 5.922 1 91.81 164 GLU B C 1
ATOM 2844 O O . GLU B 1 164 ? -19.312 15.117 6.84 1 91.81 164 GLU B O 1
ATOM 2849 N N . ALA B 1 165 ? -17.875 13.625 6.094 1 91.75 165 ALA B N 1
ATOM 2850 C CA . ALA B 1 165 ? -17.734 13 7.406 1 91.75 165 ALA B CA 1
ATOM 2851 C C . ALA B 1 165 ? -16.766 13.797 8.289 1 91.75 165 ALA B C 1
ATOM 2853 O O . ALA B 1 165 ? -16.719 13.586 9.5 1 91.75 165 ALA B O 1
ATOM 2854 N N . PHE B 1 166 ? -16.078 14.727 7.762 1 96 166 PHE B N 1
ATOM 2855 C CA . PHE B 1 166 ? -15.008 15.438 8.461 1 96 166 PHE B CA 1
ATOM 2856 C C . PHE B 1 166 ? -15.547 16.141 9.703 1 96 166 PHE B C 1
ATOM 2858 O O . PHE B 1 166 ? -14.922 16.094 10.766 1 96 166 PHE B O 1
ATOM 2865 N N . GLY B 1 167 ? -16.656 16.75 9.523 1 93.62 167 GLY B N 1
ATOM 2866 C CA . GLY B 1 167 ? -17.25 17.469 10.625 1 93.62 167 GLY B CA 1
ATOM 2867 C C . GLY B 1 167 ? -17.516 16.609 11.844 1 93.62 167 GLY B C 1
ATOM 2868 O O . GLY B 1 167 ? -17.359 17.062 12.984 1 93.62 167 GLY B O 1
ATOM 2869 N N . ASP B 1 168 ? -17.875 15.367 11.648 1 91.56 168 ASP B N 1
ATOM 2870 C CA . ASP B 1 168 ? -18.141 14.43 12.734 1 91.56 168 ASP B CA 1
ATOM 2871 C C . ASP B 1 168 ? -16.891 14.156 13.555 1 91.56 168 ASP B C 1
ATOM 2873 O O . ASP B 1 168 ? -16.969 13.859 14.75 1 91.56 168 ASP B O 1
ATOM 2877 N N . HIS B 1 169 ? -15.75 14.383 12.945 1 92.38 169 HIS B N 1
ATOM 2878 C CA . HIS B 1 169 ? -14.5 14.039 13.602 1 92.38 169 HIS B CA 1
ATOM 2879 C C . HIS B 1 169 ? -13.898 15.242 14.328 1 92.38 169 HIS B C 1
ATOM 2881 O O . HIS B 1 169 ? -13.031 15.078 15.188 1 92.38 169 HIS B O 1
ATOM 2887 N N . ILE B 1 170 ? -14.391 16.406 13.961 1 94.06 170 ILE B N 1
ATOM 2888 C CA . ILE B 1 170 ? -13.758 17.547 14.602 1 94.06 170 ILE B CA 1
ATOM 2889 C C . ILE B 1 170 ? -14.734 18.219 15.562 1 94.06 170 ILE B C 1
ATOM 2891 O O . ILE B 1 170 ? -14.336 18.984 16.438 1 94.06 170 ILE B O 1
ATOM 2895 N N . ALA B 1 171 ? -16.016 17.953 15.359 1 90.38 171 ALA B N 1
ATOM 2896 C CA . ALA B 1 171 ? -17.031 18.562 16.219 1 90.38 171 ALA B CA 1
ATOM 2897 C C . ALA B 1 171 ? -16.844 18.141 17.672 1 90.38 171 ALA B C 1
ATOM 2899 O O . ALA B 1 171 ? -16.719 16.953 17.969 1 90.38 171 ALA B O 1
ATOM 2900 N N . GLY B 1 172 ? -16.812 19.141 18.547 1 89.5 172 GLY B N 1
ATOM 2901 C CA . GLY B 1 172 ? -16.75 18.875 19.984 1 89.5 172 GLY B CA 1
ATOM 2902 C C . GLY B 1 172 ? -15.359 18.469 20.453 1 89.5 172 GLY B C 1
ATOM 2903 O O . GLY B 1 172 ? -15.164 18.156 21.625 1 89.5 172 GLY B O 1
ATOM 2904 N N . GLN B 1 173 ? -14.461 18.516 19.578 1 92.25 173 GLN B N 1
ATOM 2905 C CA . GLN B 1 173 ? -13.109 18.141 19.953 1 92.25 173 GLN B CA 1
ATOM 2906 C C . GLN B 1 173 ? -12.352 19.312 20.578 1 92.25 173 GLN B C 1
ATOM 2908 O O . GLN B 1 173 ? -12.742 20.469 20.391 1 92.25 173 GLN B O 1
ATOM 2913 N N . SER B 1 174 ? -11.281 19 21.281 1 92.81 174 SER B N 1
ATOM 2914 C CA . SER B 1 174 ? -10.555 20.016 22.031 1 92.81 174 SER B CA 1
ATOM 2915 C C . SER B 1 174 ? -9.484 20.688 21.172 1 92.81 174 SER B C 1
ATOM 2917 O O . SER B 1 174 ? -9.016 21.781 21.484 1 92.81 174 SER B O 1
ATOM 2919 N N . PHE B 1 175 ? -9.102 20.016 20.125 1 96.38 175 PHE B N 1
ATOM 2920 C CA . PHE B 1 175 ? -8.039 20.594 19.297 1 96.38 175 PHE B CA 1
ATOM 2921 C C . PHE B 1 175 ? -8.594 21.625 18.344 1 96.38 175 PHE B C 1
ATOM 2923 O O . PHE B 1 175 ? -9.766 21.562 17.969 1 96.38 175 PHE B O 1
ATOM 2930 N N . ASN B 1 176 ? -7.746 22.578 17.984 1 96.75 176 ASN B N 1
ATOM 2931 C CA . ASN B 1 176 ? -8.086 23.562 16.953 1 96.75 176 ASN B CA 1
ATOM 2932 C C . ASN B 1 176 ? -7.762 23.047 15.562 1 96.75 176 ASN B C 1
ATOM 2934 O O . ASN B 1 176 ? -6.746 22.375 15.359 1 96.75 176 ASN B O 1
ATOM 2938 N N . THR B 1 177 ? -8.672 23.312 14.602 1 97.81 177 THR B N 1
ATOM 2939 C CA . THR B 1 177 ? -8.469 22.906 13.219 1 97.81 177 THR B CA 1
ATOM 2940 C C . THR B 1 177 ? -8.148 24.109 12.336 1 97.81 177 THR B C 1
ATOM 2942 O O . THR B 1 177 ? -8.82 25.125 12.406 1 97.81 177 THR B O 1
ATOM 2945 N N . TRP B 1 178 ? -7.094 23.953 11.508 1 97.31 178 TRP B N 1
ATOM 2946 C CA . TRP B 1 178 ? -6.621 25.047 10.656 1 97.31 178 TRP B CA 1
ATOM 2947 C C . TRP B 1 178 ? -6.48 24.578 9.211 1 97.31 178 TRP B C 1
ATOM 2949 O O . TRP B 1 178 ? -6.141 23.422 8.953 1 97.31 178 TRP B O 1
ATOM 2959 N N . VAL B 1 179 ? -6.719 25.469 8.281 1 97.81 179 VAL B N 1
ATOM 2960 C CA . VAL B 1 179 ? -6.355 25.266 6.883 1 97.81 179 VAL B CA 1
ATOM 2961 C C . VAL B 1 179 ? -5.203 26.188 6.508 1 97.81 179 VAL B C 1
ATOM 2963 O O . VAL B 1 179 ? -5.254 27.391 6.785 1 97.81 179 VAL B O 1
ATOM 2966 N N . VAL B 1 180 ? -4.16 25.656 5.969 1 96.94 180 VAL B N 1
ATOM 2967 C CA . VAL B 1 180 ? -3.055 26.453 5.453 1 96.94 180 VAL B CA 1
ATOM 2968 C C . VAL B 1 180 ? -2.771 26.078 4.004 1 96.94 180 VAL B C 1
ATOM 2970 O O . VAL B 1 180 ? -3.215 25.016 3.535 1 96.94 180 VAL B O 1
ATOM 2973 N N . GLY B 1 181 ? -2.086 26.938 3.254 1 96 181 GLY B N 1
ATOM 2974 C CA . GLY B 1 181 ? -1.68 26.641 1.891 1 96 181 GLY B CA 1
ATOM 2975 C C . GLY B 1 181 ? -0.373 25.875 1.815 1 96 181 GLY B C 1
ATOM 2976 O O . GLY B 1 181 ? 0.44 25.922 2.74 1 96 181 GLY B O 1
ATOM 2977 N N . ARG B 1 182 ? -0.186 25.203 0.674 1 96 182 ARG B N 1
ATOM 2978 C CA . ARG B 1 182 ? 1.008 24.375 0.503 1 96 182 ARG B CA 1
ATOM 2979 C C . ARG B 1 182 ? 2.273 25.219 0.615 1 96 182 ARG B C 1
ATOM 2981 O O . ARG B 1 182 ? 3.326 24.719 1.017 1 96 182 ARG B O 1
ATOM 2988 N N . GLN B 1 183 ? 2.197 26.531 0.413 1 95.38 183 GLN B N 1
ATOM 2989 C CA . GLN B 1 183 ? 3.373 27.391 0.435 1 95.38 183 GLN B CA 1
ATOM 2990 C C . GLN B 1 183 ? 3.631 27.938 1.838 1 95.38 183 GLN B C 1
ATOM 2992 O O . GLN B 1 183 ? 4.68 28.531 2.096 1 95.38 183 GLN B O 1
ATOM 2997 N N . ASP B 1 184 ? 2.762 27.672 2.691 1 96.56 184 ASP B N 1
ATOM 2998 C CA . ASP B 1 184 ? 2.83 28.312 4 1 96.56 184 ASP B CA 1
ATOM 2999 C C . ASP B 1 184 ? 3.842 27.609 4.902 1 96.56 184 ASP B C 1
ATOM 3001 O O . ASP B 1 184 ? 4.008 27.984 6.066 1 96.56 184 ASP B O 1
ATOM 3005 N N . CYS B 1 185 ? 4.535 26.594 4.406 1 95.75 185 CYS B N 1
ATOM 3006 C CA . CYS B 1 185 ? 5.582 25.906 5.152 1 95.75 185 CYS B CA 1
ATOM 3007 C C . CYS B 1 185 ? 6.652 26.891 5.617 1 95.75 185 CYS B C 1
ATOM 3009 O O . CYS B 1 185 ? 7.246 26.719 6.68 1 95.75 185 CYS B O 1
ATOM 3011 N N . VAL B 1 186 ? 6.809 27.984 4.906 1 95.75 186 VAL B N 1
ATOM 3012 C CA . VAL B 1 186 ? 7.855 28.969 5.164 1 95.75 186 VAL B CA 1
ATOM 3013 C C . VAL B 1 186 ? 7.602 29.656 6.5 1 95.75 186 VAL B C 1
ATOM 3015 O O . VAL B 1 186 ? 8.539 30.109 7.164 1 95.75 186 VAL B O 1
ATOM 3018 N N . ALA B 1 187 ? 6.383 29.766 6.863 1 96.44 187 ALA B N 1
ATOM 3019 C CA . ALA B 1 187 ? 6.023 30.406 8.125 1 96.44 187 ALA B CA 1
ATOM 3020 C C . ALA B 1 187 ? 6.598 29.656 9.312 1 96.44 187 ALA B C 1
ATOM 3022 O O . ALA B 1 187 ? 6.789 30.219 10.391 1 96.44 187 ALA B O 1
ATOM 3023 N N . PHE B 1 188 ? 6.922 28.359 9.133 1 97.06 188 PHE B N 1
ATOM 3024 C CA . PHE B 1 188 ? 7.344 27.516 10.242 1 97.06 188 PHE B CA 1
ATOM 3025 C C . PHE B 1 188 ? 8.836 27.234 10.164 1 97.06 188 PHE B C 1
ATOM 3027 O O . PHE B 1 188 ? 9.336 26.312 10.836 1 97.06 188 PHE B O 1
ATOM 3034 N N . ASN B 1 189 ? 9.555 27.969 9.398 1 95.94 189 ASN B N 1
ATOM 3035 C CA . ASN B 1 189 ? 10.984 27.734 9.188 1 95.94 189 ASN B CA 1
ATOM 3036 C C . ASN B 1 189 ? 11.766 27.875 10.492 1 95.94 189 ASN B C 1
ATOM 3038 O O . ASN B 1 189 ? 12.836 27.281 10.641 1 95.94 189 ASN B O 1
ATOM 3042 N N . GLU B 1 190 ? 11.258 28.672 11.406 1 95.12 190 GLU B N 1
ATOM 3043 C CA . GLU B 1 190 ? 11.953 28.875 12.672 1 95.12 190 GLU B CA 1
ATOM 3044 C C . GLU B 1 190 ? 11.32 28.062 13.789 1 95.12 190 GLU B C 1
ATOM 3046 O O . GLU B 1 190 ? 11.656 28.234 14.961 1 95.12 190 GLU B O 1
ATOM 3051 N N . GLY B 1 191 ? 10.352 27.281 13.398 1 95.94 191 GLY B N 1
ATOM 3052 C CA . GLY B 1 191 ? 9.711 26.406 14.375 1 95.94 191 GLY B CA 1
ATOM 3053 C C . GLY B 1 191 ? 8.195 26.516 14.352 1 95.94 191 GLY B C 1
ATOM 3054 O O . GLY B 1 191 ? 7.637 27.438 13.758 1 95.94 191 GLY B O 1
ATOM 3055 N N . PHE B 1 192 ? 7.625 25.578 14.969 1 95.94 192 PHE B N 1
ATOM 3056 C CA . PHE B 1 192 ? 6.168 25.562 15.062 1 95.94 192 PHE B CA 1
ATOM 3057 C C . PHE B 1 192 ? 5.688 26.359 16.266 1 95.94 192 PHE B C 1
ATOM 3059 O O . PHE B 1 192 ? 5.898 25.938 17.406 1 95.94 192 PHE B O 1
ATOM 3066 N N . ARG B 1 193 ? 5.148 27.469 16.078 1 94.81 193 ARG B N 1
ATOM 3067 C CA . ARG B 1 193 ? 4.559 28.344 17.094 1 94.81 193 ARG B CA 1
ATOM 3068 C C . ARG B 1 193 ? 3.133 28.734 16.719 1 94.81 193 ARG B C 1
ATOM 3070 O O . ARG B 1 193 ? 2.834 28.953 15.539 1 94.81 193 ARG B O 1
ATOM 3077 N N . GLU B 1 194 ? 2.312 28.766 17.688 1 95.25 194 GLU B N 1
ATOM 3078 C CA . GLU B 1 194 ? 0.907 29.078 17.438 1 95.25 194 GLU B CA 1
ATOM 3079 C C . GLU B 1 194 ? 0.756 30.438 16.766 1 95.25 194 GLU B C 1
ATOM 3081 O O . GLU B 1 194 ? -0.144 30.641 15.938 1 95.25 194 GLU B O 1
ATOM 3086 N N . GLU B 1 195 ? 1.678 31.344 17.031 1 95.44 195 GLU B N 1
ATOM 3087 C CA . GLU B 1 195 ? 1.636 32.688 16.453 1 95.44 195 GLU B CA 1
ATOM 3088 C C . GLU B 1 195 ? 1.747 32.625 14.922 1 95.44 195 GLU B C 1
ATOM 3090 O O . GLU B 1 195 ? 1.105 33.406 14.219 1 95.44 195 GLU B O 1
ATOM 3095 N N . GLU B 1 196 ? 2.605 31.75 14.422 1 94.69 196 GLU B N 1
ATOM 3096 C CA . GLU B 1 196 ? 2.746 31.562 12.984 1 94.69 196 GLU B CA 1
ATOM 3097 C C . GLU B 1 196 ? 1.475 30.984 12.375 1 94.69 196 GLU B C 1
ATOM 3099 O O . GLU B 1 196 ? 1.088 31.344 11.266 1 94.69 196 GLU B O 1
ATOM 3104 N N . LEU B 1 197 ? 0.883 30.062 13.102 1 94.44 197 LEU B N 1
ATOM 3105 C CA . LEU B 1 197 ? -0.369 29.469 12.648 1 94.44 197 LEU B CA 1
ATOM 3106 C C . LEU B 1 197 ? -1.475 30.516 12.57 1 94.44 197 LEU B C 1
ATOM 3108 O O . LEU B 1 197 ? -2.264 30.516 11.617 1 94.44 197 LEU B O 1
ATOM 3112 N N . MET B 1 198 ? -1.526 31.438 13.562 1 94.69 198 MET B N 1
ATOM 3113 C CA . MET B 1 198 ? -2.516 32.5 13.586 1 94.69 198 MET B CA 1
ATOM 3114 C C . MET B 1 198 ? -2.295 33.469 12.438 1 94.69 198 MET B C 1
ATOM 3116 O O . MET B 1 198 ? -3.248 34.062 11.914 1 94.69 198 MET B O 1
ATOM 3120 N N . ARG B 1 199 ? -1.073 33.562 12.047 1 94.19 199 ARG B N 1
ATOM 3121 C CA . ARG B 1 199 ? -0.708 34.5 11.008 1 94.19 199 ARG B CA 1
ATOM 3122 C C . ARG B 1 199 ? -1.081 33.969 9.625 1 94.19 199 ARG B C 1
ATOM 3124 O O . ARG B 1 199 ? -1.601 34.719 8.789 1 94.19 199 ARG B O 1
ATOM 3131 N N . VAL B 1 200 ? -0.888 32.719 9.359 1 94.81 200 VAL B N 1
ATOM 3132 C CA . VAL B 1 200 ? -0.995 32.219 7.98 1 94.81 200 VAL B CA 1
ATOM 3133 C C . VAL B 1 200 ? -2.18 31.266 7.852 1 94.81 200 VAL B C 1
ATOM 3135 O O . VAL B 1 200 ? -2.631 30.984 6.746 1 94.81 200 VAL B O 1
ATOM 3138 N N . GLY B 1 201 ? -2.68 30.734 8.961 1 96.38 201 GLY B N 1
ATOM 3139 C CA . GLY B 1 201 ? -3.721 29.719 8.922 1 96.38 201 GLY B CA 1
ATOM 3140 C C . GLY B 1 201 ? -5.121 30.297 8.977 1 96.38 201 GLY B C 1
ATOM 3141 O O . GLY B 1 201 ? -5.312 31.438 9.43 1 96.38 201 GLY B O 1
ATOM 3142 N N . LEU B 1 202 ? -6.062 29.578 8.43 1 96.81 202 LEU B N 1
ATOM 3143 C CA . LEU B 1 202 ? -7.488 29.859 8.586 1 96.81 202 LEU B CA 1
ATOM 3144 C C . LEU B 1 202 ? -8.117 28.906 9.602 1 96.81 202 LEU B C 1
ATOM 3146 O O . LEU B 1 202 ? -8.242 27.703 9.336 1 96.81 202 LEU B O 1
ATOM 3150 N N . PRO B 1 203 ? -8.484 29.406 10.773 1 96.56 203 PRO B N 1
ATOM 3151 C CA . PRO B 1 203 ? -9.172 28.5 11.703 1 96.56 203 PRO B CA 1
ATOM 3152 C C . PRO B 1 203 ? -10.531 28.047 11.18 1 96.56 203 PRO B C 1
ATOM 3154 O O . PRO B 1 203 ? -11.258 28.828 10.555 1 96.56 203 PRO B O 1
ATOM 3157 N N . VAL B 1 204 ? -10.82 26.812 11.383 1 96.38 204 VAL B N 1
ATOM 3158 C CA . VAL B 1 204 ? -12.094 26.234 10.961 1 96.38 204 VAL B CA 1
ATOM 3159 C C . VAL B 1 204 ? -13.117 26.375 12.086 1 96.38 204 VAL B C 1
ATOM 3161 O O . VAL B 1 204 ? -12.867 25.938 13.211 1 96.38 204 VAL B O 1
ATOM 3164 N N . ARG B 1 205 ? -14.266 26.938 11.797 1 92.25 205 ARG B N 1
ATOM 3165 C CA . ARG B 1 205 ? -15.328 27.109 12.773 1 92.25 205 ARG B CA 1
ATOM 3166 C C . ARG B 1 205 ? -16.453 26.094 12.562 1 92.25 205 ARG B C 1
ATOM 3168 O O . ARG B 1 205 ? -16.922 25.906 11.438 1 92.25 205 ARG B O 1
ATOM 3175 N N . CYS B 1 206 ? -16.797 25.406 13.625 1 86.94 206 CYS B N 1
ATOM 3176 C CA . CYS B 1 206 ? -17.906 24.469 13.586 1 86.94 206 CYS B CA 1
ATOM 3177 C C . CYS B 1 206 ? -19.188 25.109 14.109 1 86.94 206 CYS B C 1
ATOM 3179 O O . CYS B 1 206 ? -19.141 25.984 14.969 1 86.94 206 CYS B O 1
ATOM 3181 N N . SER B 1 207 ? -20.188 25.375 13.336 1 66.12 207 SER B N 1
ATOM 3182 C CA . SER B 1 207 ? -21.422 26.031 13.781 1 66.12 207 SER B CA 1
ATOM 3183 C C . SER B 1 207 ? -21.766 25.641 15.211 1 66.12 207 SER B C 1
ATOM 3185 O O . SER B 1 207 ? -22.547 26.328 15.867 1 66.12 207 SER B O 1
ATOM 3187 N N . TRP B 1 208 ? -21.562 24.469 15.734 1 51.12 208 TRP B N 1
ATOM 3188 C CA . TRP B 1 208 ? -22.219 24.281 17.016 1 51.12 208 TRP B CA 1
ATOM 3189 C C . TRP B 1 208 ? -21.5 25.078 18.125 1 51.12 208 TRP B C 1
ATOM 3191 O O . TRP B 1 208 ? -21.875 25 19.297 1 51.12 208 TRP B O 1
ATOM 3201 N N . ASN B 1 209 ? -20.156 25.562 17.844 1 39.19 209 ASN B N 1
ATOM 3202 C CA . ASN B 1 209 ? -19.812 26.281 19.062 1 39.19 209 ASN B CA 1
ATOM 3203 C C . ASN B 1 209 ? -20.438 27.672 19.094 1 39.19 209 ASN B C 1
ATOM 3205 O O . ASN B 1 209 ? -20.531 28.344 18.062 1 39.19 209 ASN B O 1
#